Protein 5DLE (pdb70)

Organism: Borreliella burgdorferi (strain ATCC 35210 / DSM 4680 / CIP 102532 / B31) (NCBI:txid224326)

Secondary structure (DSSP, 8-state):
---EEEEEEE-SSTTHHHHHHHHHHHHHHHHTT-EEEEEEE-SS-EESPPPHHHHHH-SEEEEEESS----GGGTTSBEEEE-HHHHHHSHHHHHHHHTTPPB-/---EEEEEEE-SSSSHHHHHHHHHHHHHHHHTT-EEEEEEEETTEEESPPPHHHHHH-SEEEEEESS----GGGTTSBEEEE-HHHHHHSHHHHHHHHTTPPB-/---EEEEEEE-SSTTHHHHHHHHHHHHHHHHTT-EEEEEEEETTEEESPPPHHHHHH-SEEEEEESS----GGGTTSBEEEE-HHHHHHSHHHHHHHHTTSPB-/---EEEEEEE-SSTTHHHHHHHHHHHHHHHHTT-EEEEEEEETTEEESPPPHHHHHH-SEEEEEESS----GGGTTSBEEEE-HHHHHHSHHHHHHHHTTPPB-

CATH classification: 3.40.50.2300

Solvent-accessible surface area: 18637 Å² total; per-residue (Å²): 153,59,86,92,2,4,0,0,0,0,0,21,7,12,43,10,2,3,8,9,0,0,3,44,0,17,23,23,0,111,161,46,47,48,52,28,79,6,2,5,10,12,80,163,37,102,71,69,55,15,70,158,98,46,11,139,56,6,41,1,0,0,0,0,16,40,70,138,23,91,32,146,75,0,98,56,34,96,15,52,107,24,48,0,20,36,0,7,84,61,13,87,68,2,0,116,77,0,45,124,5,101,93,115,155,58,85,94,1,3,0,0,0,0,0,47,6,7,5,10,2,0,4,9,0,0,4,52,1,15,25,24,0,110,168,50,47,49,55,25,74,4,3,3,14,18,60,90,31,110,40,65,55,15,68,159,101,45,10,141,56,7,41,1,0,0,0,0,18,40,92,137,19,114,36,156,76,0,92,57,34,94,18,49,116,22,49,0,23,35,0,6,82,57,13,83,68,4,0,105,74,0,43,124,4,103,96,114,155,59,87,95,1,3,0,0,0,0,0,48,14,34,23,12,4,0,4,2,0,0,9,39,0,24,48,23,0,129,162,50,48,47,52,21,74,5,3,1,15,17,91,112,32,108,48,71,54,14,70,156,100,47,11,136,55,6,42,0,0,0,0,0,15,41,83,137,22,110,27,143,92,0,91,58,33,93,15,48,107,20,49,0,20,34,0,9,84,59,14,81,74,6,0,111,76,0,47,126,4,100,94,112,154,61,84,93,2,3,0,0,0,0,0,53,13,35,22,12,3,0,2,2,0,0,9,47,1,20,48,24,0,124,166,50,48,49,52,24,73,5,4,1,14,18,90,103,30,109,46,72,57,16,70,157,101,48,12,138,54,6,44,0,0,0,0,0,12,40,84,134,23,116,21,135,93,0,94,57,34,97,13,49,106,20,50,0,22,34,0,12,85,57,15,83,70,7,0,107,73,0,47,124,3,103,95,115

Nearest PDB structures (foldseek):
  5dle-assembly1_D  TM=1.005E+00  e=9.320E-22  Borreliella burgdorferi B31
  2r48-assembly1_A  TM=9.694E-01  e=1.189E-13  Bacillus subtilis subsp. subtilis str. 168
  2r4q-assembly1_A  TM=9.241E-01  e=1.112E-11  Bacillus subtilis subsp. subtilis str. 168
  2m1z-assembly1_A  TM=9.174E-01  e=1.185E-11  Listeria monocytogenes EGD-e
  2kyr-assembly1_A  TM=9.251E-01  e=1.629E-10  Escherichia coli K-12

Structure (mmCIF, N/CA/C/O backbone):
data_5DLE
#
_entry.id   5DLE
#
_cell.length_a   39.950
_cell.length_b   91.740
_cell.length_c   80.670
_cell.angle_alpha   90.000
_cell.angle_beta   101.330
_cell.angle_gamma   90.000
#
_symmetry.space_group_name_H-M   'P 1 21 1'
#
loop_
_entity.id
_entity.type
_entity.pdbx_description
1 polymer 'Pts system, fructose-specific iiabc component'
2 non-polymer IMIDAZOLE
3 non-polymer 'CHLORIDE ION'
4 water water
#
loop_
_atom_site.group_PDB
_atom_site.id
_atom_site.type_symbol
_atom_site.label_atom_id
_atom_site.label_alt_id
_atom_site.label_comp_id
_atom_site.label_asym_id
_atom_site.label_entity_id
_atom_site.label_seq_id
_atom_site.pdbx_PDB_ins_code
_atom_site.Cartn_x
_atom_site.Cartn_y
_atom_site.Cartn_z
_atom_site.occupancy
_atom_site.B_iso_or_equiv
_atom_site.auth_seq_id
_atom_site.auth_comp_id
_atom_site.auth_asym_id
_atom_site.auth_atom_id
_atom_site.pdbx_PDB_model_num
ATOM 1 N N . LYS A 1 10 ? 11.122 -0.544 -4.852 1.00 78.15 162 LYS A N 1
ATOM 2 C CA . LYS A 1 10 ? 12.465 -0.983 -4.479 1.00 77.83 162 LYS A CA 1
ATOM 3 C C . LYS A 1 10 ? 12.889 -0.411 -3.119 1.00 73.73 162 LYS A C 1
ATOM 4 O O . LYS A 1 10 ? 12.960 0.808 -2.945 1.00 73.98 162 LYS A O 1
ATOM 6 N N . ALA A 1 11 ? 13.160 -1.303 -2.164 1.00 67.71 163 ALA A N 1
ATOM 7 C CA . ALA A 1 11 ? 13.619 -0.882 -0.844 1.00 58.52 163 ALA A CA 1
ATOM 8 C C . ALA A 1 11 ? 14.865 -0.018 -0.968 1.00 46.86 163 ALA A C 1
ATOM 9 O O . ALA A 1 11 ? 15.730 -0.263 -1.817 1.00 48.32 163 ALA A O 1
ATOM 11 N N . GLU A 1 12 ? 14.950 1.008 -0.128 1.00 31.73 164 GLU A N 1
ATOM 12 C CA . GLU A 1 12 ? 16.142 1.832 -0.138 1.00 26.87 164 GLU A CA 1
ATOM 13 C C . GLU A 1 12 ? 17.358 1.006 0.261 1.00 26.37 164 GLU A C 1
ATOM 14 O O . GLU A 1 12 ? 17.254 -0.020 0.935 1.00 27.56 164 GLU A O 1
ATOM 20 N N . LYS A 1 13 ? 18.523 1.486 -0.154 1.00 23.23 165 LYS A N 1
ATOM 21 C CA . LYS A 1 13 ? 19.780 0.764 0.029 1.00 20.81 165 LYS A CA 1
ATOM 22 C C . LYS A 1 13 ? 20.655 1.470 1.055 1.00 20.65 165 LYS A C 1
ATOM 23 O O . LYS A 1 13 ? 20.845 2.688 1.016 1.00 21.31 165 LYS A O 1
ATOM 29 N N . ILE A 1 14 ? 21.229 0.686 1.962 1.00 15.93 166 ILE A N 1
ATOM 30 C CA . ILE A 1 14 ? 22.250 1.184 2.887 1.00 18.65 166 ILE A CA 1
ATOM 31 C C . ILE A 1 14 ? 23.562 0.523 2.498 1.00 16.57 166 ILE A C 1
ATOM 32 O O . ILE A 1 14 ? 23.564 -0.656 2.124 1.00 19.06 166 ILE A O 1
ATOM 37 N N . VAL A 1 15 ? 24.667 1.266 2.544 1.00 14.22 167 VAL A N 1
ATOM 38 C CA . VAL A 1 15 ? 25.975 0.607 2.541 1.00 14.31 167 VAL A CA 1
ATOM 39 C C . VAL A 1 15 ? 26.685 0.942 3.841 1.00 14.71 167 VAL A C 1
ATOM 40 O O . VAL A 1 15 ? 26.453 1.996 4.461 1.00 14.11 167 VAL A O 1
ATOM 44 N N . ALA A 1 16 ? 27.538 0.021 4.282 1.00 13.57 168 ALA A N 1
ATOM 45 C CA . ALA A 1 16 ? 28.256 0.261 5.524 1.00 13.33 168 ALA A CA 1
ATOM 46 C C . ALA A 1 16 ? 29.685 -0.241 5.397 1.00 13.67 168 ALA A C 1
ATOM 47 O O . ALA A 1 16 ? 29.971 -1.140 4.587 1.00 14.46 168 ALA A O 1
ATOM 49 N N . VAL A 1 17 ? 30.581 0.320 6.226 1.00 12.15 169 VAL A N 1
ATOM 50 C CA . VAL A 1 17 ? 31.912 -0.256 6.430 1.00 12.99 169 VAL A CA 1
ATOM 51 C C . VAL A 1 17 ? 32.049 -0.487 7.917 1.00 12.89 169 VAL A C 1
ATOM 52 O O . VAL A 1 17 ? 31.752 0.420 8.708 1.00 13.56 169 VAL A O 1
ATOM 56 N N . THR A 1 18 ? 32.522 -1.682 8.308 1.00 11.23 170 THR A N 1
ATOM 57 C CA . THR A 1 18 ? 32.865 -1.893 9.705 1.00 11.12 170 THR A CA 1
ATOM 58 C C . THR A 1 18 ? 34.360 -2.169 9.760 1.00 13.80 170 THR A C 1
ATOM 59 O O . THR A 1 18 ? 34.914 -2.873 8.906 1.00 15.51 170 THR A O 1
ATOM 63 N N . ALA A 1 19 ? 35.030 -1.566 10.742 1.00 14.13 171 ALA A N 1
ATOM 64 C CA . ALA A 1 19 ? 36.488 -1.688 10.781 1.00 15.14 171 ALA A CA 1
ATOM 65 C C . ALA A 1 19 ? 36.951 -1.564 12.215 1.00 14.72 171 ALA A C 1
ATOM 66 O O . ALA A 1 19 ? 36.872 -0.498 12.792 1.00 16.81 171 ALA A O 1
ATOM 68 N N . CYS A 1 20 ? 37.439 -2.664 12.777 1.00 14.35 172 CYS A N 1
ATOM 69 C CA . CYS A 1 20 ? 38.077 -2.635 14.106 1.00 12.91 172 CYS A CA 1
ATOM 70 C C . CYS A 1 20 ? 39.393 -3.381 13.960 1.00 13.87 172 CYS A C 1
ATOM 71 O O . CYS A 1 20 ? 39.388 -4.556 13.576 1.00 18.33 172 CYS A O 1
ATOM 74 N N . PRO A 1 21 ? 40.524 -2.773 14.329 1.00 13.90 173 PRO A N 1
ATOM 75 C CA . PRO A 1 21 ? 41.812 -3.445 14.106 1.00 16.77 173 PRO A CA 1
ATOM 76 C C . PRO A 1 21 ? 42.245 -4.327 15.272 1.00 17.59 173 PRO A C 1
ATOM 77 O O . PRO A 1 21 ? 43.441 -4.464 15.524 1.00 19.34 173 PRO A O 1
ATOM 81 N N . VAL A 1 22 ? 41.303 -4.903 16.002 1.00 12.91 174 VAL A N 1
ATOM 82 C CA . VAL A 1 22 ? 41.559 -5.913 17.012 1.00 11.49 174 VAL A CA 1
ATOM 83 C C . VAL A 1 22 ? 40.862 -7.177 16.539 1.00 12.84 174 VAL A C 1
ATOM 84 O O . VAL A 1 22 ? 39.621 -7.245 16.591 1.00 14.97 174 VAL A O 1
ATOM 88 N N . GLY A 1 23 ? 41.642 -8.200 16.178 1.00 14.63 175 GLY A N 1
ATOM 89 C CA . GLY A 1 23 ? 41.044 -9.471 15.756 1.00 12.01 175 GLY A CA 1
ATOM 90 C C . GLY A 1 23 ? 39.978 -9.258 14.684 1.00 10.89 175 GLY A C 1
ATOM 91 O O . GLY A 1 23 ? 40.125 -8.432 13.778 1.00 13.95 175 GLY A O 1
ATOM 92 N N . VAL A 1 24 ? 38.897 -10.027 14.817 1.00 11.50 176 VAL A N 1
ATOM 93 C CA . VAL A 1 24 ? 37.771 -9.963 13.873 1.00 10.82 176 VAL A CA 1
ATOM 94 C C . VAL A 1 24 ? 36.433 -9.739 14.546 1.00 12.78 176 VAL A C 1
ATOM 95 O O . VAL A 1 24 ? 35.439 -9.438 13.845 1.00 11.95 176 VAL A O 1
ATOM 99 N N . ALA A 1 25 ? 36.348 -9.834 15.876 1.00 12.11 177 ALA A N 1
ATOM 100 C CA . ALA A 1 25 ? 35.035 -9.907 16.525 1.00 10.47 177 ALA A CA 1
ATOM 101 C C . ALA A 1 25 ? 34.228 -8.608 16.343 1.00 11.88 177 ALA A C 1
ATOM 102 O O . ALA A 1 25 ? 33.068 -8.641 15.892 1.00 13.24 177 ALA A O 1
ATOM 104 N N . HIS A 1 26 ? 34.770 -7.460 16.753 1.00 11.48 178 HIS A N 1
ATOM 105 C CA . HIS A 1 26 ? 33.963 -6.239 16.610 1.00 9.87 178 HIS A CA 1
ATOM 106 C C . HIS A 1 26 ? 33.605 -5.960 15.160 1.00 12.79 178 HIS A C 1
ATOM 107 O O . HIS A 1 26 ? 32.483 -5.502 14.879 1.00 11.65 178 HIS A O 1
ATOM 114 N N . THR A 1 27 ? 34.542 -6.196 14.237 1.00 12.22 179 THR A N 1
ATOM 115 C CA . THR A 1 27 ? 34.244 -5.982 12.807 1.00 11.17 179 THR A CA 1
ATOM 116 C C . THR A 1 27 ? 33.025 -6.786 12.394 1.00 10.96 179 THR A C 1
ATOM 117 O O . THR A 1 27 ? 32.097 -6.243 11.739 1.00 12.03 179 THR A O 1
ATOM 121 N N . TYR A 1 28 ? 33.004 -8.071 12.758 1.00 12.61 180 TYR A N 1
ATOM 122 C CA . TYR A 1 28 ? 31.926 -8.943 12.287 1.00 9.98 180 TYR A CA 1
ATOM 123 C C . TYR A 1 28 ? 30.672 -8.779 13.121 1.00 12.09 180 TYR A C 1
ATOM 124 O O . TYR A 1 28 ? 29.554 -8.922 12.592 1.00 13.17 180 TYR A O 1
ATOM 133 N N . ILE A 1 29 ? 30.800 -8.527 14.438 1.00 11.20 181 ILE A N 1
ATOM 134 C CA . ILE A 1 29 ? 29.578 -8.317 15.208 1.00 12.03 181 ILE A CA 1
ATOM 135 C C . ILE A 1 29 ? 28.867 -7.057 14.701 1.00 12.66 181 ILE A C 1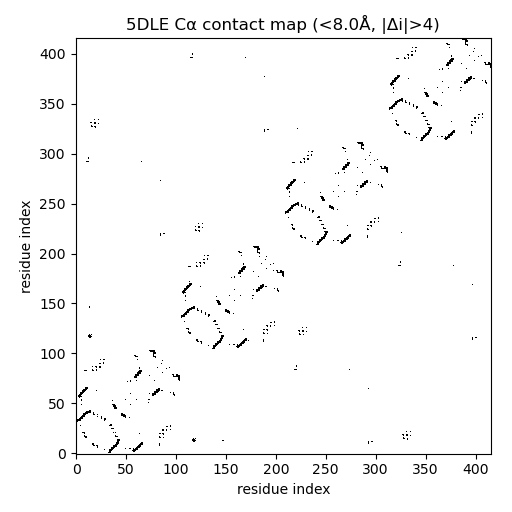
ATOM 136 O O . ILE A 1 29 ? 27.642 -7.046 14.526 1.00 13.10 181 ILE A O 1
ATOM 141 N N . ALA A 1 30 ? 29.624 -5.950 14.531 1.00 12.00 182 ALA A N 1
ATOM 142 C CA . ALA A 1 30 ? 29.005 -4.732 14.028 1.00 10.48 182 ALA A CA 1
ATOM 143 C C . ALA A 1 30 ? 28.353 -4.984 12.676 1.00 11.05 182 ALA A C 1
ATOM 144 O O . ALA A 1 30 ? 27.212 -4.538 12.432 1.00 11.94 182 ALA A O 1
ATOM 146 N N . ALA A 1 31 ? 29.030 -5.746 11.813 1.00 13.12 183 ALA A N 1
ATOM 147 C CA . ALA A 1 31 ? 28.466 -5.964 10.470 1.00 12.16 183 ALA A CA 1
ATOM 148 C C . ALA A 1 31 ? 27.180 -6.742 10.534 1.00 13.32 183 ALA A C 1
ATOM 149 O O . ALA A 1 31 ? 26.183 -6.367 9.886 1.00 13.71 183 ALA A O 1
ATOM 151 N N . LYS A 1 32 ? 27.177 -7.821 11.326 1.00 13.82 184 LYS A N 1
ATOM 152 C CA . LYS A 1 32 ? 26.014 -8.688 11.356 1.00 13.26 184 LYS A CA 1
ATOM 153 C C . LYS A 1 32 ? 24.865 -8.002 12.069 1.00 13.47 184 LYS A C 1
ATOM 154 O O . LYS A 1 32 ? 23.704 -8.140 11.656 1.00 14.91 184 LYS A O 1
ATOM 160 N N . LYS A 1 33 ? 25.134 -7.222 13.116 1.00 13.00 185 LYS A N 1
ATOM 161 C CA A LYS A 1 33 ? 24.027 -6.514 13.759 0.60 12.00 185 LYS A CA 1
ATOM 162 C CA B LYS A 1 33 ? 24.025 -6.518 13.753 0.40 12.79 185 LYS A CA 1
ATOM 163 C C . LYS A 1 33 ? 23.461 -5.448 12.839 1.00 13.27 185 LYS A C 1
ATOM 164 O O . LYS A 1 33 ? 22.234 -5.253 12.799 1.00 15.32 185 LYS A O 1
ATOM 175 N N . ILE A 1 34 ? 24.326 -4.751 12.091 1.00 13.75 186 ILE A N 1
ATOM 176 C CA . ILE A 1 34 ? 23.810 -3.750 11.138 1.00 12.48 186 ILE A CA 1
ATOM 177 C C . ILE A 1 34 ? 22.978 -4.438 10.059 1.00 15.35 186 ILE A C 1
ATOM 178 O O . ILE A 1 34 ? 21.901 -3.943 9.693 1.00 16.43 186 ILE A O 1
ATOM 183 N N . GLU A 1 35 ? 23.469 -5.562 9.525 1.00 14.60 187 GLU A N 1
ATOM 184 C CA . GLU A 1 35 ? 22.699 -6.314 8.512 1.00 13.47 187 GLU A CA 1
ATOM 185 C C . GLU A 1 35 ? 21.346 -6.751 9.060 1.00 16.08 187 GLU A C 1
ATOM 186 O O . GLU A 1 35 ? 20.330 -6.583 8.385 1.00 16.85 187 GLU A O 1
ATOM 192 N N . ASN A 1 36 ? 21.306 -7.312 10.275 1.00 16.79 188 ASN A N 1
ATOM 193 C CA . ASN A 1 36 ? 20.029 -7.798 10.807 1.00 14.91 188 ASN A CA 1
ATOM 194 C C . ASN A 1 36 ? 19.065 -6.653 11.045 1.00 18.90 188 ASN A C 1
ATOM 195 O O . ASN A 1 36 ? 17.871 -6.801 10.789 1.00 19.50 188 ASN A O 1
ATOM 200 N N . GLU A 1 37 ? 19.542 -5.533 11.585 1.00 15.93 189 GLU A N 1
ATOM 201 C CA . GLU A 1 37 ? 18.644 -4.422 11.904 1.00 17.04 189 GLU A CA 1
ATOM 202 C C . GLU A 1 37 ? 18.183 -3.708 10.637 1.00 21.59 189 GLU A C 1
ATOM 203 O O . GLU A 1 37 ? 17.018 -3.286 10.545 1.00 20.38 189 GLU A O 1
ATOM 209 N N . ALA A 1 38 ? 19.063 -3.565 9.648 1.00 16.85 190 ALA A N 1
ATOM 210 C CA . ALA A 1 38 ? 18.656 -2.978 8.365 1.00 18.85 190 ALA A CA 1
ATOM 211 C C . ALA A 1 38 ? 17.530 -3.785 7.758 1.00 21.93 190 ALA A C 1
ATOM 212 O O . ALA A 1 38 ? 16.540 -3.222 7.268 1.00 24.34 190 ALA A O 1
ATOM 214 N N . LYS A 1 39 ? 17.678 -5.108 7.757 1.00 20.26 191 LYS A N 1
ATOM 215 C CA . LYS A 1 39 ? 16.652 -5.957 7.149 1.00 24.14 191 LYS A CA 1
ATOM 216 C C . LYS A 1 39 ? 15.363 -5.893 7.956 1.00 27.05 191 LYS A C 1
ATOM 217 O O . LYS A 1 39 ? 14.259 -5.806 7.372 1.00 26.09 191 LYS A O 1
ATOM 223 N N . LYS A 1 40 ? 15.465 -5.834 9.288 1.00 22.99 192 LYS A N 1
ATOM 224 C CA . LYS A 1 40 ? 14.258 -5.683 10.107 1.00 22.67 192 LYS A CA 1
ATOM 225 C C . LYS A 1 40 ? 13.506 -4.406 9.748 1.00 25.92 192 LYS A C 1
ATOM 226 O O . LYS A 1 40 ? 12.263 -4.411 9.676 1.00 30.90 192 LYS A O 1
ATOM 232 N N . GLN A 1 41 ? 14.226 -3.314 9.502 1.00 24.87 193 GLN A N 1
ATOM 233 C CA . GLN A 1 41 ? 13.618 -2.040 9.123 1.00 26.05 193 GLN A CA 1
ATOM 234 C C . GLN A 1 41 ? 13.243 -1.961 7.644 1.00 28.43 193 GLN A C 1
ATOM 235 O O . GLN A 1 41 ? 12.720 -0.919 7.219 1.00 30.53 193 GLN A O 1
ATOM 241 N N . GLY A 1 42 ? 13.508 -2.993 6.847 1.00 27.67 194 GLY A N 1
ATOM 242 C CA . GLY A 1 42 ? 13.066 -3.033 5.457 1.00 29.50 194 GLY A CA 1
ATOM 243 C C . GLY A 1 42 ? 14.063 -2.581 4.411 1.00 27.19 194 GLY A C 1
ATOM 244 O O . GLY A 1 42 ? 13.675 -2.371 3.255 1.00 32.42 194 GLY A O 1
ATOM 245 N N . TYR A 1 43 ? 15.336 -2.427 4.764 1.00 22.62 195 TYR A N 1
ATOM 246 C CA . TYR A 1 43 ? 16.327 -1.892 3.851 1.00 23.14 195 TYR A CA 1
ATOM 247 C C . TYR A 1 43 ? 17.170 -3.011 3.275 1.00 24.46 195 TYR A C 1
ATOM 248 O O . TYR A 1 43 ? 17.396 -4.031 3.925 1.00 25.21 195 TYR A O 1
ATOM 257 N N . SER A 1 44 ? 17.687 -2.760 2.086 1.00 20.36 196 SER A N 1
ATOM 258 C CA . SER A 1 44 ? 18.762 -3.520 1.466 1.00 22.67 196 SER A CA 1
ATOM 259 C C . SER A 1 44 ? 20.077 -3.074 2.091 1.00 21.48 196 SER A C 1
ATOM 260 O O . SER A 1 44 ? 20.223 -1.899 2.438 1.00 23.53 196 SER A O 1
ATOM 263 N N . ILE A 1 45 ? 21.034 -3.997 2.265 1.00 19.45 197 ILE A N 1
ATOM 264 C CA . ILE A 1 45 ? 22.268 -3.626 2.964 1.00 20.64 197 ILE A CA 1
ATOM 265 C C . ILE A 1 45 ? 23.454 -4.358 2.332 1.00 23.17 197 ILE A C 1
ATOM 266 O O . ILE A 1 45 ? 23.367 -5.554 2.035 1.00 21.85 197 ILE A O 1
ATOM 271 N N . ARG A 1 46 ? 24.566 -3.642 2.120 1.00 19.08 198 ARG A N 1
ATOM 272 C CA . ARG A 1 46 ? 25.857 -4.249 1.784 1.00 17.92 198 ARG A CA 1
ATOM 273 C C . ARG A 1 46 ? 26.883 -3.730 2.774 1.00 17.94 198 ARG A C 1
ATOM 274 O O . ARG A 1 46 ? 26.921 -2.520 3.017 1.00 17.11 198 ARG A O 1
ATOM 282 N N . VAL A 1 47 ? 27.701 -4.633 3.349 1.00 16.31 199 VAL A N 1
ATOM 283 C CA . VAL A 1 47 ? 28.721 -4.257 4.327 1.00 14.76 199 VAL A CA 1
ATOM 284 C C . VAL A 1 47 ? 30.103 -4.715 3.866 1.00 16.40 199 VAL A C 1
ATOM 285 O O . VAL A 1 47 ? 30.310 -5.905 3.565 1.00 19.59 199 VAL A O 1
ATOM 289 N N . GLU A 1 48 ? 31.045 -3.778 3.838 1.00 14.96 200 GLU A N 1
ATOM 290 C CA . GLU A 1 48 ? 32.468 -4.037 3.704 1.00 16.22 200 GLU A CA 1
ATOM 291 C C . GLU A 1 48 ? 33.069 -4.189 5.094 1.00 16.44 200 GLU A C 1
ATOM 292 O O . GLU A 1 48 ? 32.764 -3.405 5.993 1.00 14.04 200 GLU A O 1
ATOM 298 N N . THR A 1 49 ? 33.944 -5.172 5.267 1.00 14.34 201 THR A N 1
ATOM 299 C CA . THR A 1 49 ? 34.570 -5.366 6.563 1.00 13.62 201 THR A CA 1
ATOM 300 C C . THR A 1 49 ? 36.080 -5.181 6.475 1.00 17.34 201 THR A C 1
ATOM 301 O O . THR A 1 49 ? 36.701 -5.521 5.473 1.00 19.53 201 THR A O 1
ATOM 305 N N . GLN A 1 50 ? 36.655 -4.631 7.544 1.00 15.88 202 GLN A N 1
ATOM 306 C CA . GLN A 1 50 ? 38.114 -4.479 7.669 1.00 17.86 202 GLN A CA 1
ATOM 307 C C . GLN A 1 50 ? 38.572 -4.867 9.067 1.00 19.85 202 GLN A C 1
ATOM 308 O O . GLN A 1 50 ? 38.046 -4.358 10.059 1.00 21.09 202 GLN A O 1
ATOM 314 N N A GLY A 1 51 ? 39.695 -5.591 9.108 0.54 30.82 203 GLY A N 1
ATOM 315 N N B GLY A 1 51 ? 39.399 -5.889 9.168 0.46 31.23 203 GLY A N 1
ATOM 316 C CA A GLY A 1 51 ? 40.459 -5.797 10.331 0.54 32.82 203 GLY A CA 1
ATOM 317 C CA B GLY A 1 51 ? 39.722 -6.373 10.498 0.46 31.97 203 GLY A CA 1
ATOM 318 C C A GLY A 1 51 ? 41.894 -5.298 10.261 0.54 34.64 203 GLY A C 1
ATOM 319 C C B GLY A 1 51 ? 41.196 -6.650 10.582 0.46 34.89 203 GLY A C 1
ATOM 320 O O A GLY A 1 51 ? 42.212 -4.369 9.509 0.54 34.07 203 GLY A O 1
ATOM 321 O O B GLY A 1 51 ? 41.989 -5.945 9.948 0.46 35.86 203 GLY A O 1
ATOM 322 N N A SER A 1 52 ? 42.782 -5.903 11.059 0.54 35.44 204 SER A N 1
ATOM 323 N N B SER A 1 52 ? 41.578 -7.672 11.352 0.46 38.35 204 SER A N 1
ATOM 324 C CA A SER A 1 52 ? 44.202 -5.603 10.951 0.54 39.03 204 SER A CA 1
ATOM 325 C CA B SER A 1 52 ? 42.960 -8.114 11.321 0.46 41.12 204 SER A CA 1
ATOM 326 C C A SER A 1 52 ? 44.843 -6.260 9.738 0.54 43.37 204 SER A C 1
ATOM 327 C C B SER A 1 52 ? 43.284 -8.861 10.032 0.46 44.47 204 SER A C 1
ATOM 328 O O A SER A 1 52 ? 45.865 -5.771 9.246 0.54 45.87 204 SER A O 1
ATOM 329 O O B SER A 1 52 ? 44.463 -8.993 9.693 0.46 47.01 204 SER A O 1
ATOM 334 N N A ILE A 1 53 ? 44.276 -7.362 9.247 0.54 44.33 205 ILE A N 1
ATOM 335 N N B ILE A 1 53 ? 42.270 -9.311 9.283 0.46 47.77 205 ILE A N 1
ATOM 336 C CA A ILE A 1 53 ? 44.904 -8.080 8.143 0.54 44.46 205 ILE A CA 1
ATOM 337 C CA B ILE A 1 53 ? 42.494 -10.198 8.141 0.46 47.43 205 ILE A CA 1
ATOM 338 C C A ILE A 1 53 ? 44.516 -7.461 6.810 0.54 40.63 205 ILE A C 1
ATOM 339 C C B ILE A 1 53 ? 42.573 -9.466 6.808 0.46 46.56 205 ILE A C 1
ATOM 340 O O A ILE A 1 53 ? 45.368 -7.229 5.943 0.54 39.43 205 ILE A O 1
ATOM 341 O O B ILE A 1 53 ? 42.714 -10.124 5.768 0.46 51.53 205 ILE A O 1
ATOM 350 N N A GLY A 1 54 ? 43.235 -7.169 6.625 0.54 35.92 206 GLY A N 1
ATOM 351 N N B GLY A 1 54 ? 42.482 -8.145 6.793 0.46 40.40 206 GLY A N 1
ATOM 352 C CA A GLY A 1 54 ? 42.793 -6.648 5.352 0.54 33.66 206 GLY A CA 1
ATOM 353 C CA B GLY A 1 54 ? 42.425 -7.394 5.552 0.46 35.49 206 GLY A CA 1
ATOM 354 C C A GLY A 1 54 ? 41.307 -6.362 5.311 0.54 31.25 206 GLY A C 1
ATOM 355 C C B GLY A 1 54 ? 41.050 -6.792 5.333 0.46 31.28 206 GLY A C 1
ATOM 356 O O A GLY A 1 54 ? 40.648 -6.180 6.334 0.54 31.42 206 GLY A O 1
ATOM 357 O O B GLY A 1 54 ? 40.222 -6.718 6.245 0.46 32.38 206 GLY A O 1
ATOM 358 N N . ILE A 1 55 ? 40.797 -6.371 4.089 1.00 28.12 207 ILE A N 1
ATOM 359 C CA . ILE A 1 55 ? 39.494 -5.825 3.716 1.00 26.58 207 ILE A CA 1
ATOM 360 C C . ILE A 1 55 ? 38.754 -6.890 2.922 1.00 29.09 207 ILE A C 1
ATOM 361 O O . ILE A 1 55 ? 39.320 -7.463 1.989 1.00 32.13 207 ILE A O 1
ATOM 366 N N . GLU A 1 56 ? 37.497 -7.154 3.287 1.00 21.95 208 GLU A N 1
ATOM 367 C CA . GLU A 1 56 ? 36.681 -8.162 2.616 1.00 20.46 208 GLU A CA 1
ATOM 368 C C . GLU A 1 56 ? 35.407 -7.504 2.098 1.00 21.92 208 GLU A C 1
ATOM 369 O O . GLU A 1 56 ? 34.860 -6.608 2.739 1.00 19.06 208 GLU A O 1
ATOM 375 N N . ASN A 1 57 ? 34.970 -7.923 0.915 1.00 21.15 209 ASN A N 1
ATOM 376 C CA . ASN A 1 57 ? 33.665 -7.530 0.353 1.00 20.68 209 ASN A CA 1
ATOM 377 C C . ASN A 1 57 ? 33.548 -6.016 0.241 1.00 21.88 209 ASN A C 1
ATOM 378 O O . ASN A 1 57 ? 32.525 -5.402 0.602 1.00 20.30 209 ASN A O 1
ATOM 383 N N . ALA A 1 58 ? 34.598 -5.417 -0.326 1.00 21.32 210 ALA A N 1
ATOM 384 C CA . ALA A 1 58 ? 34.666 -3.972 -0.466 1.00 20.01 210 ALA A CA 1
ATOM 385 C C . ALA A 1 58 ? 33.467 -3.427 -1.241 1.00 23.43 210 ALA A C 1
ATOM 386 O O . ALA A 1 58 ? 32.991 -4.030 -2.208 1.00 23.04 210 ALA A O 1
ATOM 388 N N . LEU A 1 59 ? 32.979 -2.276 -0.796 1.00 20.48 211 LEU A N 1
ATOM 389 C CA . LEU A 1 59 ? 31.909 -1.594 -1.513 1.00 19.62 211 LEU A CA 1
ATOM 390 C C . LEU A 1 59 ? 32.387 -1.248 -2.910 1.00 22.47 211 LEU A C 1
ATOM 391 O O . LEU A 1 59 ? 33.525 -0.819 -3.103 1.00 25.36 211 LEU A O 1
ATOM 396 N N . THR A 1 60 ? 31.494 -1.400 -3.881 1.00 21.15 212 THR A N 1
ATOM 397 C CA . THR A 1 60 ? 31.803 -0.945 -5.222 1.00 23.16 212 THR A CA 1
ATOM 398 C C . THR A 1 60 ? 31.344 0.500 -5.404 1.00 22.74 212 THR A C 1
ATOM 399 O O . THR A 1 60 ? 30.497 1.023 -4.654 1.00 19.27 212 THR A O 1
ATOM 403 N N . GLU A 1 61 ? 31.911 1.139 -6.430 1.00 25.97 213 GLU A N 1
ATOM 404 C CA A GLU A 1 61 ? 31.465 2.480 -6.792 0.47 26.36 213 GLU A CA 1
ATOM 405 C CA B GLU A 1 61 ? 31.467 2.477 -6.800 0.53 26.40 213 GLU A CA 1
ATOM 406 C C . GLU A 1 61 ? 29.964 2.505 -7.054 1.00 22.99 213 GLU A C 1
ATOM 407 O O . GLU A 1 61 ? 29.268 3.429 -6.615 1.00 22.19 213 GLU A O 1
ATOM 418 N N . GLU A 1 62 ? 29.437 1.485 -7.748 1.00 23.10 214 GLU A N 1
ATOM 419 C CA . GLU A 1 62 ? 28.008 1.490 -8.026 1.00 26.09 214 GLU A CA 1
ATOM 420 C C . GLU A 1 62 ? 27.184 1.333 -6.752 1.00 25.64 214 GLU A C 1
ATOM 421 O O . GLU A 1 62 ? 26.133 1.971 -6.606 1.00 22.59 214 GLU A O 1
ATOM 427 N N . GLU A 1 63 ? 27.632 0.478 -5.825 1.00 20.92 215 GLU A N 1
ATOM 428 C CA . GLU A 1 63 ? 26.913 0.324 -4.567 1.00 19.95 215 GLU A CA 1
ATOM 429 C C . GLU A 1 63 ? 26.858 1.640 -3.803 1.00 19.36 215 GLU A C 1
ATOM 430 O O . GLU A 1 63 ? 25.818 2.003 -3.237 1.00 19.35 215 GLU A O 1
ATOM 436 N N . ILE A 1 64 ? 27.968 2.366 -3.763 1.00 18.86 216 ILE A N 1
ATOM 437 C CA . ILE A 1 64 ? 27.955 3.641 -3.051 1.00 16.84 216 ILE A CA 1
ATOM 438 C C . ILE A 1 64 ? 27.049 4.644 -3.780 1.00 17.72 216 ILE A C 1
ATOM 439 O O . ILE A 1 64 ? 26.304 5.408 -3.150 1.00 17.48 216 ILE A O 1
ATOM 444 N N . LYS A 1 65 ? 27.115 4.665 -5.114 1.00 19.03 217 LYS A N 1
ATOM 445 C CA . LYS A 1 65 ? 26.243 5.535 -5.897 1.00 18.26 217 LYS A CA 1
ATOM 446 C C . LYS A 1 65 ? 24.765 5.316 -5.565 1.00 19.23 217 LYS A C 1
ATOM 447 O O . LYS A 1 65 ? 24.005 6.279 -5.386 1.00 19.15 217 LYS A O 1
ATOM 453 N N . ASN A 1 66 ? 24.339 4.054 -5.465 1.00 18.64 218 ASN A N 1
ATOM 454 C CA . ASN A 1 66 ? 22.923 3.751 -5.287 1.00 19.69 218 ASN A CA 1
ATOM 455 C C . ASN A 1 66 ? 22.431 3.874 -3.858 1.00 20.97 218 ASN A C 1
ATOM 456 O O . ASN A 1 66 ? 21.221 3.841 -3.632 1.00 22.61 218 ASN A O 1
ATOM 461 N N . ALA A 1 67 ? 23.333 4.006 -2.886 1.00 18.04 219 ALA A N 1
ATOM 462 C CA . ALA A 1 67 ? 22.939 3.982 -1.482 1.00 15.58 219 ALA A CA 1
ATOM 463 C C . ALA A 1 67 ? 22.215 5.257 -1.078 1.00 14.75 219 ALA A C 1
ATOM 464 O O . ALA A 1 67 ? 22.563 6.356 -1.512 1.00 18.49 219 ALA A O 1
ATOM 466 N N . SER A 1 68 ? 21.246 5.102 -0.168 1.00 16.73 220 SER A N 1
ATOM 467 C CA . SER A 1 68 ? 20.608 6.262 0.433 1.00 17.28 220 SER A CA 1
ATOM 468 C C . SER A 1 68 ? 21.486 6.868 1.507 1.00 16.46 220 SER A C 1
ATOM 469 O O . SER A 1 68 ? 21.469 8.087 1.724 1.00 17.53 220 SER A O 1
ATOM 472 N N . VAL A 1 69 ? 22.213 6.011 2.219 1.00 14.51 221 VAL A N 1
ATOM 473 C CA A VAL A 1 69 ? 23.040 6.427 3.355 0.53 15.14 221 VAL A CA 1
ATOM 474 C CA B VAL A 1 69 ? 23.062 6.443 3.333 0.47 14.88 221 VAL A CA 1
ATOM 475 C C . VAL A 1 69 ? 24.271 5.537 3.404 1.00 16.90 221 VAL A C 1
ATOM 476 O O . VAL A 1 69 ? 24.240 4.393 2.947 1.00 15.31 221 VAL A O 1
ATOM 483 N N . VAL A 1 70 ? 25.346 6.066 3.994 1.00 14.04 222 VAL A N 1
ATOM 484 C CA . VAL A 1 70 ? 26.560 5.306 4.309 1.00 12.92 222 VAL A CA 1
ATOM 485 C C . VAL A 1 70 ? 26.717 5.279 5.831 1.00 14.65 222 VAL A C 1
ATOM 486 O O . VAL A 1 70 ? 26.721 6.335 6.468 1.00 14.99 222 VAL A O 1
ATOM 490 N N . ILE A 1 71 ? 26.900 4.095 6.411 1.00 12.69 223 ILE A N 1
ATOM 491 C CA . ILE A 1 71 ? 27.145 3.960 7.845 1.00 11.82 223 ILE A CA 1
ATOM 492 C C . ILE A 1 71 ? 28.564 3.438 8.026 1.00 12.36 223 ILE A C 1
ATOM 493 O O . ILE A 1 71 ? 28.927 2.386 7.485 1.00 14.67 223 ILE A O 1
ATOM 498 N N . LEU A 1 72 ? 29.378 4.187 8.757 1.00 11.60 224 LEU A N 1
ATOM 499 C CA . LEU A 1 72 ? 30.764 3.771 9.022 1.00 11.70 224 LEU A CA 1
ATOM 500 C C . LEU A 1 72 ? 30.847 3.435 10.490 1.00 15.00 224 LEU A C 1
ATOM 501 O O . LEU A 1 72 ? 30.679 4.325 11.329 1.00 17.73 224 LEU A O 1
ATOM 506 N N . ALA A 1 73 ? 31.124 2.177 10.799 1.00 11.64 225 ALA A N 1
ATOM 507 C CA . ALA A 1 73 ? 31.264 1.772 12.189 1.00 13.75 225 ALA A CA 1
ATOM 508 C C . ALA A 1 73 ? 32.738 1.377 12.330 1.00 12.45 225 ALA A C 1
ATOM 509 O O . ALA A 1 73 ? 33.118 0.236 12.042 1.00 12.97 225 ALA A O 1
ATOM 511 N N . VAL A 1 74 ? 33.576 2.347 12.737 1.00 15.48 226 VAL A N 1
ATOM 512 C CA . VAL A 1 74 ? 35.017 2.223 12.553 1.00 13.88 226 VAL A CA 1
ATOM 513 C C . VAL A 1 74 ? 35.725 2.670 13.809 1.00 17.15 226 VAL A C 1
ATOM 514 O O . VAL A 1 74 ? 35.303 3.625 14.482 1.00 17.14 226 VAL A O 1
ATOM 518 N N . ASP A 1 75 ? 36.812 1.954 14.105 1.00 15.37 227 ASP A N 1
ATOM 519 C CA . ASP A 1 75 ? 37.720 2.305 15.183 1.00 16.31 227 ASP A CA 1
ATOM 520 C C . ASP A 1 75 ? 39.112 2.565 14.647 1.00 21.07 227 ASP A C 1
ATOM 521 O O . ASP A 1 75 ? 40.098 2.378 15.377 1.00 22.69 227 ASP A O 1
ATOM 526 N N . LYS A 1 76 ? 39.222 2.908 13.375 1.00 21.68 228 LYS A N 1
ATOM 527 C CA . LYS A 1 76 ? 40.461 3.295 12.723 1.00 23.27 228 LYS A CA 1
ATOM 528 C C . LYS A 1 76 ? 40.058 4.174 11.550 1.00 25.88 228 LYS A C 1
ATOM 529 O O . LYS A 1 76 ? 38.895 4.176 11.135 1.00 23.78 228 LYS A O 1
ATOM 535 N N . ASP A 1 77 ? 41.014 4.945 11.039 1.00 27.22 229 ASP A N 1
ATOM 536 C CA . ASP A 1 77 ? 40.735 5.767 9.866 1.00 27.65 229 ASP A CA 1
ATOM 537 C C . ASP A 1 77 ? 40.640 4.880 8.638 1.00 28.65 229 ASP A C 1
ATOM 538 O O . ASP A 1 77 ? 41.419 3.940 8.477 1.00 32.80 229 ASP A O 1
ATOM 543 N N . ILE A 1 78 ? 39.640 5.145 7.782 1.00 26.90 230 ILE A N 1
ATOM 544 C CA . ILE A 1 78 ? 39.486 4.427 6.523 1.00 26.78 230 ILE A CA 1
ATOM 545 C C . ILE A 1 78 ? 39.416 5.481 5.422 1.00 26.51 230 ILE A C 1
ATOM 546 O O . ILE A 1 78 ? 39.348 6.682 5.698 1.00 25.01 230 ILE A O 1
ATOM 551 N N . ASP A 1 79 ? 39.443 5.031 4.158 1.00 28.65 231 ASP A N 1
ATOM 552 C CA . ASP A 1 79 ? 39.303 6.019 3.086 1.00 33.32 231 ASP A CA 1
ATOM 553 C C . ASP A 1 79 ? 37.851 6.449 2.999 1.00 21.20 231 ASP A C 1
ATOM 554 O O . ASP A 1 79 ? 36.954 5.607 2.841 1.00 27.88 231 ASP A O 1
ATOM 559 N N . GLU A 1 80 ? 37.637 7.761 3.114 1.00 23.38 232 GLU A N 1
ATOM 560 C CA . GLU A 1 80 ? 36.303 8.342 3.081 1.00 24.18 232 GLU A CA 1
ATOM 561 C C . GLU A 1 80 ? 36.033 9.192 1.842 1.00 25.82 232 GLU A C 1
ATOM 562 O O . GLU A 1 80 ? 34.875 9.564 1.621 1.00 23.13 232 GLU A O 1
ATOM 568 N N . LYS A 1 81 ? 37.043 9.508 1.009 1.00 23.54 233 LYS A N 1
ATOM 569 C CA . LYS A 1 81 ? 36.776 10.349 -0.166 1.00 22.64 233 LYS A CA 1
ATOM 570 C C . LYS A 1 81 ? 35.717 9.729 -1.070 1.00 22.28 233 LYS A C 1
ATOM 571 O O . LYS A 1 81 ? 34.892 10.448 -1.661 1.00 22.28 233 LYS A O 1
ATOM 577 N N . ARG A 1 82 ? 35.698 8.395 -1.153 1.00 22.31 234 ARG A N 1
ATOM 578 C CA . ARG A 1 82 ? 34.702 7.676 -1.941 1.00 20.09 234 ARG A CA 1
ATOM 579 C C . ARG A 1 82 ? 33.265 7.940 -1.515 1.00 19.28 234 ARG A C 1
ATOM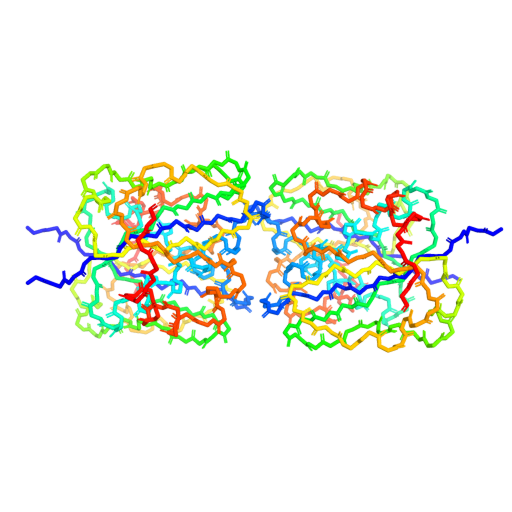 580 O O . ARG A 1 82 ? 32.355 7.600 -2.272 1.00 19.94 234 ARG A O 1
ATOM 588 N N . PHE A 1 83 ? 33.027 8.504 -0.335 1.00 17.11 235 PHE A N 1
ATOM 589 C CA . PHE A 1 83 ? 31.669 8.768 0.123 1.00 17.16 235 PHE A CA 1
ATOM 590 C C . PHE A 1 83 ? 31.256 10.235 -0.022 1.00 17.76 235 PHE A C 1
ATOM 591 O O . PHE A 1 83 ? 30.184 10.619 0.466 1.00 17.36 235 PHE A O 1
ATOM 599 N N . GLU A 1 84 ? 32.073 11.059 -0.664 1.00 19.97 236 GLU A N 1
ATOM 600 C CA . GLU A 1 84 ? 31.675 12.447 -0.900 1.00 20.50 236 GLU A CA 1
ATOM 601 C C . GLU A 1 84 ? 30.307 12.528 -1.573 1.00 20.50 236 GLU A C 1
ATOM 602 O O . GLU A 1 84 ? 29.998 11.760 -2.494 1.00 20.22 236 GLU A O 1
ATOM 608 N N . GLY A 1 85 ? 29.473 13.450 -1.085 1.00 18.40 237 GLY A N 1
ATOM 609 C CA . GLY A 1 85 ? 28.159 13.658 -1.682 1.00 16.91 237 GLY A CA 1
ATOM 610 C C . GLY A 1 85 ? 27.088 12.758 -1.104 1.00 17.31 237 GLY A C 1
ATOM 611 O O . GLY A 1 85 ? 25.934 12.911 -1.459 1.00 16.43 237 GLY A O 1
ATOM 612 N N . LYS A 1 86 ? 27.455 11.813 -0.232 1.00 15.31 238 LYS A N 1
ATOM 613 C CA . LYS A 1 86 ? 26.516 10.915 0.435 1.00 14.83 238 LYS A CA 1
ATOM 614 C C . LYS A 1 86 ? 26.304 11.352 1.874 1.00 17.37 238 LYS A C 1
ATOM 615 O O . LYS A 1 86 ? 27.198 11.927 2.496 1.00 18.24 238 LYS A O 1
ATOM 621 N N . ARG A 1 87 ? 25.131 11.055 2.408 1.00 16.06 239 ARG A N 1
ATOM 622 C CA . ARG A 1 87 ? 24.957 11.165 3.849 1.00 14.38 239 ARG A CA 1
ATOM 623 C C . ARG A 1 87 ? 25.797 10.079 4.493 1.00 13.02 239 ARG A C 1
ATOM 624 O O . ARG A 1 87 ? 25.674 8.908 4.137 1.00 16.73 239 ARG A O 1
ATOM 632 N N . VAL A 1 88 ? 26.643 10.469 5.453 1.00 15.36 240 VAL A N 1
ATOM 633 C CA . VAL A 1 88 ? 27.549 9.524 6.110 1.00 14.27 240 VAL A CA 1
ATOM 634 C C . VAL A 1 88 ? 27.353 9.655 7.610 1.00 16.22 240 VAL A C 1
ATOM 635 O O . VAL A 1 88 ? 27.472 10.751 8.165 1.00 17.25 240 VAL A O 1
ATOM 639 N N . TYR A 1 89 ? 27.060 8.523 8.266 1.00 16.36 241 TYR A N 1
ATOM 640 C CA . TYR A 1 89 ? 26.903 8.465 9.709 1.00 14.40 241 TYR A CA 1
ATOM 641 C C . TYR A 1 89 ? 28.053 7.632 10.235 1.00 15.15 241 TYR A C 1
ATOM 642 O O . TYR A 1 89 ? 28.099 6.414 9.998 1.00 16.51 241 TYR A O 1
ATOM 651 N N . LYS A 1 90 ? 28.987 8.291 10.918 1.00 15.75 242 LYS A N 1
ATOM 652 C CA . LYS A 1 90 ? 30.184 7.617 11.425 1.00 13.10 242 LYS A CA 1
ATOM 653 C C . LYS A 1 90 ? 30.111 7.469 12.940 1.00 14.95 242 LYS A C 1
ATOM 654 O O . LYS A 1 90 ? 29.922 8.459 13.664 1.00 16.37 242 LYS A O 1
ATOM 660 N N . VAL A 1 91 ? 30.300 6.225 13.407 1.00 12.75 243 VAL A N 1
ATOM 661 C CA . VAL A 1 91 ? 30.235 5.846 14.814 1.00 13.62 243 VAL A CA 1
ATOM 662 C C . VAL A 1 91 ? 31.328 4.828 15.081 1.00 14.03 243 VAL A C 1
ATOM 663 O O . VAL A 1 91 ? 31.976 4.303 14.171 1.00 15.77 243 VAL A O 1
ATOM 667 N N . SER A 1 92 ? 31.564 4.596 16.361 1.00 12.86 244 SER A N 1
ATOM 668 C CA . SER A 1 92 ? 32.493 3.550 16.756 1.00 11.83 244 SER A CA 1
ATOM 669 C C . SER A 1 92 ? 31.851 2.186 16.575 1.00 14.46 244 SER A C 1
ATOM 670 O O . SER A 1 92 ? 30.641 2.072 16.475 1.00 14.45 244 SER A O 1
ATOM 673 N N . THR A 1 93 ? 32.673 1.124 16.597 1.00 13.48 245 THR A N 1
ATOM 674 C CA . THR A 1 93 ? 32.040 -0.197 16.585 1.00 13.01 245 THR A CA 1
ATOM 675 C C . THR A 1 93 ? 31.222 -0.469 17.842 1.00 12.80 245 THR A C 1
ATOM 676 O O . THR A 1 93 ? 30.171 -1.109 17.762 1.00 14.38 245 THR A O 1
ATOM 680 N N . VAL A 1 94 ? 31.667 -0.002 19.025 1.00 12.99 246 VAL A N 1
ATOM 681 C CA . VAL A 1 94 ? 30.890 -0.185 20.242 1.00 11.62 246 VAL A CA 1
ATOM 682 C C . VAL A 1 94 ? 29.498 0.426 20.088 1.00 14.48 246 VAL A C 1
ATOM 683 O O . VAL A 1 94 ? 28.493 -0.186 20.464 1.00 16.36 246 VAL A O 1
ATOM 687 N N . LYS A 1 95 ? 29.415 1.652 19.546 1.00 15.35 247 LYS A N 1
ATOM 688 C CA . LYS A 1 95 ? 28.101 2.281 19.430 1.00 18.86 247 LYS A CA 1
ATOM 689 C C . LYS A 1 95 ? 27.247 1.553 18.402 1.00 15.04 247 LYS A C 1
ATOM 690 O O . LYS A 1 95 ? 26.046 1.341 18.614 1.00 19.60 247 LYS A O 1
ATOM 692 N N . ALA A 1 96 ? 27.858 1.127 17.291 1.00 13.72 248 ALA A N 1
ATOM 693 C CA . ALA A 1 96 ? 27.098 0.402 16.269 1.00 13.24 248 ALA A CA 1
ATOM 694 C C . ALA A 1 96 ? 26.567 -0.919 16.822 1.00 18.41 248 ALA A C 1
ATOM 695 O O . ALA A 1 96 ? 25.469 -1.378 16.456 1.00 18.60 248 ALA A O 1
ATOM 697 N N . ILE A 1 97 ? 27.339 -1.561 17.692 1.00 13.48 249 ILE A N 1
ATOM 698 C CA . ILE A 1 97 ? 26.911 -2.841 18.252 1.00 13.97 249 ILE A CA 1
ATOM 699 C C . ILE A 1 97 ? 25.842 -2.662 19.306 1.00 17.46 249 ILE A C 1
ATOM 700 O O . ILE A 1 97 ? 24.889 -3.454 19.368 1.00 16.75 249 ILE A O 1
ATOM 705 N N . ASN A 1 98 ? 25.969 -1.636 20.153 1.00 16.23 250 ASN A N 1
ATOM 706 C CA . ASN A 1 98 ? 25.061 -1.506 21.281 1.00 15.69 250 ASN A CA 1
ATOM 707 C C . ASN A 1 98 ? 23.874 -0.597 21.016 1.00 17.61 250 ASN A C 1
ATOM 708 O O . ASN A 1 98 ? 22.929 -0.600 21.820 1.00 22.27 250 ASN A O 1
ATOM 713 N N . ASN A 1 99 ? 23.871 0.140 19.908 1.00 16.32 251 ASN A N 1
ATOM 714 C CA A ASN A 1 99 ? 22.808 1.105 19.633 0.58 17.90 251 ASN A CA 1
ATOM 715 C CA B ASN A 1 99 ? 22.796 1.093 19.628 0.42 17.98 251 ASN A CA 1
ATOM 716 C C . ASN A 1 99 ? 22.304 0.952 18.212 1.00 17.70 251 ASN A C 1
ATOM 717 O O . ASN A 1 99 ? 22.000 1.942 17.564 1.00 16.80 251 ASN A O 1
ATOM 726 N N . THR A 1 100 ? 22.210 -0.290 17.711 1.00 16.51 252 THR A N 1
ATOM 727 C CA . THR A 1 100 ? 22.085 -0.504 16.275 1.00 14.05 252 THR A CA 1
ATOM 728 C C . THR A 1 100 ? 20.775 0.053 15.706 1.00 14.51 252 THR A C 1
ATOM 729 O O . THR A 1 100 ? 20.782 0.667 14.636 1.00 18.00 252 THR A O 1
ATOM 733 N N . GLU A 1 101 ? 19.658 -0.194 16.408 1.00 17.66 253 GLU A N 1
ATOM 734 C CA . GLU A 1 101 ? 18.355 0.277 15.937 1.00 19.62 253 GLU A CA 1
ATOM 735 C C . GLU A 1 101 ? 18.372 1.778 15.752 1.00 19.59 253 GLU A C 1
ATOM 736 O O . GLU A 1 101 ? 17.968 2.300 14.696 1.00 20.70 253 GLU A O 1
ATOM 742 N N . ASN A 1 102 ? 18.833 2.495 16.774 1.00 19.37 254 ASN A N 1
ATOM 743 C CA . ASN A 1 102 ? 18.849 3.940 16.703 1.00 21.45 254 ASN A CA 1
ATOM 744 C C . ASN A 1 102 ? 19.818 4.427 15.636 1.00 20.94 254 ASN A C 1
ATOM 745 O O . ASN A 1 102 ? 19.506 5.374 14.904 1.00 21.91 254 ASN A O 1
ATOM 750 N N . ILE A 1 103 ? 20.976 3.768 15.489 1.00 20.32 255 ILE A N 1
ATOM 751 C CA A ILE A 1 103 ? 21.942 4.233 14.501 0.71 22.49 255 ILE A CA 1
ATOM 752 C CA B ILE A 1 103 ? 21.958 4.212 14.500 0.29 22.76 255 ILE A CA 1
ATOM 753 C C . ILE A 1 103 ? 21.392 4.106 13.088 1.00 22.61 255 ILE A C 1
ATOM 754 O O . ILE A 1 103 ? 21.592 4.999 12.254 1.00 25.22 255 ILE A O 1
ATOM 763 N N . ILE A 1 104 ? 20.707 3.005 12.778 1.00 21.00 256 ILE A N 1
ATOM 764 C CA A ILE A 1 104 ? 20.107 2.839 11.448 0.64 20.31 256 ILE A CA 1
ATOM 765 C CA B ILE A 1 104 ? 20.188 2.905 11.424 0.36 20.57 256 ILE A CA 1
ATOM 766 C C . ILE A 1 104 ? 19.137 3.978 11.190 1.00 21.72 256 ILE A C 1
ATOM 767 O O . ILE A 1 104 ? 19.132 4.605 10.125 1.00 21.78 256 ILE A O 1
ATOM 776 N N . LYS A 1 105 ? 18.288 4.251 12.186 1.00 21.19 257 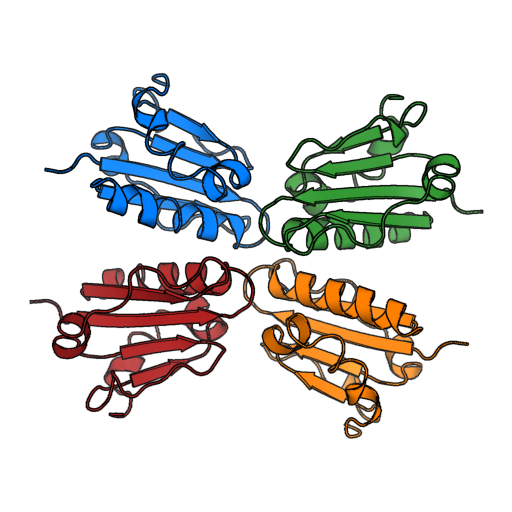LYS A N 1
ATOM 777 C CA . LYS A 1 105 ? 17.253 5.279 11.991 1.00 20.70 257 LYS A CA 1
ATOM 778 C C . LYS A 1 105 ? 17.882 6.658 11.837 1.00 23.17 257 LYS A C 1
ATOM 779 O O . LYS A 1 105 ? 17.499 7.437 10.943 1.00 24.76 257 LYS A O 1
ATOM 785 N N . GLU A 1 106 ? 18.856 6.968 12.699 1.00 22.71 258 GLU A N 1
ATOM 786 C CA . GLU A 1 106 ? 19.519 8.270 12.702 1.00 25.96 258 GLU A CA 1
ATOM 787 C C . GLU A 1 106 ? 20.332 8.496 11.430 1.00 26.66 258 GLU A C 1
ATOM 788 O O . GLU A 1 106 ? 20.565 9.655 11.064 1.00 23.60 258 GLU A O 1
ATOM 794 N N . SER A 1 107 ? 20.771 7.426 10.754 1.00 21.51 259 SER A N 1
ATOM 795 C CA . SER A 1 107 ? 21.662 7.625 9.616 1.00 19.47 259 SER A CA 1
ATOM 796 C C . SER A 1 107 ? 20.982 8.390 8.492 1.00 20.16 259 SER A C 1
ATOM 797 O O . SER A 1 107 ? 21.653 9.097 7.747 1.00 21.18 259 SER A O 1
ATOM 800 N N . PHE A 1 108 ? 19.664 8.287 8.381 1.00 18.05 260 PHE A N 1
ATOM 801 C CA . PHE A 1 108 ? 18.982 8.969 7.290 1.00 20.29 260 PHE A CA 1
ATOM 802 C C . PHE A 1 108 ? 18.919 10.474 7.490 1.00 24.12 260 PHE A C 1
ATOM 803 O O . PHE A 1 108 ? 18.546 11.194 6.549 1.00 23.54 260 PHE A O 1
ATOM 811 N N . ASN A 1 109 ? 19.257 10.962 8.682 1.00 22.78 261 ASN A N 1
ATOM 812 C CA . ASN A 1 109 ? 19.367 12.390 8.937 1.00 23.12 261 ASN A CA 1
ATOM 813 C C . ASN A 1 109 ? 20.808 12.850 9.033 1.00 23.67 261 ASN A C 1
ATOM 814 O O . ASN A 1 109 ? 21.048 13.987 9.422 1.00 24.95 261 ASN A O 1
ATOM 819 N N . ALA A 1 110 ? 21.770 11.962 8.745 1.00 21.42 262 ALA A N 1
ATOM 820 C CA . ALA A 1 110 ? 23.179 12.279 8.890 1.00 24.74 262 ALA A CA 1
ATOM 821 C C . ALA A 1 110 ? 23.601 13.343 7.875 1.00 23.76 262 ALA A C 1
ATOM 822 O O . ALA A 1 110 ? 23.007 13.462 6.796 1.00 20.82 262 ALA A O 1
ATOM 824 N N . PRO A 1 111 ? 24.623 14.133 8.191 1.00 24.24 263 PRO A N 1
ATOM 825 C CA A PRO A 1 111 ? 25.050 15.193 7.270 0.49 26.95 263 PRO A CA 1
ATOM 826 C CA B PRO A 1 111 ? 25.030 15.191 7.259 0.51 26.82 263 PRO A CA 1
ATOM 827 C C . PRO A 1 111 ? 25.653 14.636 5.990 1.00 20.06 263 PRO A C 1
ATOM 828 O O . PRO A 1 111 ? 26.277 13.569 5.977 1.00 19.90 263 PRO A O 1
ATOM 835 N N . VAL A 1 112 ? 25.460 15.389 4.897 1.00 22.72 264 VAL A N 1
ATOM 836 C CA . VAL A 1 112 ? 26.114 15.032 3.644 1.00 20.21 264 VAL A CA 1
ATOM 837 C C . VAL A 1 112 ? 27.606 15.306 3.754 1.00 23.16 264 VAL A C 1
ATOM 838 O O . VAL A 1 112 ? 28.030 16.403 4.158 1.00 25.36 264 VAL A O 1
ATOM 842 N N . PHE A 1 113 ? 28.407 14.301 3.420 1.00 21.88 265 PHE A N 1
ATOM 843 C CA . PHE A 1 113 ? 29.863 14.375 3.544 1.00 25.16 265 PHE A CA 1
ATOM 844 C C . PHE A 1 113 ? 30.490 15.108 2.352 1.00 29.55 265 PHE A C 1
ATOM 845 O O . PHE A 1 113 ? 31.387 15.925 2.584 1.00 34.32 265 PHE A O 1
ATOM 854 N N . LYS B 1 10 ? 54.534 -22.636 49.577 1.00 82.78 162 LYS B N 1
ATOM 855 C CA . LYS B 1 10 ? 54.301 -22.028 48.271 1.00 80.40 162 LYS B CA 1
ATOM 856 C C . LYS B 1 10 ? 53.080 -22.639 47.580 1.00 75.30 162 LYS B C 1
ATOM 857 O O . LYS B 1 10 ? 52.875 -23.855 47.609 1.00 77.57 162 LYS B O 1
ATOM 859 N N . ALA B 1 11 ? 52.265 -21.781 46.971 1.00 65.92 163 ALA B N 1
ATOM 860 C CA . ALA B 1 11 ? 51.113 -22.243 46.213 1.00 54.88 163 ALA B CA 1
ATOM 861 C C . ALA B 1 11 ? 51.564 -23.071 45.017 1.00 43.65 163 ALA B C 1
ATOM 862 O O . ALA B 1 11 ? 52.634 -22.849 44.442 1.00 41.21 163 ALA B O 1
ATOM 864 N N . GLU B 1 12 ? 50.743 -24.045 44.652 1.00 32.61 164 GLU B N 1
ATOM 865 C CA . GLU B 1 12 ? 51.076 -24.842 43.491 1.00 27.88 164 GLU B CA 1
ATOM 866 C C . GLU B 1 12 ? 50.940 -24.001 42.227 1.00 24.21 164 GLU B C 1
ATOM 867 O O . GLU B 1 12 ? 50.252 -22.976 42.196 1.00 28.74 164 GLU B O 1
ATOM 873 N N . LYS B 1 13 ? 51.639 -24.431 41.193 1.00 22.79 165 LYS B N 1
ATOM 874 C CA . LYS B 1 13 ? 51.704 -23.687 39.947 1.00 22.55 165 LYS B CA 1
ATOM 875 C C . LYS B 1 13 ? 50.925 -24.412 38.868 1.00 22.27 165 LYS B C 1
ATOM 876 O O . LYS B 1 13 ? 51.019 -25.633 38.717 1.00 21.03 165 LYS B O 1
ATOM 882 N N . ILE B 1 14 ? 50.174 -23.638 38.092 1.00 19.79 166 ILE B N 1
ATOM 883 C CA . ILE B 1 14 ? 49.477 -24.124 36.897 1.00 19.43 166 ILE B CA 1
ATOM 884 C C . ILE B 1 14 ? 50.130 -23.444 35.702 1.00 16.73 166 ILE B C 1
ATOM 885 O O . ILE B 1 14 ? 50.446 -22.245 35.773 1.00 19.06 166 ILE B O 1
ATOM 890 N N . VAL B 1 15 ? 50.358 -24.189 34.618 1.00 15.73 167 VAL B N 1
ATOM 891 C CA . VAL B 1 15 ? 50.644 -23.510 33.354 1.00 14.93 167 VAL B CA 1
ATOM 892 C C . VAL B 1 15 ? 49.527 -23.865 32.377 1.00 14.61 167 VAL B C 1
ATOM 893 O O . VAL B 1 15 ? 48.900 -24.927 32.458 1.00 15.01 167 VAL B O 1
ATOM 897 N N . ALA B 1 16 ? 49.262 -22.949 31.458 1.00 12.87 168 ALA B N 1
ATOM 898 C CA . ALA B 1 16 ? 48.202 -23.171 30.479 1.00 13.12 168 ALA B CA 1
ATOM 899 C C . ALA B 1 16 ? 48.623 -22.636 29.119 1.00 13.00 168 ALA B C 1
ATOM 900 O O . ALA B 1 16 ? 49.478 -21.739 29.020 1.00 14.56 168 ALA B O 1
ATOM 902 N N . VAL B 1 17 ? 48.023 -23.206 28.062 1.00 12.26 169 VAL B N 1
ATOM 903 C CA . VAL B 1 17 ? 48.065 -22.633 26.707 1.00 10.80 169 VAL B CA 1
ATOM 904 C C . VAL B 1 17 ? 46.627 -22.444 26.285 1.00 10.90 169 VAL B C 1
ATOM 905 O O . VAL B 1 17 ? 45.824 -23.376 26.415 1.00 12.12 169 VAL B O 1
ATOM 909 N N . THR B 1 18 ? 46.310 -21.271 25.727 1.00 11.46 170 THR B N 1
ATOM 910 C CA . THR B 1 18 ? 45.032 -21.088 25.053 1.00 10.60 170 THR B CA 1
ATOM 911 C C . THR B 1 18 ? 45.331 -20.835 23.585 1.00 10.96 170 THR B C 1
ATOM 912 O O . THR B 1 18 ? 46.320 -20.167 23.229 1.00 13.52 170 THR B O 1
ATOM 916 N N . ALA B 1 19 ? 44.525 -21.450 22.719 1.00 10.93 171 ALA B N 1
ATOM 917 C CA . ALA B 1 19 ? 44.810 -21.341 21.290 1.00 12.92 171 ALA B CA 1
ATOM 918 C C . ALA B 1 19 ? 43.511 -21.481 20.512 1.00 12.17 171 ALA B C 1
ATOM 919 O O . ALA B 1 19 ? 42.894 -22.540 20.488 1.00 16.25 171 ALA B O 1
ATOM 921 N N . CYS B 1 20 ? 43.089 -20.410 19.859 1.00 13.61 172 CYS B N 1
ATOM 922 C CA . CYS B 1 20 ? 41.945 -20.469 18.967 1.00 14.14 172 CYS B CA 1
ATOM 923 C C . CYS B 1 20 ? 42.391 -19.771 17.693 1.00 17.29 172 CYS B C 1
ATOM 924 O O . CYS B 1 20 ? 42.901 -18.639 17.754 1.00 20.02 172 CYS B O 1
ATOM 927 N N . PRO B 1 21 ? 42.139 -20.374 16.518 1.00 15.82 173 PRO B N 1
ATOM 928 C CA . PRO B 1 21 ? 42.620 -19.805 15.254 1.00 18.91 173 PRO B CA 1
ATOM 929 C C . PRO B 1 21 ? 41.603 -18.853 14.618 1.00 17.35 173 PRO B C 1
ATOM 930 O O . PRO B 1 21 ? 41.630 -18.658 13.397 1.00 21.99 173 PRO B O 1
ATOM 934 N N . VAL B 1 22 ? 40.699 -18.277 15.416 1.00 14.87 174 VAL B N 1
ATOM 935 C CA . VAL B 1 22 ? 39.810 -17.202 14.970 1.00 12.57 174 VAL B CA 1
ATOM 936 C C . VAL B 1 22 ? 40.168 -15.971 15.776 1.00 14.32 174 VAL B C 1
ATOM 937 O O . VAL B 1 22 ? 39.904 -15.937 16.983 1.00 14.05 174 VAL B O 1
ATOM 941 N N . GLY B 1 23 ? 40.703 -14.939 15.106 1.00 13.96 175 GLY B N 1
ATOM 942 C CA . GLY B 1 23 ? 41.002 -13.672 15.768 1.00 11.33 175 GLY B CA 1
ATOM 943 C C . GLY B 1 23 ? 41.772 -13.867 17.060 1.00 12.26 175 GLY B C 1
ATOM 944 O O . GLY B 1 23 ? 42.705 -14.694 17.150 1.00 13.57 175 GLY B O 1
ATOM 945 N N . VAL B 1 24 ? 41.383 -13.091 18.068 1.00 9.62 176 VAL B N 1
ATOM 946 C CA . VAL B 1 24 ? 42.024 -13.123 19.384 1.00 11.18 176 VAL B CA 1
ATOM 947 C C . VAL B 1 24 ? 41.063 -13.320 20.542 1.00 10.48 176 VAL B C 1
ATOM 948 O O . VAL B 1 24 ? 41.545 -13.562 21.673 1.00 12.53 176 VAL B O 1
ATOM 952 N N . ALA B 1 25 ? 39.744 -13.237 20.336 1.00 10.72 177 ALA B N 1
ATOM 953 C CA . ALA B 1 25 ? 38.832 -13.170 21.473 1.00 10.33 177 ALA B CA 1
ATOM 954 C C . ALA B 1 25 ? 38.824 -14.453 22.300 1.00 12.40 177 ALA B C 1
ATOM 955 O O . ALA B 1 25 ? 39.021 -14.405 23.520 1.00 13.19 177 ALA B O 1
ATOM 957 N N . HIS B 1 26 ? 38.543 -15.611 21.701 1.00 11.29 178 HIS B N 1
ATOM 958 C CA . HIS B 1 26 ? 38.529 -16.828 22.533 1.00 10.10 178 HIS B CA 1
ATOM 959 C C . HIS B 1 26 ? 39.888 -17.075 23.193 1.00 11.15 178 HIS B C 1
ATOM 960 O O . HIS B 1 26 ? 39.952 -17.505 24.362 1.00 12.38 178 HIS B O 1
ATOM 967 N N . THR B 1 27 ? 40.992 -16.830 22.464 1.00 11.52 179 THR B N 1
ATOM 968 C CA . THR B 1 27 ? 42.313 -17.025 23.069 1.00 11.67 179 THR B CA 1
ATOM 969 C C . THR B 1 27 ? 42.446 -16.203 24.338 1.00 12.52 179 THR B C 1
ATOM 970 O O . THR B 1 27 ? 42.899 -16.715 25.387 1.00 13.04 179 THR B O 1
ATOM 974 N N . TYR B 1 28 ? 42.075 -14.930 24.271 1.00 11.48 180 TYR B N 1
ATOM 975 C CA . TYR B 1 28 ? 42.306 -14.061 25.429 1.00 11.44 180 TYR B CA 1
ATOM 976 C C . TYR B 1 28 ? 41.223 -14.230 26.475 1.00 9.95 180 TYR B C 1
ATOM 977 O O . TYR B 1 28 ? 41.516 -14.072 27.675 1.00 12.79 180 TYR B O 1
ATOM 986 N N . ILE B 1 29 ? 39.944 -14.467 26.066 1.00 10.74 181 ILE B N 1
ATOM 987 C CA . ILE B 1 29 ? 38.920 -14.686 27.090 1.00 11.92 181 ILE B CA 1
ATOM 988 C C . ILE B 1 29 ? 39.263 -15.956 27.890 1.00 13.04 181 ILE B C 1
ATOM 989 O O . ILE B 1 29 ? 39.193 -15.964 29.118 1.00 12.47 181 ILE B O 1
ATOM 994 N N . ALA B 1 30 ? 39.610 -17.055 27.206 1.00 11.78 182 ALA B N 1
ATOM 995 C CA . ALA B 1 30 ? 39.992 -18.261 27.921 1.00 11.81 182 ALA B CA 1
ATOM 996 C C . ALA B 1 30 ? 41.164 -17.989 28.849 1.00 12.11 182 ALA B C 1
ATOM 997 O O . ALA B 1 30 ? 41.143 -18.427 30.007 1.00 13.00 182 ALA B O 1
ATOM 999 N N . ALA B 1 31 ? 42.165 -17.243 28.365 1.00 11.61 183 ALA B N 1
ATOM 1000 C CA . ALA B 1 31 ? 43.352 -16.984 29.196 1.00 11.31 183 ALA B CA 1
ATOM 1001 C C . ALA B 1 31 ? 42.981 -16.214 30.451 1.00 13.42 183 ALA B C 1
ATOM 1002 O O . ALA B 1 31 ? 43.379 -16.585 31.571 1.00 14.10 183 ALA B O 1
ATOM 1004 N N . LYS B 1 32 ? 42.207 -15.141 30.281 1.00 14.22 184 LYS B N 1
ATOM 1005 C CA . LYS B 1 32 ? 41.903 -14.285 31.414 1.00 15.39 184 LYS B CA 1
ATOM 1006 C C . LYS B 1 32 ? 40.988 -14.986 32.396 1.00 16.38 184 LYS B C 1
ATOM 1007 O O . LYS B 1 32 ? 41.163 -14.841 33.609 1.00 16.59 184 LYS B O 1
ATOM 1013 N N . LYS B 1 33 ? 40.000 -15.742 31.904 1.00 14.45 185 LYS B N 1
ATOM 1014 C CA . LYS B 1 33 ? 39.146 -16.494 32.818 1.00 13.59 185 LYS B CA 1
ATOM 1015 C C . LYS B 1 33 ? 39.948 -17.529 33.595 1.00 17.14 185 LYS B C 1
ATOM 1016 O O . LYS B 1 33 ? 39.734 -17.692 34.797 1.00 17.97 185 LYS B O 1
ATOM 1022 N N . ILE B 1 34 ? 40.859 -18.254 32.924 1.00 13.76 186 ILE B N 1
ATOM 1023 C CA . ILE B 1 34 ? 41.707 -19.223 33.625 1.00 13.90 186 ILE B CA 1
ATOM 1024 C C . ILE B 1 34 ? 42.556 -18.517 34.676 1.00 16.94 186 ILE B C 1
ATOM 1025 O O . ILE B 1 34 ? 42.669 -18.994 35.812 1.00 17.87 186 ILE B O 1
ATOM 1030 N N . GLU B 1 35 ? 43.163 -17.384 34.314 1.00 14.08 187 GLU B N 1
ATOM 1031 C CA . GLU B 1 35 ? 44.001 -16.646 35.277 1.00 15.85 187 GLU B CA 1
ATOM 1032 C C . GLU B 1 35 ? 43.196 -16.210 36.482 1.00 17.20 187 GLU B C 1
ATOM 1033 O O . GLU B 1 35 ? 43.632 -16.399 37.629 1.00 18.89 187 GLU B O 1
ATOM 1039 N N . ASN B 1 36 ? 42.014 -15.641 36.255 1.00 17.14 188 ASN B N 1
ATOM 1040 C CA . ASN B 1 36 ? 41.208 -15.156 37.380 1.00 17.59 188 ASN B CA 1
ATOM 1041 C C . ASN B 1 36 ? 40.749 -16.307 38.266 1.00 21.67 188 ASN B C 1
ATOM 1042 O O . ASN B 1 36 ? 40.728 -16.177 39.496 1.00 22.36 188 ASN B O 1
ATOM 1047 N N . GLU B 1 37 ? 40.370 -17.435 37.680 1.00 19.18 189 GLU B N 1
ATOM 1048 C CA . GLU B 1 37 ? 39.870 -18.537 38.500 1.00 18.94 189 GLU B CA 1
ATOM 1049 C C . GLU B 1 37 ? 41.006 -19.260 39.211 1.00 20.77 189 GLU B C 1
ATOM 1050 O O . GLU B 1 37 ? 40.828 -19.711 40.352 1.00 22.40 189 GLU B O 1
ATOM 1056 N N . ALA B 1 38 ? 42.168 -19.428 38.551 1.00 19.14 190 ALA B N 1
ATOM 1057 C CA . ALA B 1 38 ? 43.336 -19.991 39.245 1.00 21.30 190 ALA B CA 1
ATOM 1058 C C . ALA B 1 38 ? 43.677 -19.162 40.466 1.00 24.59 190 ALA B C 1
ATOM 1059 O O . ALA B 1 38 ? 43.917 -19.709 41.554 1.00 26.36 190 ALA B O 1
ATOM 1061 N N . LYS B 1 39 ? 43.718 -17.834 40.318 1.00 22.71 191 LYS B N 1
ATOM 1062 C CA . LYS B 1 39 ? 44.067 -17.012 41.486 1.00 24.66 191 LYS B CA 1
ATOM 1063 C C . LYS B 1 39 ? 43.008 -17.115 42.568 1.00 27.35 191 LYS B C 1
ATOM 1064 O O . LYS B 1 39 ? 43.346 -17.268 43.755 1.00 28.29 191 LYS B O 1
ATOM 1070 N N . LYS B 1 40 ? 41.729 -17.103 42.197 1.00 24.99 192 LYS B N 1
ATOM 1071 C CA . LYS B 1 40 ? 40.668 -17.292 43.187 1.00 28.80 192 LYS B CA 1
ATOM 1072 C C . LYS B 1 40 ? 40.871 -18.574 43.996 1.00 33.57 192 LYS B C 1
ATOM 1073 O O . LYS B 1 40 ? 40.679 -18.573 45.223 1.00 35.49 192 LYS B O 1
ATOM 1079 N N . GLN B 1 41 ? 41.278 -19.670 43.336 1.00 28.71 193 GLN B N 1
ATOM 1080 C CA . GLN B 1 41 ? 41.506 -20.952 44.007 1.00 31.22 193 GLN B CA 1
ATOM 1081 C C . GLN B 1 41 ? 42.877 -21.039 44.679 1.00 32.82 193 GLN B C 1
ATOM 1082 O O . GLN B 1 41 ? 43.219 -22.102 45.218 1.00 37.04 193 GLN B O 1
ATOM 1088 N N . GLY B 1 42 ? 43.671 -19.974 44.668 1.00 28.70 194 GLY B N 1
ATOM 1089 C CA . GLY B 1 42 ? 44.945 -19.948 45.375 1.00 31.86 194 GLY B CA 1
ATOM 1090 C C . GLY B 1 42 ? 46.172 -20.391 44.597 1.00 31.56 194 GLY B C 1
ATOM 1091 O O . GLY B 1 42 ? 47.256 -20.520 45.198 1.00 34.31 194 GLY B O 1
ATOM 1092 N N . TYR B 1 43 ? 46.058 -20.612 43.288 1.00 23.50 195 TYR B N 1
ATOM 1093 C CA . TYR B 1 43 ? 47.177 -21.107 42.496 1.00 23.42 195 TYR B CA 1
ATOM 1094 C C . TYR B 1 43 ? 47.906 -19.970 41.796 1.00 25.73 195 TYR B C 1
ATOM 1095 O O . TYR B 1 43 ? 47.318 -18.938 41.470 1.00 29.20 195 TYR B O 1
ATOM 1104 N N . SER B 1 44 ? 49.197 -20.183 41.557 1.00 22.43 196 SER B N 1
ATOM 1105 C CA . SER B 1 44 ? 50.011 -19.374 40.662 1.00 21.78 196 SER B CA 1
ATOM 1106 C C . SER B 1 44 ? 49.745 -19.831 39.228 1.00 21.99 196 SER B C 1
ATOM 1107 O O . SER B 1 44 ? 49.478 -21.010 38.992 1.00 24.50 196 SER B O 1
ATOM 1110 N N . ILE B 1 45 ? 49.751 -18.899 38.264 1.00 19.24 197 ILE B N 1
ATOM 1111 C CA . ILE B 1 45 ? 49.340 -19.284 36.913 1.00 21.14 197 ILE B CA 1
ATOM 1112 C C . ILE B 1 45 ? 50.184 -18.538 35.876 1.00 23.11 197 ILE B C 1
ATOM 1113 O O . ILE B 1 45 ? 50.455 -17.337 36.022 1.00 19.85 197 ILE B O 1
ATOM 1118 N N . ARG B 1 46 ? 50.628 -19.265 34.842 1.00 20.47 198 ARG B N 1
ATOM 1119 C CA . ARG B 1 46 ? 51.245 -18.665 33.659 1.00 17.17 198 ARG B CA 1
ATOM 1120 C C . ARG B 1 46 ? 50.518 -19.186 32.435 1.00 16.74 198 ARG B C 1
ATOM 1121 O O . ARG B 1 46 ? 50.332 -20.403 32.310 1.00 17.34 198 ARG B O 1
ATOM 1129 N N . VAL B 1 47 ? 50.078 -18.271 31.552 1.00 14.56 199 VAL B N 1
ATOM 1130 C CA . VAL B 1 47 ? 49.351 -18.660 30.351 1.00 13.41 199 VAL B CA 1
ATOM 1131 C C . VAL B 1 47 ? 50.062 -18.181 29.080 1.00 13.93 199 VAL B C 1
ATOM 1132 O O . VAL B 1 47 ? 50.378 -16.986 28.940 1.00 16.47 199 VAL B O 1
ATOM 1136 N N . GLU B 1 48 ? 50.302 -19.120 28.146 1.00 14.01 200 GLU B N 1
ATOM 1137 C CA . GLU B 1 48 ? 50.741 -18.814 26.786 1.00 12.91 200 GLU B CA 1
ATOM 1138 C C . GLU B 1 48 ? 49.516 -18.673 25.895 1.00 15.09 200 GLU B C 1
ATOM 1139 O O . GLU B 1 48 ? 48.596 -19.472 26.000 1.00 13.44 200 GLU B O 1
ATOM 1145 N N . THR B 1 49 ? 49.495 -17.663 25.030 1.00 11.97 201 THR B N 1
ATOM 1146 C CA . THR B 1 49 ? 48.319 -17.458 24.189 1.00 11.94 201 THR B CA 1
ATOM 1147 C C . THR B 1 49 ? 48.726 -17.623 22.736 1.00 14.22 201 THR B C 1
ATOM 1148 O O . THR B 1 49 ? 49.842 -17.277 22.339 1.00 14.52 201 THR B O 1
ATOM 1152 N N . GLN B 1 50 ? 47.813 -18.173 21.919 1.00 12.65 202 GLN B N 1
ATOM 1153 C CA . GLN B 1 50 ? 48.035 -18.293 20.481 1.00 14.15 202 GLN B CA 1
ATOM 1154 C C . GLN B 1 50 ? 46.788 -17.826 19.761 1.00 15.32 202 GLN B C 1
ATOM 1155 O O . GLN B 1 50 ? 45.731 -18.418 19.947 1.00 15.74 202 GLN B O 1
ATOM 1161 N N . GLY B 1 51 ? 46.911 -16.760 18.992 1.00 16.62 203 GLY B N 1
ATOM 1162 C CA . GLY B 1 51 ? 45.775 -16.177 18.246 1.00 16.54 203 GLY B CA 1
ATOM 1163 C C . GLY B 1 51 ? 46.295 -15.516 16.992 1.00 23.16 203 GLY B C 1
ATOM 1164 O O . GLY B 1 51 ? 47.459 -15.705 16.595 1.00 22.24 203 GLY B O 1
ATOM 1165 N N . SER B 1 52 ? 45.456 -14.694 16.365 1.00 20.34 204 SER B N 1
ATOM 1166 C CA . SER B 1 52 ? 45.828 -14.168 15.058 1.00 21.98 204 SER B CA 1
ATOM 1167 C C . SER B 1 52 ? 47.014 -13.209 15.126 1.00 27.83 204 SER B C 1
ATOM 1168 O O . SER B 1 52 ? 47.663 -12.971 14.099 1.00 30.72 204 SER B O 1
ATOM 1171 N N . ILE B 1 53 ? 47.316 -12.646 16.304 1.00 23.19 205 ILE B N 1
ATOM 1172 C CA . ILE B 1 53 ? 48.458 -11.739 16.384 1.00 24.63 205 ILE B CA 1
ATOM 1173 C C . ILE B 1 53 ? 49.759 -12.501 16.583 1.00 27.43 205 ILE B C 1
ATOM 1174 O O . ILE B 1 53 ? 50.846 -11.913 16.420 1.00 32.96 205 ILE B O 1
ATOM 1179 N N . GLY B 1 54 ? 49.673 -13.806 16.886 1.00 24.83 206 GLY B N 1
ATOM 1180 C CA . GLY B 1 54 ? 50.843 -14.654 17.035 1.00 18.92 206 GLY B CA 1
ATOM 1181 C C . GLY B 1 54 ? 50.773 -15.443 18.325 1.00 20.61 206 GLY B C 1
ATOM 1182 O O . GLY B 1 54 ? 49.715 -15.563 18.957 1.00 20.33 206 GLY B O 1
ATOM 1183 N N . ILE B 1 55 ? 51.924 -15.994 18.710 1.00 16.54 207 ILE B N 1
ATOM 1184 C CA . ILE B 1 55 ? 52.076 -16.685 19.974 1.00 16.94 207 ILE B CA 1
ATOM 1185 C C . ILE B 1 55 ? 52.721 -15.706 20.935 1.00 16.13 207 ILE B C 1
ATOM 1186 O O . ILE B 1 55 ? 53.781 -15.123 20.628 1.00 18.98 207 ILE B O 1
ATOM 1191 N N . GLU B 1 56 ? 52.111 -15.541 22.094 1.00 13.30 208 GLU B N 1
ATOM 1192 C CA . GLU B 1 56 ? 52.613 -14.571 23.064 1.00 15.22 208 GLU B CA 1
ATOM 1193 C C . GLU B 1 56 ? 52.859 -15.243 24.399 1.00 16.93 208 GLU B C 1
ATOM 1194 O O . GLU B 1 56 ? 52.100 -16.117 24.818 1.00 14.71 208 GLU B O 1
ATOM 1200 N N . ASN B 1 57 ? 53.950 -14.816 25.068 1.00 15.90 209 ASN B N 1
ATOM 1201 C CA . ASN B 1 57 ? 54.242 -15.236 26.443 1.00 16.46 209 ASN B CA 1
ATOM 1202 C C . ASN B 1 57 ? 54.328 -16.751 26.539 1.00 15.04 209 ASN B C 1
ATOM 1203 O O . ASN B 1 57 ? 53.769 -17.370 27.439 1.00 16.91 209 ASN B O 1
ATOM 1208 N N . ALA B 1 58 ? 55.119 -17.328 25.634 1.00 17.32 210 ALA B N 1
ATOM 1209 C CA . ALA B 1 58 ? 55.287 -18.771 25.561 1.00 17.20 210 ALA B CA 1
ATOM 1210 C C . ALA B 1 58 ? 55.825 -19.335 26.871 1.00 15.97 210 ALA B C 1
ATOM 1211 O O . ALA B 1 58 ? 56.648 -18.704 27.565 1.00 17.95 210 ALA B O 1
ATOM 1213 N N . LEU B 1 59 ? 55.325 -20.513 27.228 1.00 15.62 211 LEU B N 1
ATOM 1214 C CA . LEU B 1 59 ? 55.788 -21.164 28.462 1.00 16.46 211 LEU B CA 1
ATOM 1215 C C . LEU B 1 59 ? 57.254 -21.494 28.319 1.00 19.55 211 LEU B C 1
ATOM 1216 O O . LEU B 1 59 ? 57.714 -21.896 27.246 1.00 19.36 211 LEU B O 1
ATOM 1221 N N . THR B 1 60 ? 57.985 -21.327 29.415 1.00 18.77 212 THR B N 1
ATOM 1222 C CA . THR B 1 60 ? 59.369 -21.756 29.401 1.00 18.16 212 THR B CA 1
ATOM 1223 C C . THR B 1 60 ? 59.482 -23.196 29.869 1.00 20.03 212 THR B C 1
ATOM 1224 O O . THR B 1 60 ? 58.581 -23.746 30.510 1.00 17.64 212 THR B O 1
ATOM 1228 N N . GLU B 1 61 ? 60.626 -23.805 29.534 1.00 21.91 213 GLU B N 1
ATOM 1229 C CA A GLU B 1 61 ? 60.907 -25.146 30.034 0.51 25.28 213 GLU B CA 1
ATOM 1230 C CA B GLU B 1 61 ? 60.927 -25.142 30.035 0.49 25.31 213 GLU B CA 1
ATOM 1231 C C . GLU B 1 61 ? 60.866 -25.176 31.556 1.00 23.30 213 GLU B C 1
ATOM 1232 O O . GLU B 1 61 ? 60.347 -26.131 32.154 1.00 22.49 213 GLU B O 1
ATOM 1243 N N . GLU B 1 62 ? 61.401 -24.131 32.215 1.00 21.05 214 GLU B N 1
ATOM 1244 C CA . GLU B 1 62 ? 61.379 -24.132 33.665 1.00 23.09 214 GLU B CA 1
ATOM 1245 C C . GLU B 1 62 ? 59.958 -24.007 34.204 1.00 19.79 214 GLU B C 1
ATOM 1246 O O . GLU B 1 62 ? 59.606 -24.678 35.187 1.00 23.86 214 GLU B O 1
ATOM 1252 N N . GLU B 1 63 ? 59.085 -23.230 33.521 1.00 19.72 215 GLU B N 1
ATOM 1253 C CA . GLU B 1 63 ? 57.716 -23.111 34.014 1.00 21.40 215 GLU B CA 1
ATOM 1254 C C . GLU B 1 63 ? 56.986 -24.435 33.923 1.00 18.97 215 GLU B C 1
ATOM 1255 O O . GLU B 1 63 ? 56.215 -24.798 34.818 1.00 20.17 215 GLU B O 1
ATOM 1261 N N . ILE B 1 64 ? 57.189 -25.146 32.827 1.00 18.48 216 ILE B N 1
ATOM 1262 C CA . ILE B 1 64 ? 56.551 -26.444 32.658 1.00 17.88 216 ILE B CA 1
ATOM 1263 C C . ILE B 1 64 ? 57.098 -27.450 33.664 1.00 18.67 216 ILE B C 1
ATOM 1264 O O . ILE B 1 64 ? 56.334 -28.209 34.263 1.00 18.22 216 ILE B O 1
ATOM 1269 N N . LYS B 1 65 ? 58.414 -27.430 33.895 1.00 20.02 217 LYS B N 1
ATOM 1270 C CA . LYS B 1 65 ? 59.028 -28.313 34.898 1.00 22.24 217 LYS B CA 1
ATOM 1271 C C . LYS B 1 65 ? 58.370 -28.133 36.258 1.00 20.19 217 LYS B C 1
ATOM 1272 O O . LYS B 1 65 ? 58.028 -29.112 36.939 1.00 21.45 217 LYS B O 1
ATOM 1278 N N . ASN B 1 66 ? 58.199 -26.877 36.684 1.00 19.93 218 ASN B N 1
ATOM 1279 C CA . ASN B 1 66 ? 57.702 -26.607 38.028 1.00 23.01 218 ASN B CA 1
ATOM 1280 C C . ASN B 1 66 ? 56.191 -26.734 38.162 1.00 20.98 218 ASN B C 1
ATOM 1281 O O . ASN B 1 66 ? 55.691 -26.738 39.288 1.00 24.99 218 ASN B O 1
ATOM 1286 N N . ALA B 1 67 ? 55.435 -26.854 37.051 1.00 19.36 219 ALA B N 1
ATOM 1287 C CA . ALA B 1 67 ? 53.985 -26.851 37.172 1.00 19.60 219 ALA B CA 1
ATOM 1288 C C . ALA B 1 67 ? 53.463 -28.149 37.796 1.00 21.27 219 ALA B C 1
ATOM 1289 O O . ALA B 1 67 ? 53.977 -29.232 37.537 1.00 22.44 219 ALA B O 1
ATOM 1291 N N . SER B 1 68 ? 52.351 -28.029 38.533 1.00 21.63 220 SER B N 1
ATOM 1292 C CA . SER B 1 68 ? 51.638 -29.204 39.009 1.00 22.82 220 SER B CA 1
ATOM 1293 C C . SER B 1 68 ? 50.790 -29.817 37.915 1.00 21.45 220 SER B C 1
ATOM 1294 O O . SER B 1 68 ? 50.610 -31.040 37.873 1.00 22.15 220 SER B O 1
ATOM 1297 N N . VAL B 1 69 ? 50.214 -28.967 37.047 1.00 20.01 221 VAL B N 1
ATOM 1298 C CA A VAL B 1 69 ? 49.326 -29.407 35.979 0.57 17.17 221 VAL B CA 1
ATOM 1299 C CA B VAL B 1 69 ? 49.344 -29.421 35.968 0.43 17.27 221 VAL B CA 1
ATOM 1300 C C . VAL B 1 69 ? 49.525 -28.485 34.786 1.00 16.76 221 VAL B C 1
ATOM 1301 O O . VAL B 1 69 ? 49.975 -27.359 34.936 1.00 18.59 221 VAL B O 1
ATOM 1308 N N . VAL B 1 70 ? 49.162 -28.979 33.607 1.00 16.18 222 VAL B N 1
ATOM 1309 C CA . VAL B 1 70 ? 49.091 -28.211 32.367 1.00 15.30 222 VAL B CA 1
ATOM 1310 C C . VAL B 1 70 ? 47.637 -28.209 31.926 1.00 16.11 222 VAL B C 1
ATOM 1311 O O . VAL B 1 70 ? 47.033 -29.281 31.820 1.00 17.91 222 VAL B O 1
ATOM 1315 N N . ILE B 1 71 ? 47.099 -27.033 31.605 1.00 14.42 223 ILE B N 1
ATOM 1316 C CA . ILE B 1 71 ? 45.741 -26.926 31.056 1.00 14.22 223 ILE B CA 1
ATOM 1317 C C . ILE B 1 71 ? 45.854 -26.407 29.639 1.00 14.22 223 ILE B C 1
ATOM 1318 O O . ILE B 1 71 ? 46.463 -25.359 29.398 1.00 15.93 223 ILE B O 1
ATOM 1323 N N . LEU B 1 72 ? 45.297 -27.151 28.690 1.00 13.43 224 LEU B N 1
ATOM 1324 C CA . LEU B 1 72 ? 45.307 -26.726 27.295 1.00 12.71 224 LEU B CA 1
ATOM 1325 C C . LEU B 1 72 ? 43.879 -26.417 26.890 1.00 15.12 224 LEU B C 1
ATOM 1326 O O . LEU B 1 72 ? 43.035 -27.311 26.898 1.00 16.61 224 LEU B O 1
ATOM 1331 N N . ALA B 1 73 ? 43.603 -25.154 26.567 1.00 12.66 225 ALA B N 1
ATOM 1332 C CA . ALA B 1 73 ? 42.272 -24.758 26.126 1.00 14.05 225 ALA B CA 1
ATOM 1333 C C . ALA B 1 73 ? 42.476 -24.393 24.666 1.00 12.89 225 ALA B C 1
ATOM 1334 O O . ALA B 1 73 ? 42.852 -23.248 24.342 1.00 12.71 225 ALA B O 1
ATOM 1336 N N . VAL B 1 74 ? 42.225 -25.364 23.762 1.00 13.95 226 VAL B N 1
ATOM 1337 C CA . VAL B 1 74 ? 42.720 -25.220 22.398 1.00 14.40 226 VAL B CA 1
ATOM 1338 C C . VAL B 1 74 ? 41.682 -25.699 21.407 1.00 13.32 226 VAL B C 1
ATOM 1339 O O . VAL B 1 74 ? 40.947 -26.669 21.653 1.00 17.12 226 VAL B O 1
ATOM 1343 N N . ASP B 1 75 ? 41.634 -24.982 20.297 1.00 14.05 227 ASP B N 1
ATOM 1344 C CA . ASP B 1 75 ? 40.785 -25.360 19.175 1.00 15.62 227 ASP B CA 1
ATOM 1345 C C . ASP B 1 75 ? 41.616 -25.618 17.920 1.00 18.37 227 ASP B C 1
ATOM 1346 O O . ASP B 1 75 ? 41.090 -25.536 16.796 1.00 18.89 227 ASP B O 1
ATOM 1351 N N . LYS B 1 76 ? 42.900 -25.868 18.059 1.00 19.10 228 LYS B N 1
ATOM 1352 C CA . LYS B 1 76 ? 43.826 -26.150 16.968 1.00 22.32 228 LYS B CA 1
ATOM 1353 C C . LYS B 1 76 ? 44.980 -26.929 17.582 1.00 24.57 228 LYS B C 1
ATOM 1354 O O . LYS B 1 76 ? 45.133 -26.965 18.809 1.00 23.04 228 LYS B O 1
ATOM 1360 N N . ASP B 1 77 ? 45.807 -27.530 16.723 1.00 25.43 229 ASP B N 1
ATOM 1361 C CA . ASP B 1 77 ? 47.003 -28.222 17.226 1.00 21.37 229 ASP B CA 1
ATOM 1362 C C . ASP B 1 77 ? 48.064 -27.260 17.740 1.00 25.63 229 ASP B C 1
ATOM 1363 O O . ASP B 1 77 ? 48.314 -26.194 17.158 1.00 27.18 229 ASP B O 1
ATOM 1368 N N . ILE B 1 78 ? 48.702 -27.650 18.850 1.00 20.04 230 ILE B N 1
ATOM 1369 C CA . ILE B 1 78 ? 49.834 -26.916 19.392 1.00 18.45 230 ILE B CA 1
ATOM 1370 C C . ILE B 1 78 ? 50.952 -27.905 19.704 1.00 18.05 230 ILE B C 1
ATOM 1371 O O . ILE B 1 78 ? 50.758 -29.121 19.682 1.00 20.61 230 ILE B O 1
ATOM 1376 N N . ASP B 1 79 ? 52.128 -27.376 20.018 1.00 19.32 231 ASP B N 1
ATOM 1377 C CA . ASP B 1 79 ? 53.203 -28.283 20.361 1.00 21.84 231 ASP B CA 1
ATOM 1378 C C . ASP B 1 79 ? 52.896 -28.852 21.748 1.00 19.67 231 ASP B C 1
ATOM 1379 O O . ASP B 1 79 ? 52.683 -28.074 22.688 1.00 20.97 231 ASP B O 1
ATOM 1384 N N . GLU B 1 80 ? 52.850 -30.195 21.867 1.00 21.17 232 GLU B N 1
ATOM 1385 C CA . GLU B 1 80 ? 52.553 -30.889 23.135 1.00 22.15 232 GLU B CA 1
ATOM 1386 C C . GLU B 1 80 ? 53.666 -31.780 23.677 1.00 23.62 232 GLU B C 1
ATOM 1387 O O . GLU B 1 80 ? 53.592 -32.171 24.849 1.00 20.54 232 GLU B O 1
ATOM 1393 N N . LYS B 1 81 ? 54.672 -32.140 22.880 1.00 18.49 233 LYS B N 1
ATOM 1394 C CA . LYS B 1 81 ? 55.744 -33.008 23.389 1.00 18.54 233 LYS B CA 1
ATOM 1395 C C . LYS B 1 81 ? 56.402 -32.433 24.643 1.00 17.39 233 LYS B C 1
ATOM 1396 O O . LYS B 1 81 ? 56.810 -33.179 25.554 1.00 19.30 233 LYS B O 1
ATOM 1402 N N . ARG B 1 82 ? 56.468 -31.100 24.708 1.00 16.56 234 ARG B N 1
ATOM 1403 C CA . ARG B 1 82 ? 57.003 -30.394 25.874 1.00 16.86 234 ARG B CA 1
ATOM 1404 C C . ARG B 1 82 ? 56.267 -30.679 27.163 1.00 18.19 234 ARG B C 1
ATOM 1405 O O . ARG B 1 82 ? 56.795 -30.351 28.240 1.00 18.89 234 ARG B O 1
ATOM 1413 N N . PHE B 1 83 ? 55.079 -31.258 27.108 1.00 16.05 235 PHE B N 1
ATOM 1414 C CA . PHE B 1 83 ? 54.314 -31.554 28.311 1.00 15.43 235 PHE B CA 1
ATOM 1415 C C . PHE B 1 83 ? 54.406 -33.014 28.733 1.00 18.57 235 PHE B C 1
ATOM 1416 O O . PHE B 1 83 ? 53.701 -33.421 29.671 1.00 17.69 235 PHE B O 1
ATOM 1424 N N . GLU B 1 84 ? 55.255 -33.807 28.075 1.00 17.29 236 GLU B N 1
ATOM 1425 C CA . GLU B 1 84 ? 55.428 -35.200 28.472 1.00 19.35 236 GLU B CA 1
ATOM 1426 C C . GLU B 1 84 ? 55.763 -35.299 29.952 1.00 17.35 236 GLU B C 1
ATOM 1427 O O . GLU B 1 84 ? 56.612 -34.558 30.461 1.00 19.37 236 GLU B O 1
ATOM 1433 N N . GLY B 1 85 ? 55.105 -36.228 30.629 1.00 17.54 237 GLY B N 1
ATOM 1434 C CA . GLY B 1 85 ? 55.395 -36.455 32.046 1.00 16.13 237 GLY B CA 1
ATOM 1435 C C . GLY B 1 85 ? 54.581 -35.593 33.000 1.00 16.98 237 GLY B C 1
ATOM 1436 O O . GLY B 1 85 ? 54.703 -35.752 34.233 1.00 16.95 237 GLY B O 1
ATOM 1437 N N . LYS B 1 86 ? 53.779 -34.668 32.470 1.00 17.17 238 LYS B N 1
ATOM 1438 C CA . LYS B 1 86 ? 52.934 -33.779 33.247 1.00 15.47 238 LYS B CA 1
ATOM 1439 C C . LYS B 1 86 ? 51.492 -34.246 33.146 1.00 17.91 238 LYS B C 1
ATOM 1440 O O . LYS B 1 86 ? 51.086 -34.797 32.123 1.00 19.38 238 LYS B O 1
ATOM 1446 N N . ARG B 1 87 ? 50.702 -33.957 34.177 1.00 17.00 239 ARG B N 1
ATOM 1447 C CA . ARG B 1 87 ? 49.254 -34.074 34.026 1.00 16.95 239 ARG B CA 1
ATOM 1448 C C . ARG B 1 87 ? 48.781 -33.002 33.061 1.00 16.52 239 ARG B C 1
ATOM 1449 O O . ARG B 1 87 ? 49.084 -31.829 33.255 1.00 17.92 239 ARG B O 1
ATOM 1457 N N . VAL B 1 88 ? 48.054 -33.400 32.002 1.00 15.29 240 VAL B N 1
ATOM 1458 C CA . VAL B 1 88 ? 47.580 -32.448 30.990 1.00 15.83 240 VAL B CA 1
ATOM 1459 C C . VAL B 1 88 ? 46.077 -32.595 30.875 1.00 16.77 240 VAL B C 1
ATOM 1460 O O . VAL B 1 88 ? 45.575 -33.702 30.636 1.00 17.40 240 VAL B O 1
ATOM 1464 N N . TYR B 1 89 ? 45.365 -31.470 31.010 1.00 18.24 241 TYR B N 1
ATOM 1465 C CA . TYR B 1 89 ? 43.916 -31.437 30.886 1.00 17.30 241 TYR B CA 1
ATOM 1466 C C . TYR B 1 89 ? 43.622 -30.596 29.662 1.00 14.67 241 TYR B C 1
ATOM 1467 O O . TYR B 1 89 ? 43.855 -29.387 29.672 1.00 16.13 241 TYR B O 1
ATOM 1476 N N . LYS B 1 90 ? 43.156 -31.262 28.610 1.00 15.38 242 LYS B N 1
ATOM 1477 C CA . LYS B 1 90 ? 42.936 -30.608 27.325 1.00 15.52 242 LYS B CA 1
ATOM 1478 C C . LYS B 1 90 ? 41.442 -30.472 27.065 1.00 16.51 242 LYS B C 1
ATOM 1479 O O . LYS B 1 90 ? 40.708 -31.479 27.061 1.00 18.88 242 LYS B O 1
ATOM 1485 N N . VAL B 1 91 ? 41.011 -29.233 26.807 1.00 14.35 243 VAL B N 1
ATOM 1486 C CA . VAL B 1 91 ? 39.608 -28.902 26.559 1.00 15.82 243 VAL B CA 1
ATOM 1487 C C . VAL B 1 91 ? 39.538 -27.870 25.439 1.00 15.42 243 VAL B C 1
ATOM 1488 O O . VAL B 1 91 ? 40.546 -27.318 25.005 1.00 16.06 243 VAL B O 1
ATOM 1492 N N . SER B 1 92 ? 38.333 -27.664 24.918 1.00 14.95 244 SER B N 1
ATOM 1493 C CA . SER B 1 92 ? 38.132 -26.602 23.930 1.00 13.51 244 SER B CA 1
ATOM 1494 C C . SER B 1 92 ? 38.111 -25.230 24.604 1.00 13.14 244 SER B C 1
ATOM 1495 O O . SER B 1 92 ? 38.002 -25.130 25.833 1.00 16.17 244 SER B O 1
ATOM 1498 N N . THR B 1 93 ? 38.246 -24.160 23.797 1.00 13.59 245 THR B N 1
ATOM 1499 C CA . THR B 1 93 ? 38.166 -22.840 24.414 1.00 14.28 245 THR B CA 1
ATOM 1500 C C . THR B 1 93 ? 36.771 -22.593 24.948 1.00 14.96 245 THR B C 1
ATOM 1501 O O . THR B 1 93 ? 36.604 -21.954 25.981 1.00 16.21 245 THR B O 1
ATOM 1505 N N . VAL B 1 94 ? 35.726 -23.055 24.228 1.00 13.43 246 VAL B N 1
ATOM 1506 C CA . VAL B 1 94 ? 34.370 -22.890 24.727 1.00 14.45 246 VAL B CA 1
ATOM 1507 C C . VAL B 1 94 ? 34.221 -23.502 26.121 1.00 16.51 246 VAL B C 1
ATOM 1508 O O . VAL B 1 94 ? 33.668 -22.881 27.034 1.00 17.67 246 VAL B O 1
ATOM 1512 N N . LYS B 1 95 ? 34.705 -24.732 26.322 1.00 17.44 247 LYS B N 1
ATOM 1513 C CA . LYS B 1 95 ? 34.547 -25.361 27.632 1.00 17.80 247 LYS B CA 1
ATOM 1514 C C . LYS B 1 95 ? 35.376 -24.642 28.692 1.00 16.61 247 LYS B C 1
ATOM 1515 O O . LYS B 1 95 ? 34.943 -24.501 29.845 1.00 19.94 247 LYS B O 1
ATOM 1517 N N . ALA B 1 96 ? 36.581 -24.191 28.320 1.00 16.21 248 ALA B N 1
ATOM 1518 C CA . ALA B 1 96 ? 37.414 -23.472 29.280 1.00 15.60 248 ALA B CA 1
ATOM 1519 C C . ALA B 1 96 ? 36.769 -22.159 29.702 1.00 17.85 248 ALA B C 1
ATOM 1520 O O . ALA B 1 96 ? 36.829 -21.769 30.873 1.00 20.65 248 ALA B O 1
ATOM 1522 N N . ILE B 1 97 ? 36.100 -21.486 28.775 1.00 14.24 249 ILE B N 1
ATOM 1523 C CA . ILE B 1 97 ? 35.463 -20.207 29.079 1.00 15.63 249 ILE B CA 1
ATOM 1524 C C . ILE B 1 97 ? 34.193 -20.400 29.899 1.00 16.50 249 ILE B C 1
ATOM 1525 O O . ILE B 1 97 ? 33.909 -19.608 30.794 1.00 18.66 249 ILE B O 1
ATOM 1530 N N . ASN B 1 98 ? 33.395 -21.432 29.602 1.00 16.73 250 ASN B N 1
ATOM 1531 C CA . ASN B 1 98 ? 32.085 -21.579 30.237 1.00 19.73 250 ASN B CA 1
ATOM 1532 C C . ASN B 1 98 ? 32.082 -22.527 31.428 1.00 19.57 250 ASN B C 1
ATOM 1533 O O . ASN B 1 98 ? 31.051 -22.643 32.106 1.00 23.11 250 ASN B O 1
ATOM 1538 N N . ASN B 1 99 ? 33.195 -23.194 31.723 1.00 18.11 251 ASN B N 1
ATOM 1539 C CA A ASN B 1 99 ? 33.254 -24.154 32.812 0.56 20.26 251 ASN B CA 1
ATOM 1540 C CA B ASN B 1 99 ? 33.280 -24.161 32.811 0.44 20.30 251 ASN B CA 1
ATOM 1541 C C . ASN B 1 99 ? 34.565 -23.978 33.584 1.00 21.09 251 ASN B C 1
ATOM 1542 O O . ASN B 1 99 ? 35.193 -24.954 34.009 1.00 20.70 251 ASN B O 1
ATOM 1551 N N . THR B 1 100 ? 34.991 -22.725 33.767 1.00 19.04 252 THR B N 1
ATOM 1552 C CA . THR B 1 100 ? 36.371 -22.460 34.187 1.00 19.18 252 THR B CA 1
ATOM 1553 C C . THR B 1 100 ? 36.659 -23.043 35.560 1.00 18.84 252 THR B C 1
ATOM 1554 O O . THR B 1 100 ? 37.708 -23.656 35.780 1.00 19.93 252 THR B O 1
ATOM 1558 N N . GLU B 1 101 ? 35.731 -22.848 36.492 1.00 19.70 253 GLU B N 1
ATOM 1559 C CA . GLU B 1 101 ? 35.949 -23.314 37.860 1.00 23.18 253 GLU B CA 1
ATOM 1560 C C . GLU B 1 101 ? 36.182 -24.817 37.887 1.00 23.22 253 GLU B C 1
ATOM 1561 O O . GLU B 1 101 ? 37.140 -25.302 38.515 1.00 24.48 253 GLU B O 1
ATOM 1567 N N . ASN B 1 102 ? 35.324 -25.571 37.196 1.00 25.30 254 ASN B N 1
ATOM 1568 C CA . ASN B 1 102 ? 35.441 -27.027 37.181 1.00 25.73 254 ASN B CA 1
ATOM 1569 C C . ASN B 1 102 ? 36.696 -27.479 36.445 1.00 24.72 254 ASN B C 1
ATOM 1570 O O . ASN B 1 102 ? 37.335 -28.444 36.855 1.00 26.67 254 ASN B O 1
ATOM 1575 N N . ILE B 1 103 ? 37.086 -26.785 35.373 1.00 23.98 255 ILE B N 1
ATOM 1576 C CA A ILE B 1 103 ? 38.269 -27.185 34.608 0.33 24.66 255 ILE B CA 1
ATOM 1577 C CA B ILE B 1 103 ? 38.254 -27.233 34.630 0.67 24.15 255 ILE B CA 1
ATOM 1578 C C . ILE B 1 103 ? 39.520 -27.094 35.474 1.00 24.77 255 ILE B C 1
ATOM 1579 O O . ILE B 1 103 ? 40.408 -27.962 35.426 1.00 25.36 255 ILE B O 1
ATOM 1588 N N . ILE B 1 104 ? 39.634 -26.024 36.257 1.00 22.10 256 ILE B N 1
ATOM 1589 C CA A ILE B 1 104 ? 40.790 -25.858 37.148 0.65 21.90 256 ILE B CA 1
ATOM 1590 C CA B ILE B 1 104 ? 40.816 -25.902 37.096 0.35 22.25 256 ILE B CA 1
ATOM 1591 C C . ILE B 1 104 ? 40.839 -27.012 38.136 1.00 23.17 256 ILE B C 1
ATOM 1592 O O . ILE B 1 104 ? 41.875 -27.651 38.333 1.00 24.82 256 ILE B O 1
ATOM 1601 N N . LYS B 1 105 ? 39.691 -27.302 38.761 1.00 23.93 257 LYS B N 1
ATOM 1602 C CA . LYS B 1 105 ? 39.655 -28.353 39.788 1.00 23.53 257 LYS B CA 1
ATOM 1603 C C . LYS B 1 105 ? 39.951 -29.719 39.187 1.00 25.90 257 LYS B C 1
ATOM 1604 O O . LYS B 1 105 ? 40.740 -30.506 39.737 1.00 27.11 257 LYS B O 1
ATOM 1610 N N . GLU B 1 106 ? 39.340 -30.011 38.044 1.00 23.89 258 GLU B N 1
ATOM 1611 C CA . GLU B 1 106 ? 39.501 -31.312 37.415 1.00 26.90 258 GLU B CA 1
ATOM 1612 C C . GLU B 1 106 ? 40.913 -31.527 36.883 1.00 27.31 258 GLU B C 1
ATOM 1613 O O . GLU B 1 106 ? 41.342 -32.681 36.758 1.00 27.22 258 GLU B O 1
ATOM 1619 N N . SER B 1 107 ? 41.658 -30.454 36.599 1.00 23.65 259 SER B N 1
ATOM 1620 C CA . SER B 1 107 ? 42.979 -30.635 36.003 1.00 23.57 259 SER B CA 1
ATOM 1621 C C . SER B 1 107 ? 43.912 -31.403 36.917 1.00 25.12 259 SER B C 1
ATOM 1622 O O . SER B 1 107 ? 44.803 -32.103 36.430 1.00 22.91 259 SER B O 1
ATOM 1625 N N . PHE B 1 108 ? 43.731 -31.279 38.222 1.00 21.96 260 PHE B N 1
ATOM 1626 C CA . PHE B 1 108 ? 44.637 -31.972 39.144 1.00 21.28 260 PHE B CA 1
ATOM 1627 C C . PHE B 1 108 ? 44.438 -33.475 39.139 1.00 23.98 260 PHE B C 1
ATOM 1628 O O . PHE B 1 108 ? 45.295 -34.203 39.673 1.00 24.79 260 PHE B O 1
ATOM 1636 N N . ASN B 1 109 ? 43.349 -33.968 38.559 1.00 23.90 261 ASN B N 1
ATOM 1637 C CA . ASN B 1 109 ? 43.147 -35.397 38.391 1.00 27.00 261 ASN B CA 1
ATOM 1638 C C . ASN B 1 109 ? 43.358 -35.853 36.962 1.00 23.52 261 ASN B C 1
ATOM 1639 O O . ASN B 1 109 ? 43.009 -36.986 36.634 1.00 26.65 261 ASN B O 1
ATOM 1644 N N . ALA B 1 110 ? 43.839 -34.958 36.086 1.00 23.24 262 ALA B N 1
ATOM 1645 C CA . ALA B 1 110 ? 43.972 -35.279 34.677 1.00 26.97 262 ALA B CA 1
ATOM 1646 C C . ALA B 1 110 ? 45.093 -36.300 34.466 1.00 24.70 262 ALA B C 1
ATOM 1647 O O . ALA B 1 110 ? 46.034 -36.393 35.262 1.00 23.65 262 ALA B O 1
ATOM 1649 N N . PRO B 1 111 ? 45.033 -37.062 33.387 1.00 23.82 263 PRO B N 1
ATOM 1650 C CA . PRO B 1 111 ? 46.036 -38.113 33.188 1.00 26.47 263 PRO B CA 1
ATOM 1651 C C . PRO B 1 111 ? 47.402 -37.550 32.831 1.00 22.10 263 PRO B C 1
ATOM 1652 O O . PRO B 1 111 ? 47.531 -36.487 32.221 1.00 21.48 263 PRO B O 1
ATOM 1656 N N . VAL B 1 112 ? 48.444 -38.273 33.261 1.00 21.68 264 VAL B N 1
ATOM 1657 C CA . VAL B 1 112 ? 49.803 -37.900 32.898 1.00 22.20 264 VAL B CA 1
ATOM 1658 C C . VAL B 1 112 ? 50.016 -38.148 31.406 1.00 24.53 264 VAL B C 1
ATOM 1659 O O . VAL B 1 112 ? 49.708 -39.231 30.886 1.00 24.98 264 VAL B O 1
ATOM 1663 N N . PHE B 1 113 ? 50.510 -37.131 30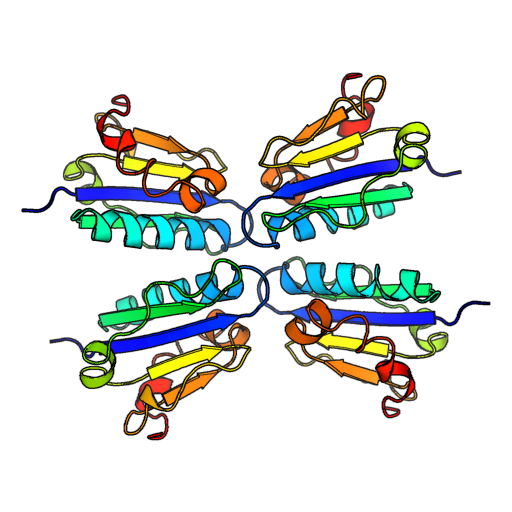.709 1.00 24.99 265 PHE B N 1
ATOM 1664 C CA . PHE B 1 113 ? 50.701 -37.188 29.270 1.00 27.78 265 PHE B CA 1
ATOM 1665 C C . PHE B 1 113 ? 51.993 -37.941 28.866 1.00 32.28 265 PHE B C 1
ATOM 1666 O O . PHE B 1 113 ? 51.986 -38.696 27.885 1.00 33.80 265 PHE B O 1
ATOM 1675 N N . LYS C 1 10 ? 61.860 -0.670 45.481 1.00 68.26 162 LYS C N 1
ATOM 1676 C CA . LYS C 1 10 ? 60.569 -1.244 45.111 1.00 67.64 162 LYS C CA 1
ATOM 1677 C C . LYS C 1 10 ? 60.121 -0.749 43.733 1.00 64.65 162 LYS C C 1
ATOM 1678 O O . LYS C 1 10 ? 60.293 0.425 43.392 1.00 63.54 162 LYS C O 1
ATOM 1680 N N . ALA C 1 11 ? 59.564 -1.659 42.936 1.00 61.06 163 ALA C N 1
ATOM 1681 C CA . ALA C 1 11 ? 59.024 -1.281 41.637 1.00 56.70 163 ALA C CA 1
ATOM 1682 C C . ALA C 1 11 ? 57.845 -0.335 41.817 1.00 48.45 163 ALA C C 1
ATOM 1683 O O . ALA C 1 11 ? 57.014 -0.513 42.714 1.00 49.28 163 ALA C O 1
ATOM 1685 N N . GLU C 1 12 ? 57.796 0.695 40.981 1.00 34.69 164 GLU C N 1
ATOM 1686 C CA . GLU C 1 12 ? 56.642 1.572 40.988 1.00 29.26 164 GLU C CA 1
ATOM 1687 C C . GLU C 1 12 ? 55.392 0.794 40.590 1.00 29.62 164 GLU C C 1
ATOM 1688 O O . GLU C 1 12 ? 55.455 -0.225 39.901 1.00 30.25 164 GLU C O 1
ATOM 1694 N N . LYS C 1 13 ? 54.251 1.323 41.008 1.00 25.98 165 LYS C N 1
ATOM 1695 C CA . LYS C 1 13 ? 52.969 0.649 40.852 1.00 22.81 165 LYS C CA 1
ATOM 1696 C C . LYS C 1 13 ? 52.119 1.381 39.826 1.00 22.95 165 LYS C C 1
ATOM 1697 O O . LYS C 1 13 ? 52.017 2.613 39.829 1.00 21.45 165 LYS C O 1
ATOM 1703 N N . ILE C 1 14 ? 51.468 0.608 38.950 1.00 17.64 166 ILE C N 1
ATOM 1704 C CA . ILE C 1 14 ? 50.483 1.140 38.025 1.00 20.30 166 ILE C CA 1
ATOM 1705 C C . ILE C 1 14 ? 49.160 0.493 38.375 1.00 17.88 166 ILE C C 1
ATOM 1706 O O . ILE C 1 14 ? 49.129 -0.685 38.765 1.00 19.67 166 ILE C O 1
ATOM 1711 N N . VAL C 1 15 ? 48.080 1.265 38.290 1.00 15.50 167 VAL C N 1
ATOM 1712 C CA . VAL C 1 15 ? 46.766 0.634 38.314 1.00 16.11 167 VAL C CA 1
ATOM 1713 C C . VAL C 1 15 ? 46.064 1.002 37.029 1.00 16.87 167 VAL C C 1
ATOM 1714 O O . VAL C 1 15 ? 46.283 2.061 36.432 1.00 16.07 167 VAL C O 1
ATOM 1718 N N . ALA C 1 16 ? 45.157 0.117 36.620 1.00 14.06 168 ALA C N 1
ATOM 1719 C CA . ALA C 1 16 ? 44.416 0.342 35.396 1.00 12.77 168 ALA C CA 1
ATOM 1720 C C . ALA C 1 16 ? 42.992 -0.168 35.557 1.00 14.03 168 ALA C C 1
ATOM 1721 O O . ALA C 1 16 ? 42.722 -1.066 36.365 1.00 15.64 168 ALA C O 1
ATOM 1723 N N . VAL C 1 17 ? 42.107 0.404 34.749 1.00 14.52 169 VAL C N 1
ATOM 1724 C CA . VAL C 1 17 ? 40.754 -0.120 34.555 1.00 13.62 169 VAL C CA 1
ATOM 1725 C C . VAL C 1 17 ? 40.583 -0.331 33.072 1.00 12.76 169 VAL C C 1
ATOM 1726 O O . VAL C 1 17 ? 40.886 0.574 32.297 1.00 14.32 169 VAL C O 1
ATOM 1730 N N . THR C 1 18 ? 40.012 -1.482 32.676 1.00 12.69 170 THR C N 1
ATOM 1731 C CA . THR C 1 18 ? 39.636 -1.673 31.283 1.00 12.80 170 THR C CA 1
ATOM 1732 C C . THR C 1 18 ? 38.134 -1.878 31.263 1.00 13.43 170 THR C C 1
ATOM 1733 O O . THR C 1 18 ? 37.566 -2.525 32.152 1.00 14.67 170 THR C O 1
ATOM 1737 N N . ALA C 1 19 ? 37.486 -1.251 30.295 1.00 13.57 171 ALA C N 1
ATOM 1738 C CA . ALA C 1 19 ? 36.019 -1.258 30.274 1.00 14.21 171 ALA C CA 1
ATOM 1739 C C . ALA C 1 19 ? 35.580 -1.081 28.835 1.00 14.24 171 ALA C C 1
ATOM 1740 O O . ALA C 1 19 ? 35.515 0.038 28.339 1.00 17.44 171 ALA C O 1
ATOM 1742 N N . CYS C 1 20 ? 35.239 -2.188 28.188 1.00 13.65 172 CYS C N 1
ATOM 1743 C CA . CYS C 1 20 ? 34.547 -2.117 26.900 1.00 14.72 172 CYS C CA 1
ATOM 1744 C C . CYS C 1 20 ? 33.186 -2.759 27.094 1.00 15.27 172 CYS C C 1
ATOM 1745 O O . CYS C 1 20 ? 33.117 -3.914 27.535 1.00 17.37 172 CYS C O 1
ATOM 1748 N N . PRO C 1 21 ? 32.060 -2.078 26.772 1.00 15.24 173 PRO C N 1
ATOM 1749 C CA . PRO C 1 21 ? 30.731 -2.631 27.044 1.00 17.08 173 PRO C CA 1
ATOM 1750 C C . PRO C 1 21 ? 30.205 -3.549 25.945 1.00 19.29 173 PRO C C 1
ATOM 1751 O O . PRO C 1 21 ? 28.989 -3.653 25.771 1.00 24.31 173 PRO C O 1
ATOM 1755 N N . VAL C 1 22 ? 31.090 -4.209 25.201 1.00 15.05 174 VAL C N 1
ATOM 1756 C CA . VAL C 1 22 ? 30.729 -5.248 24.257 1.00 14.82 174 VAL C CA 1
ATOM 1757 C C . VAL C 1 22 ? 31.293 -6.542 24.834 1.00 17.30 174 VAL C C 1
ATOM 1758 O O . VAL C 1 22 ? 32.511 -6.795 24.770 1.00 16.86 174 VAL C O 1
ATOM 1762 N N . GLY C 1 23 ? 30.426 -7.358 25.413 1.00 16.43 175 GLY C N 1
ATOM 1763 C CA . GLY C 1 23 ? 30.894 -8.630 25.962 1.00 12.86 175 GLY C CA 1
ATOM 1764 C C . GLY C 1 23 ? 32.015 -8.430 26.954 1.00 12.20 175 GLY C C 1
ATOM 1765 O O . GLY C 1 23 ? 31.941 -7.567 27.808 1.00 14.31 175 GLY C O 1
ATOM 1766 N N . VAL C 1 24 ? 32.989 -9.334 26.876 1.00 11.93 176 VAL C N 1
ATOM 1767 C CA . VAL C 1 24 ? 34.186 -9.296 27.721 1.00 10.98 176 VAL C CA 1
ATOM 1768 C C . VAL C 1 24 ? 35.484 -9.257 26.926 1.00 13.82 176 VAL C C 1
ATOM 1769 O O . VAL C 1 24 ? 36.558 -9.035 27.528 1.00 13.06 176 VAL C O 1
ATOM 1773 N N . ALA C 1 25 ? 35.451 -9.426 25.612 1.00 12.32 177 ALA C N 1
ATOM 1774 C CA . ALA C 1 25 ? 36.693 -9.651 24.870 1.00 13.21 177 ALA C CA 1
ATOM 1775 C C . ALA C 1 25 ? 37.650 -8.460 24.965 1.00 13.42 177 ALA C C 1
ATOM 1776 O O . ALA C 1 25 ? 38.796 -8.615 25.404 1.00 13.05 177 ALA C O 1
ATOM 1778 N N . HIS C 1 26 ? 37.240 -7.271 24.490 1.00 11.51 178 HIS C N 1
ATOM 1779 C CA . HIS C 1 26 ? 38.173 -6.134 24.541 1.00 11.24 178 HIS C CA 1
ATOM 1780 C C . HIS C 1 26 ? 38.596 -5.809 25.970 1.00 12.49 178 HIS C C 1
ATOM 1781 O O . HIS C 1 26 ? 39.776 -5.444 26.195 1.00 12.47 178 HIS C O 1
ATOM 1788 N N . THR C 1 27 ? 37.665 -5.904 26.932 1.00 12.11 179 THR C N 1
ATOM 1789 C CA . THR C 1 27 ? 38.049 -5.695 28.339 1.00 10.56 179 THR C CA 1
ATOM 1790 C C . THR C 1 27 ? 39.194 -6.628 28.732 1.00 11.77 179 THR C C 1
ATOM 1791 O O . THR C 1 27 ? 40.175 -6.183 29.348 1.00 13.06 179 THR C O 1
ATOM 1795 N N . TYR C 1 28 ? 39.085 -7.913 28.406 1.00 12.65 180 TYR C N 1
ATOM 1796 C CA . TYR C 1 28 ? 40.104 -8.871 28.853 1.00 11.33 180 TYR C CA 1
ATOM 1797 C C . TYR C 1 28 ? 41.373 -8.791 28.009 1.00 12.63 180 TYR C C 1
ATOM 1798 O O . TYR C 1 28 ? 42.471 -9.016 28.533 1.00 13.35 180 TYR C O 1
ATOM 1807 N N . ILE C 1 29 ? 41.255 -8.533 26.682 1.00 11.80 181 ILE C N 1
ATOM 1808 C CA . ILE C 1 29 ? 42.447 -8.388 25.845 1.00 11.14 181 ILE C CA 1
ATOM 1809 C C . ILE C 1 29 ? 43.256 -7.180 26.312 1.00 12.40 181 ILE C C 1
ATOM 1810 O O . ILE C 1 29 ? 44.466 -7.281 26.504 1.00 13.06 181 ILE C O 1
ATOM 1815 N N . ALA C 1 30 ? 42.591 -6.048 26.541 1.00 12.22 182 ALA C N 1
ATOM 1816 C CA . ALA C 1 30 ? 43.326 -4.867 27.008 1.00 10.89 182 ALA C CA 1
ATOM 1817 C C . ALA C 1 30 ? 43.937 -5.132 28.368 1.00 13.88 182 ALA C C 1
ATOM 1818 O O . ALA C 1 30 ? 45.078 -4.714 28.623 1.00 14.47 182 ALA C O 1
ATOM 1820 N N . ALA C 1 31 ? 43.196 -5.810 29.256 1.00 12.66 183 ALA C N 1
ATOM 1821 C CA . ALA C 1 31 ? 43.756 -6.082 30.591 1.00 11.42 183 ALA C CA 1
ATOM 1822 C C . ALA C 1 31 ? 45.019 -6.917 30.485 1.00 15.28 183 ALA C C 1
ATOM 1823 O O . ALA C 1 31 ? 46.036 -6.603 31.125 1.00 15.23 183 ALA C O 1
ATOM 1825 N N . LYS C 1 32 ? 44.983 -7.991 29.684 1.00 13.78 184 LYS C N 1
ATOM 1826 C CA . LYS C 1 32 ? 46.156 -8.857 29.593 1.00 13.53 184 LYS C CA 1
ATOM 1827 C C . LYS C 1 32 ? 47.315 -8.141 28.903 1.00 15.89 184 LYS C C 1
ATOM 1828 O O . LYS C 1 32 ? 48.471 -8.307 29.310 1.00 16.80 184 LYS C O 1
ATOM 1834 N N . LYS C 1 33 ? 47.037 -7.309 27.897 1.00 13.97 185 LYS C N 1
ATOM 1835 C CA . LYS C 1 33 ? 48.114 -6.576 27.231 1.00 15.24 185 LYS C CA 1
ATOM 1836 C C . LYS C 1 33 ? 48.769 -5.606 28.193 1.00 18.72 185 LYS C C 1
ATOM 1837 O O . LYS C 1 33 ? 50.010 -5.517 28.257 1.00 17.85 185 LYS C O 1
ATOM 1843 N N . ILE C 1 34 ? 47.950 -4.887 28.958 1.00 14.82 186 ILE C N 1
ATOM 1844 C CA . ILE C 1 34 ? 48.512 -3.922 29.917 1.00 13.95 186 ILE C CA 1
ATOM 1845 C C . ILE C 1 34 ? 49.293 -4.649 31.003 1.00 15.24 186 ILE C C 1
ATOM 1846 O O . ILE C 1 34 ? 50.401 -4.229 31.362 1.00 18.18 186 ILE C O 1
ATOM 1851 N N . GLU C 1 35 ? 48.756 -5.765 31.500 1.00 16.08 187 GLU C N 1
ATOM 1852 C CA . GLU C 1 35 ? 49.439 -6.512 32.575 1.00 16.74 187 GLU C CA 1
ATOM 1853 C C . GLU C 1 35 ? 50.801 -7.002 32.102 1.00 19.50 187 GLU C C 1
ATOM 1854 O O . GLU C 1 35 ? 51.813 -6.856 32.809 1.00 21.25 187 GLU C O 1
ATOM 1860 N N . ASN C 1 36 ? 50.848 -7.576 30.901 1.00 20.43 188 ASN C N 1
ATOM 1861 C CA . ASN C 1 36 ? 52.103 -8.157 30.425 1.00 21.84 188 ASN C CA 1
ATOM 1862 C C . ASN C 1 36 ? 53.111 -7.060 30.095 1.00 22.36 188 ASN C C 1
ATOM 1863 O O . ASN C 1 36 ? 54.294 -7.162 30.461 1.00 23.72 188 ASN C O 1
ATOM 1868 N N . GLU C 1 37 ? 52.661 -5.971 29.467 1.00 20.91 189 GLU C N 1
ATOM 1869 C CA . GLU C 1 37 ? 53.598 -4.903 29.127 1.00 21.20 189 GLU C CA 1
ATOM 1870 C C . GLU C 1 37 ? 54.083 -4.151 30.367 1.00 21.66 189 GLU C C 1
ATOM 1871 O O . GLU C 1 37 ? 55.267 -3.764 30.443 1.00 21.73 189 GLU C O 1
ATOM 1877 N N . ALA C 1 38 ? 53.198 -3.895 31.339 1.00 19.19 190 ALA C N 1
ATOM 1878 C CA . ALA C 1 38 ? 53.669 -3.253 32.580 1.00 19.11 190 ALA C CA 1
ATOM 1879 C C . ALA C 1 38 ? 54.749 -4.084 33.244 1.00 23.44 190 ALA C C 1
ATOM 1880 O O . ALA C 1 38 ? 55.770 -3.537 33.710 1.00 22.86 190 ALA C O 1
ATOM 1882 N N . LYS C 1 39 ? 54.544 -5.405 33.301 1.00 21.74 191 LYS C N 1
ATOM 1883 C CA . LYS C 1 39 ? 55.534 -6.296 33.912 1.00 24.41 191 LYS C CA 1
ATOM 1884 C C . LYS C 1 39 ? 56.817 -6.319 33.102 1.00 27.79 191 LYS C C 1
ATOM 1885 O O . LYS C 1 39 ? 57.924 -6.316 33.671 1.00 26.21 191 LYS C O 1
ATOM 1891 N N . LYS C 1 40 ? 56.700 -6.309 31.771 1.00 27.48 192 LYS C N 1
ATOM 1892 C CA . LYS C 1 40 ? 57.889 -6.247 30.928 1.00 30.01 192 LYS C CA 1
ATOM 1893 C C . LYS C 1 40 ? 58.717 -4.999 31.220 1.00 31.51 192 LYS C C 1
ATOM 1894 O O . LYS C 1 40 ? 59.955 -5.051 31.219 1.00 32.50 192 LYS C O 1
ATOM 1900 N N . GLN C 1 41 ? 58.060 -3.866 31.477 1.00 30.18 193 GLN C N 1
ATOM 1901 C CA . GLN C 1 41 ? 58.795 -2.646 31.765 1.00 29.25 193 GLN C CA 1
ATOM 1902 C C . GLN C 1 41 ? 59.224 -2.533 33.231 1.00 30.72 193 GLN C C 1
ATOM 1903 O O . GLN C 1 41 ? 59.780 -1.495 33.613 1.00 30.98 193 GLN C O 1
ATOM 1909 N N . GLY C 1 42 ? 58.974 -3.558 34.044 1.00 29.95 194 GLY C N 1
ATOM 1910 C CA . GLY C 1 42 ? 59.424 -3.583 35.431 1.00 29.47 194 GLY C CA 1
ATOM 1911 C C . GLY C 1 42 ? 58.469 -2.993 36.439 1.00 28.89 194 GLY C C 1
ATOM 1912 O O . GLY C 1 42 ? 58.878 -2.734 37.577 1.00 33.28 194 GLY C O 1
ATOM 1913 N N . TYR C 1 43 ? 57.199 -2.774 36.078 1.00 24.66 195 TYR C N 1
ATOM 1914 C CA . TYR C 1 43 ? 56.261 -2.194 37.026 1.00 23.23 195 TYR C CA 1
ATOM 1915 C C . TYR C 1 43 ? 55.430 -3.275 37.692 1.00 23.49 195 TYR C C 1
ATOM 1916 O O . TYR C 1 43 ? 55.200 -4.347 37.125 1.00 28.41 195 TYR C O 1
ATOM 1925 N N . SER C 1 44 ? 54.928 -2.950 38.874 1.00 19.41 196 SER C N 1
ATOM 1926 C CA . SER C 1 44 ? 53.876 -3.709 39.525 1.00 23.32 196 SER C CA 1
ATOM 1927 C C . SER C 1 44 ? 52.542 -3.218 38.955 1.00 22.44 196 SER C C 1
ATOM 1928 O O . SER C 1 44 ? 52.395 -2.025 38.688 1.00 25.93 196 SER C O 1
ATOM 1931 N N . ILE C 1 45 ? 51.589 -4.124 38.715 1.00 21.09 197 ILE C N 1
ATOM 1932 C CA . ILE C 1 45 ? 50.375 -3.741 37.982 1.00 20.59 197 ILE C CA 1
ATOM 1933 C C . ILE C 1 45 ? 49.148 -4.415 38.598 1.00 21.75 197 ILE C C 1
ATOM 1934 O O . ILE C 1 45 ? 49.159 -5.622 38.881 1.00 21.09 197 ILE C O 1
ATOM 1939 N N . ARG C 1 46 ? 48.071 -3.632 38.782 1.00 18.85 198 ARG C N 1
ATOM 1940 C CA . ARG C 1 46 ? 46.759 -4.158 39.155 1.00 16.75 198 ARG C CA 1
ATOM 1941 C C . ARG C 1 46 ? 45.741 -3.656 38.144 1.00 19.01 198 ARG C C 1
ATOM 1942 O O . ARG C 1 46 ? 45.702 -2.453 37.856 1.00 17.67 198 ARG C O 1
ATOM 1950 N N . VAL C 1 47 ? 44.957 -4.570 37.556 1.00 16.54 199 VAL C N 1
ATOM 1951 C CA . VAL C 1 47 ? 43.958 -4.192 36.561 1.00 15.08 199 VAL C CA 1
ATOM 1952 C C . VAL C 1 47 ? 42.573 -4.602 37.047 1.00 15.07 199 VAL C C 1
ATOM 1953 O O . VAL C 1 47 ? 42.323 -5.782 37.328 1.00 19.18 199 VAL C O 1
ATOM 1957 N N . GLU C 1 48 ? 41.665 -3.643 37.075 1.00 15.59 200 GLU C N 1
ATOM 1958 C CA . GLU C 1 48 ? 40.242 -3.885 37.264 1.00 14.77 200 GLU C CA 1
ATOM 1959 C C . GLU C 1 48 ? 39.587 -3.986 35.898 1.00 15.24 200 GLU C C 1
ATOM 1960 O O . GLU C 1 48 ? 39.966 -3.251 34.988 1.00 15.74 200 GLU C O 1
ATOM 1966 N N . THR C 1 49 ? 38.680 -4.948 35.730 1.00 13.86 201 THR C N 1
ATOM 1967 C CA . THR C 1 49 ? 38.026 -5.152 34.436 1.00 14.39 201 THR C CA 1
ATOM 1968 C C . THR C 1 49 ? 36.528 -4.921 34.567 1.00 16.94 201 THR C C 1
ATOM 1969 O O . THR C 1 49 ? 35.913 -5.267 35.591 1.00 17.84 201 THR C O 1
ATOM 1973 N N . GLN C 1 50 ? 35.921 -4.355 33.520 1.00 16.95 202 GLN C N 1
ATOM 1974 C CA . GLN C 1 50 ? 34.469 -4.156 33.488 1.00 17.41 202 GLN C CA 1
ATOM 1975 C C . GLN C 1 50 ? 33.950 -4.636 32.142 1.00 16.99 202 GLN C C 1
ATOM 1976 O O . GLN C 1 50 ? 34.334 -4.092 31.103 1.00 17.13 202 GLN C O 1
ATOM 1982 N N . GLY C 1 51 ? 33.121 -5.661 32.169 1.00 18.53 203 GLY C N 1
ATOM 1983 C CA . GLY C 1 51 ? 32.513 -6.210 30.948 1.00 16.38 203 GLY C CA 1
ATOM 1984 C C . GLY C 1 51 ? 31.121 -6.712 31.214 1.00 21.74 203 GLY C C 1
ATOM 1985 O O . GLY C 1 51 ? 30.499 -6.352 32.210 1.00 24.03 203 GLY C O 1
ATOM 1986 N N . SER C 1 52 ? 30.599 -7.525 30.290 1.00 20.99 204 SER C N 1
ATOM 1987 C CA . SER C 1 52 ? 29.226 -7.989 30.445 1.00 22.86 204 SER C CA 1
ATOM 1988 C C . SER C 1 52 ? 29.039 -8.818 31.704 1.00 29.08 204 SER C C 1
ATOM 1989 O O . SER C 1 52 ? 27.950 -8.823 32.286 1.00 32.18 204 SER C O 1
ATOM 1992 N N . ILE C 1 53 ? 30.078 -9.542 32.126 1.00 26.34 205 ILE C N 1
ATOM 1993 C CA . ILE C 1 53 ? 30.039 -10.343 33.345 1.00 26.32 205 ILE C CA 1
ATOM 1994 C C . ILE C 1 53 ? 29.984 -9.479 34.600 1.00 30.54 205 ILE C C 1
ATOM 1995 O O . ILE C 1 53 ? 29.733 -10.010 35.691 1.00 35.17 205 ILE C O 1
ATOM 2000 N N . GLY C 1 54 ? 30.204 -8.161 34.484 1.00 24.24 206 GLY C N 1
ATOM 2001 C CA . GLY C 1 54 ? 30.334 -7.263 35.628 1.00 25.22 206 GLY C CA 1
ATOM 2002 C C . GLY C 1 54 ? 31.765 -6.802 35.860 1.00 21.57 206 GLY C C 1
ATOM 2003 O O . GLY C 1 54 ? 32.636 -6.890 34.990 1.00 20.48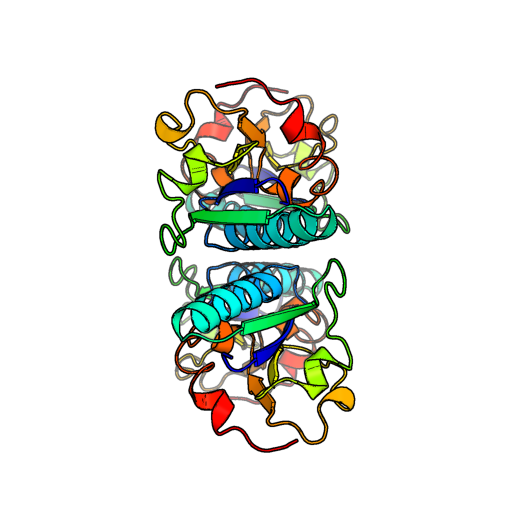 206 GLY C O 1
ATOM 2004 N N . ILE C 1 55 ? 32.000 -6.303 37.067 1.00 22.06 207 ILE C N 1
ATOM 2005 C CA . ILE C 1 55 ? 33.304 -5.756 37.458 1.00 20.73 207 ILE C CA 1
ATOM 2006 C C . ILE C 1 55 ? 34.087 -6.830 38.194 1.00 21.16 207 ILE C C 1
ATOM 2007 O O . ILE C 1 55 ? 33.567 -7.435 39.137 1.00 25.18 207 ILE C O 1
ATOM 2012 N N . GLU C 1 56 ? 35.332 -7.080 37.776 1.00 16.37 208 GLU C N 1
ATOM 2013 C CA . GLU C 1 56 ? 36.194 -8.034 38.449 1.00 19.50 208 GLU C CA 1
ATOM 2014 C C . GLU C 1 56 ? 37.471 -7.350 38.909 1.00 19.30 208 GLU C C 1
ATOM 2015 O O . GLU C 1 56 ? 37.983 -6.421 38.257 1.00 18.23 208 GLU C O 1
ATOM 2021 N N . ASN C 1 57 ? 38.006 -7.843 40.036 1.00 20.28 209 ASN C N 1
ATOM 2022 C CA . ASN C 1 57 ? 39.324 -7.424 40.518 1.00 19.87 209 ASN C CA 1
ATOM 2023 C C . ASN C 1 57 ? 39.377 -5.908 40.694 1.00 18.71 209 ASN C C 1
ATOM 2024 O O . ASN C 1 57 ? 40.352 -5.247 40.353 1.00 19.23 209 ASN C O 1
ATOM 2029 N N . ALA C 1 58 ? 38.323 -5.372 41.308 1.00 18.81 210 ALA C N 1
ATOM 2030 C CA . ALA C 1 58 ? 38.205 -3.936 41.501 1.00 18.66 210 ALA C CA 1
ATOM 2031 C C . ALA C 1 58 ? 39.409 -3.379 42.247 1.00 20.88 210 ALA C C 1
ATOM 2032 O O . ALA C 1 58 ? 39.924 -3.995 43.190 1.00 20.25 210 ALA C O 1
ATOM 2034 N N . LEU C 1 59 ? 39.871 -2.224 41.797 1.00 18.31 211 LEU C N 1
ATOM 2035 C CA . LEU C 1 59 ? 40.928 -1.522 42.513 1.00 18.38 211 LEU C CA 1
ATOM 2036 C C . LEU C 1 59 ? 40.441 -1.133 43.901 1.00 19.46 211 LEU C C 1
ATOM 2037 O O . LEU C 1 59 ? 39.293 -0.722 44.079 1.00 23.46 211 LEU C O 1
ATOM 2042 N N . THR C 1 60 ? 41.338 -1.236 44.881 1.00 18.94 212 THR C N 1
ATOM 2043 C CA . THR C 1 60 ? 41.023 -0.748 46.217 1.00 19.76 212 THR C CA 1
ATOM 2044 C C . THR C 1 60 ? 41.484 0.691 46.357 1.00 18.99 212 THR C C 1
ATOM 2045 O O . THR C 1 60 ? 42.315 1.171 45.593 1.00 19.79 212 THR C O 1
ATOM 2049 N N . GLU C 1 61 ? 40.960 1.358 47.385 1.00 22.83 213 GLU C N 1
ATOM 2050 C CA A GLU C 1 61 ? 41.433 2.700 47.709 0.54 25.80 213 GLU C CA 1
ATOM 2051 C CA B GLU C 1 61 ? 41.434 2.701 47.698 0.46 25.81 213 GLU C CA 1
ATOM 2052 C C . GLU C 1 61 ? 42.944 2.716 47.937 1.00 25.95 213 GLU C C 1
ATOM 2053 O O . GLU C 1 61 ? 43.651 3.640 47.489 1.00 23.30 213 GLU C O 1
ATOM 2064 N N . GLU C 1 62 ? 43.461 1.713 48.652 1.00 23.40 214 GLU C N 1
ATOM 2065 C CA . GLU C 1 62 ? 44.890 1.664 48.915 1.00 23.93 214 GLU C CA 1
ATOM 2066 C C . GLU C 1 62 ? 45.688 1.462 47.634 1.00 23.16 214 GLU C C 1
ATOM 2067 O O . GLU C 1 62 ? 46.728 2.103 47.433 1.00 23.53 214 GLU C O 1
ATOM 2073 N N . GLU C 1 63 ? 45.211 0.609 46.725 1.00 22.20 215 GLU C N 1
ATOM 2074 C CA . GLU C 1 63 ? 45.937 0.443 45.474 1.00 22.24 215 GLU C CA 1
ATOM 2075 C C . GLU C 1 63 ? 45.995 1.746 44.681 1.00 21.44 215 GLU C C 1
ATOM 2076 O O . GLU C 1 63 ? 47.024 2.077 44.073 1.00 19.70 215 GLU C O 1
ATOM 2082 N N . ILE C 1 64 ? 44.880 2.469 44.615 1.00 18.78 216 ILE C N 1
ATOM 2083 C CA . ILE C 1 64 ? 44.905 3.737 43.893 1.00 19.04 216 ILE C CA 1
ATOM 2084 C C . ILE C 1 64 ? 45.815 4.742 44.604 1.00 18.78 216 ILE C C 1
ATOM 2085 O O . ILE C 1 64 ? 46.608 5.450 43.970 1.00 20.24 216 ILE C O 1
ATOM 2090 N N . LYS C 1 65 ? 45.744 4.795 45.933 1.00 20.13 217 LYS C N 1
ATOM 2091 C CA . LYS C 1 65 ? 46.649 5.670 46.688 1.00 21.03 217 LYS C CA 1
ATOM 2092 C C . LYS C 1 65 ? 48.114 5.413 46.334 1.00 22.04 217 LYS C C 1
ATOM 2093 O O . LYS C 1 65 ? 48.899 6.359 46.157 1.00 23.05 217 LYS C O 1
ATOM 2099 N N . ASN C 1 66 ? 48.521 4.139 46.279 1.00 21.07 218 ASN C N 1
ATOM 2100 C CA . ASN C 1 66 ? 49.934 3.820 46.097 1.00 22.89 218 ASN C CA 1
ATOM 2101 C C . ASN C 1 66 ? 50.412 3.881 44.652 1.00 23.84 218 ASN C C 1
ATOM 2102 O O . ASN C 1 66 ? 51.625 3.844 44.416 1.00 23.23 218 ASN C O 1
ATOM 2107 N N . ALA C 1 67 ? 49.511 4.033 43.681 1.00 18.66 219 ALA C N 1
ATOM 2108 C CA . ALA C 1 67 ? 49.917 4.008 42.289 1.00 18.42 219 ALA C CA 1
ATOM 2109 C C . ALA C 1 67 ? 50.627 5.286 41.860 1.00 20.42 219 ALA C C 1
ATOM 2110 O O . ALA C 1 67 ? 50.275 6.395 42.270 1.00 22.18 219 ALA C O 1
ATOM 2112 N N . SER C 1 68 ? 51.591 5.115 40.956 1.00 20.03 220 SER C N 1
ATOM 2113 C CA . SER C 1 68 ? 52.246 6.241 40.309 1.00 20.20 220 SER C CA 1
ATOM 2114 C C . SER C 1 68 ? 51.367 6.872 39.247 1.00 20.38 220 SER C C 1
ATOM 2115 O O . SER C 1 68 ? 51.422 8.093 39.036 1.00 22.23 220 SER C O 1
ATOM 2118 N N . VAL C 1 69 ? 50.603 6.032 38.539 1.00 19.79 221 VAL C N 1
ATOM 2119 C CA A VAL C 1 69 ? 49.745 6.480 37.446 0.56 17.54 221 VAL C CA 1
ATOM 2120 C CA B VAL C 1 69 ? 49.765 6.464 37.428 0.44 17.99 221 VAL C CA 1
ATOM 2121 C C . VAL C 1 69 ? 48.526 5.568 37.383 1.00 19.43 221 VAL C C 1
ATOM 2122 O O . VAL C 1 69 ? 48.545 4.430 37.857 1.00 17.52 221 VAL C O 1
ATOM 2129 N N . VAL C 1 70 ? 47.454 6.082 36.790 1.00 17.05 222 VAL C N 1
ATOM 2130 C CA . VAL C 1 70 ? 46.214 5.334 36.546 1.00 16.10 222 VAL C CA 1
ATOM 2131 C C . VAL C 1 70 ? 46.032 5.307 35.040 1.00 16.42 222 VAL C C 1
ATOM 2132 O O . VAL C 1 70 ? 46.036 6.362 34.398 1.00 18.34 222 VAL C O 1
ATOM 2136 N N . ILE C 1 71 ? 45.858 4.116 34.462 1.00 15.39 223 ILE C N 1
ATOM 2137 C CA . ILE C 1 71 ? 45.571 4.009 33.033 1.00 15.37 223 ILE C CA 1
ATOM 2138 C C . ILE C 1 71 ? 44.128 3.557 32.892 1.00 15.40 223 ILE C C 1
ATOM 2139 O O . ILE C 1 71 ? 43.739 2.527 33.450 1.00 14.71 223 ILE C O 1
ATOM 2144 N N . LEU C 1 72 ? 43.335 4.312 32.135 1.00 14.52 224 LEU C N 1
ATOM 2145 C CA . LEU C 1 72 ? 41.943 3.953 31.900 1.00 14.12 224 LEU C CA 1
ATOM 2146 C C . LEU C 1 72 ? 41.836 3.599 30.425 1.00 15.23 224 LEU C C 1
ATOM 2147 O O . LEU C 1 72 ? 41.928 4.472 29.554 1.00 17.44 224 LEU C O 1
ATOM 2152 N N . ALA C 1 73 ? 41.620 2.330 30.138 1.00 13.07 225 ALA C N 1
ATOM 2153 C CA . ALA C 1 73 ? 41.431 1.873 28.767 1.00 15.53 225 ALA C CA 1
ATOM 2154 C C . ALA C 1 73 ? 39.940 1.567 28.671 1.00 14.40 225 ALA C C 1
ATOM 2155 O O . ALA C 1 73 ? 39.483 0.469 29.006 1.00 13.86 225 ALA C O 1
ATOM 2157 N N . VAL C 1 74 ? 39.163 2.557 28.197 1.00 15.19 226 VAL C N 1
ATOM 2158 C CA . VAL C 1 74 ? 37.721 2.471 28.334 1.00 16.46 226 VAL C CA 1
ATOM 2159 C C . VAL C 1 74 ? 37.063 2.956 27.068 1.00 14.79 226 VAL C C 1
ATOM 2160 O O . VAL C 1 74 ? 37.566 3.865 26.395 1.00 17.16 226 VAL C O 1
ATOM 2164 N N . ASP C 1 75 ? 35.940 2.314 26.756 1.00 13.06 227 ASP C N 1
ATOM 2165 C CA . ASP C 1 75 ? 35.092 2.710 25.631 1.00 12.92 227 ASP C CA 1
ATOM 2166 C C . ASP C 1 75 ? 33.715 3.163 26.107 1.00 19.82 227 ASP C C 1
ATOM 2167 O O . ASP C 1 75 ? 32.715 3.041 25.357 1.00 22.30 227 ASP C O 1
ATOM 2172 N N . LYS C 1 76 ? 33.626 3.618 27.343 1.00 20.54 228 LYS C N 1
ATOM 2173 C CA . LYS C 1 76 ? 32.426 4.148 27.961 1.00 21.78 228 LYS C CA 1
ATOM 2174 C C . LYS C 1 76 ? 32.918 5.019 29.106 1.00 22.32 228 LYS C C 1
ATOM 2175 O O . LYS C 1 76 ? 34.062 4.883 29.552 1.00 23.01 228 LYS C O 1
ATOM 2181 N N . ASP C 1 77 ? 32.051 5.921 29.579 1.00 25.74 229 ASP C N 1
ATOM 2182 C CA . ASP C 1 77 ? 32.428 6.761 30.715 1.00 28.07 229 ASP C CA 1
ATOM 2183 C C . ASP C 1 77 ? 32.330 5.963 32.004 1.00 28.07 229 ASP C C 1
ATOM 2184 O O . ASP C 1 77 ? 31.354 5.247 32.219 1.00 29.36 229 ASP C O 1
ATOM 2189 N N . ILE C 1 78 ? 33.350 6.081 32.863 1.00 26.53 230 ILE C N 1
ATOM 2190 C CA . ILE C 1 78 ? 33.286 5.523 34.203 1.00 26.27 230 ILE C CA 1
ATOM 2191 C C . ILE C 1 78 ? 33.476 6.679 35.175 1.00 25.27 230 ILE C C 1
ATOM 2192 O O . ILE C 1 78 ? 34.021 7.731 34.826 1.00 27.75 230 ILE C O 1
ATOM 2197 N N . ASP C 1 79 ? 32.972 6.504 36.381 1.00 27.51 231 ASP C N 1
ATOM 2198 C CA . ASP C 1 79 ? 33.172 7.532 37.401 1.00 28.44 231 ASP C CA 1
ATOM 2199 C C . ASP C 1 79 ? 34.664 7.671 37.708 1.00 30.45 231 ASP C C 1
ATOM 2200 O O . ASP C 1 79 ? 35.365 6.685 37.967 1.00 30.67 231 ASP C O 1
ATOM 2205 N N . GLU C 1 80 ? 35.157 8.896 37.646 1.00 30.50 232 GLU C N 1
ATOM 2206 C CA . GLU C 1 80 ? 36.581 9.113 37.835 1.00 30.33 232 GLU C CA 1
ATOM 2207 C C . GLU C 1 80 ? 36.912 9.794 39.145 1.00 28.48 232 GLU C C 1
ATOM 2208 O O . GLU C 1 80 ? 38.090 10.103 39.383 1.00 25.75 232 GLU C O 1
ATOM 2214 N N . LYS C 1 81 ? 35.917 10.007 40.023 1.00 24.43 233 LYS C N 1
ATOM 2215 C CA . LYS C 1 81 ? 36.170 10.720 41.274 1.00 25.84 233 LYS C CA 1
ATOM 2216 C C . LYS C 1 81 ? 37.251 10.026 42.095 1.00 23.97 233 LYS C C 1
ATOM 2217 O O . LYS C 1 81 ? 38.090 10.683 42.731 1.00 24.39 233 LYS C O 1
ATOM 2223 N N . ARG C 1 82 ? 37.255 8.694 42.083 1.00 23.50 234 ARG C N 1
ATOM 2224 C CA . ARG C 1 82 ? 38.204 7.915 42.864 1.00 22.86 234 ARG C CA 1
ATOM 2225 C C . ARG C 1 82 ? 39.652 8.091 42.414 1.00 20.67 234 ARG C C 1
ATOM 2226 O O . ARG C 1 82 ? 40.561 7.691 43.161 1.00 23.66 234 ARG C O 1
ATOM 2234 N N . PHE C 1 83 ? 39.897 8.691 41.247 1.00 17.80 235 PHE C N 1
ATOM 2235 C CA . PHE C 1 83 ? 41.236 8.912 40.724 1.00 19.10 235 PHE C CA 1
ATOM 2236 C C . PHE C 1 83 ? 41.717 10.357 40.897 1.00 20.06 235 PHE C C 1
ATOM 2237 O O . PHE C 1 83 ? 42.781 10.710 40.377 1.00 21.04 235 PHE C O 1
ATOM 2245 N N . GLU C 1 84 ? 40.952 11.196 41.589 1.00 21.79 236 GLU C N 1
ATOM 2246 C CA . GLU C 1 84 ? 41.382 12.578 41.842 1.00 23.65 236 GLU C CA 1
ATOM 2247 C C . GLU C 1 84 ? 42.762 12.622 42.478 1.00 22.04 236 GLU C C 1
ATOM 2248 O O . GLU C 1 84 ? 43.061 11.854 43.396 1.00 23.01 236 GLU C O 1
ATOM 2254 N N . GLY C 1 85 ? 43.595 13.546 41.986 1.00 23.28 237 GLY C N 1
ATOM 2255 C CA . GLY C 1 85 ? 44.950 13.728 42.510 1.00 19.17 237 GLY C CA 1
ATOM 2256 C C . GLY C 1 85 ? 45.982 12.827 41.868 1.00 22.48 237 GLY C C 1
ATOM 2257 O O . GLY C 1 85 ? 47.169 12.957 42.164 1.00 20.70 237 GLY C O 1
ATOM 2258 N N . LYS C 1 86 ? 45.565 11.897 41.007 1.00 20.71 238 LYS C N 1
ATOM 2259 C CA . LYS C 1 86 ? 46.463 10.966 40.336 1.00 17.28 238 LYS C CA 1
ATOM 2260 C C . LYS C 1 86 ? 46.689 11.416 38.906 1.00 20.45 238 LYS C C 1
ATOM 2261 O O . LYS C 1 86 ? 45.801 12.009 38.301 1.00 21.35 238 LYS C O 1
ATOM 2267 N N . ARG C 1 87 ? 47.854 11.091 38.355 1.00 18.18 239 ARG C N 1
ATOM 2268 C CA . ARG C 1 87 ? 48.005 11.132 36.903 1.00 19.18 239 ARG C CA 1
ATOM 2269 C C . ARG C 1 87 ? 47.104 10.070 36.272 1.00 17.60 239 ARG C C 1
ATOM 2270 O O . ARG C 1 87 ? 47.161 8.892 36.645 1.00 18.31 239 ARG C O 1
ATOM 2278 N N . VAL C 1 88 ? 46.243 10.480 35.342 1.00 15.86 240 VAL C N 1
ATOM 2279 C CA . VAL C 1 88 ? 45.317 9.532 34.720 1.00 15.17 240 VAL C CA 1
ATOM 2280 C C . VAL C 1 88 ? 45.512 9.634 33.223 1.00 18.81 240 VAL C C 1
ATOM 2281 O O . VAL C 1 88 ? 45.348 10.714 32.653 1.00 20.04 240 VAL C O 1
ATOM 2285 N N . TYR C 1 89 ? 45.782 8.492 32.575 1.00 18.69 241 TYR C N 1
ATOM 2286 C CA . TYR C 1 89 ? 45.925 8.437 31.130 1.00 17.94 241 TYR C CA 1
ATOM 2287 C C . TYR C 1 89 ? 44.755 7.630 30.586 1.00 16.11 241 TYR C C 1
ATOM 2288 O O . TYR C 1 89 ? 44.633 6.443 30.895 1.00 17.07 241 TYR C O 1
ATOM 2297 N N . LYS C 1 90 ? 43.888 8.287 29.814 1.00 16.01 242 LYS C N 1
ATOM 2298 C CA . LYS C 1 90 ? 42.671 7.662 29.327 1.00 15.69 242 LYS C CA 1
ATOM 2299 C C . LYS C 1 90 ? 42.812 7.428 27.837 1.00 15.48 242 LYS C C 1
ATOM 2300 O O . LYS C 1 90 ? 43.108 8.359 27.072 1.00 18.88 242 LYS C O 1
ATOM 2306 N N . VAL C 1 91 ? 42.607 6.178 27.427 1.00 14.69 243 VAL C N 1
ATOM 2307 C CA . VAL C 1 91 ? 42.708 5.774 26.028 1.00 15.55 243 VAL C CA 1
ATOM 2308 C C . VAL C 1 91 ? 41.577 4.798 25.744 1.00 13.17 243 VAL C C 1
ATOM 2309 O O . VAL C 1 91 ? 40.908 4.310 26.657 1.00 15.20 243 VAL C O 1
ATOM 2313 N N . SER C 1 92 ? 41.329 4.552 24.451 1.00 11.86 244 SER C N 1
ATOM 2314 C CA . SER C 1 92 ? 40.363 3.514 24.062 1.00 11.56 244 SER C CA 1
ATOM 2315 C C . SER C 1 92 ? 40.934 2.116 24.290 1.00 14.59 244 SER C C 1
ATOM 2316 O O . SER C 1 92 ? 42.149 1.939 24.395 1.00 13.76 244 SER C O 1
ATOM 2319 N N . THR C 1 93 ? 40.057 1.105 24.346 1.00 12.43 245 THR C N 1
ATOM 2320 C CA . THR C 1 93 ? 40.607 -0.245 24.426 1.00 12.99 245 THR C CA 1
ATOM 2321 C C . THR C 1 93 ? 41.407 -0.596 23.185 1.00 13.69 245 THR C C 1
ATOM 2322 O O . THR C 1 93 ? 42.419 -1.277 23.296 1.00 14.49 245 THR C O 1
ATOM 2326 N N . VAL C 1 94 ? 40.958 -0.186 21.980 1.00 12.96 246 VAL C N 1
ATOM 2327 C CA . VAL C 1 94 ? 41.723 -0.493 20.779 1.00 13.06 246 VAL C CA 1
ATOM 2328 C C . VAL C 1 94 ? 43.144 0.053 20.875 1.00 13.57 246 VAL C C 1
ATOM 2329 O O . VAL C 1 94 ? 44.113 -0.642 20.550 1.00 15.28 246 VAL C O 1
ATOM 2333 N N . LYS C 1 95 ? 43.310 1.292 21.360 1.00 14.34 247 LYS C N 1
ATOM 2334 C CA . LYS C 1 95 ? 44.656 1.839 21.439 1.00 14.39 247 LYS C CA 1
ATOM 2335 C C . LYS C 1 95 ? 45.461 1.150 22.536 1.00 15.12 247 LYS C C 1
ATOM 2336 O O . LYS C 1 95 ? 46.668 0.870 22.363 1.00 17.11 247 LYS C O 1
ATOM 2338 N N . ALA C 1 96 ? 44.825 0.823 23.654 1.00 11.45 248 ALA C N 1
ATOM 2339 C CA . ALA C 1 96 ? 45.545 0.089 24.697 1.00 12.68 248 ALA C CA 1
ATOM 2340 C C . ALA C 1 96 ? 46.034 -1.270 24.193 1.00 15.69 248 ALA C C 1
ATOM 2341 O O . ALA C 1 96 ? 47.116 -1.731 24.570 1.00 19.01 248 ALA C O 1
ATOM 2343 N N . ILE C 1 97 ? 45.243 -1.929 23.347 1.00 12.97 249 ILE C N 1
ATOM 2344 C CA . ILE C 1 97 ? 45.598 -3.256 22.844 1.00 14.02 249 ILE C CA 1
ATOM 2345 C C . ILE C 1 97 ? 46.687 -3.174 21.787 1.00 17.53 249 ILE C C 1
ATOM 2346 O O . ILE C 1 97 ? 47.603 -3.995 21.780 1.00 17.80 249 ILE C O 1
ATOM 2351 N N . ASN C 1 98 ? 46.625 -2.176 20.892 1.00 16.05 250 ASN C N 1
ATOM 2352 C CA . ASN C 1 98 ? 47.536 -2.118 19.762 1.00 14.13 250 ASN C CA 1
ATOM 2353 C C . ASN C 1 98 ? 48.751 -1.232 19.981 1.00 15.68 250 ASN C C 1
ATOM 2354 O O . ASN C 1 98 ? 49.685 -1.299 19.163 1.00 21.04 250 ASN C O 1
ATOM 2359 N N . ASN C 1 99 ? 48.777 -0.409 21.037 1.00 15.63 251 ASN C N 1
ATOM 2360 C CA A ASN C 1 99 ? 49.862 0.544 21.268 0.60 17.04 251 ASN C CA 1
ATOM 2361 C CA B ASN C 1 99 ? 49.878 0.526 21.274 0.40 17.16 251 ASN C CA 1
ATOM 2362 C C . ASN C 1 99 ? 50.324 0.458 22.713 1.00 17.81 251 ASN C C 1
ATOM 2363 O O . ASN C 1 99 ? 50.654 1.466 23.322 1.00 17.95 251 ASN C O 1
ATOM 2372 N N . THR C 1 100 ? 50.341 -0.753 23.276 1.00 17.86 252 THR C N 1
ATOM 2373 C CA . THR C 1 100 ? 50.481 -0.895 24.736 1.00 17.22 252 THR C CA 1
ATOM 2374 C C . THR C 1 100 ? 51.807 -0.354 25.250 1.00 18.66 252 THR C C 1
ATOM 2375 O O . THR C 1 100 ? 51.847 0.318 26.295 1.00 18.91 252 THR C O 1
ATOM 2379 N N . GLU C 1 101 ? 52.895 -0.636 24.537 1.00 20.27 253 GLU C N 1
ATOM 2380 C CA . GLU C 1 101 ? 54.204 -0.205 25.023 1.00 20.20 253 GLU C CA 1
ATOM 2381 C C . GLU C 1 101 ? 54.266 1.319 25.158 1.00 20.84 253 GLU C C 1
ATOM 2382 O O . GLU C 1 101 ? 54.680 1.851 26.202 1.00 22.46 253 GLU C O 1
ATOM 2388 N N . ASN C 1 102 ? 53.850 2.041 24.112 1.00 19.89 254 ASN C N 1
ATOM 2389 C CA . ASN C 1 102 ? 53.870 3.504 24.167 1.00 21.27 254 ASN C CA 1
ATOM 2390 C C . ASN C 1 102 ? 52.896 4.050 25.208 1.00 19.87 254 ASN C C 1
ATOM 2391 O O . ASN C 1 102 ? 53.204 5.023 25.905 1.00 21.32 254 ASN C O 1
ATOM 2396 N N . ILE C 1 103 ? 51.731 3.427 25.350 1.00 21.05 255 ILE C N 1
ATOM 2397 C CA A ILE C 1 103 ? 50.726 3.927 26.284 0.23 21.65 255 ILE C CA 1
ATOM 2398 C CA B ILE C 1 103 ? 50.748 3.964 26.276 0.77 20.53 255 ILE C CA 1
ATOM 2399 C C . ILE C 1 103 ? 51.260 3.868 27.705 1.00 24.03 255 ILE C C 1
ATOM 2400 O O . ILE C 1 103 ? 51.095 4.807 28.501 1.00 25.33 255 ILE C O 1
ATOM 2409 N N . ILE C 1 104 ? 51.908 2.758 28.055 1.00 20.49 256 ILE C N 1
ATOM 2410 C CA A ILE C 1 104 ? 52.433 2.660 29.409 0.57 21.95 256 ILE C CA 1
ATOM 2411 C CA B ILE C 1 104 ? 52.485 2.616 29.394 0.43 22.20 256 ILE C CA 1
ATOM 2412 C C . ILE C 1 104 ? 53.513 3.715 29.629 1.00 22.40 256 ILE C C 1
ATOM 2413 O O . ILE C 1 104 ? 53.521 4.392 30.668 1.00 25.02 256 ILE C O 1
ATOM 2422 N N . LYS C 1 105 ? 54.389 3.929 28.640 1.00 21.25 257 LYS C N 1
ATOM 2423 C CA . LYS C 1 105 ? 55.424 4.950 28.819 1.00 24.61 257 LYS C CA 1
ATOM 2424 C C . LYS C 1 105 ? 54.833 6.353 28.888 1.00 23.37 257 LYS C C 1
ATOM 2425 O O . LYS C 1 105 ? 55.269 7.164 29.733 1.00 25.88 257 LYS C O 1
ATOM 2431 N N . GLU C 1 106 ? 53.829 6.645 28.048 1.00 25.22 258 GLU C N 1
ATOM 2432 C CA . GLU C 1 106 ? 53.198 7.965 28.009 1.00 23.67 258 GLU C CA 1
ATOM 2433 C C . GLU C 1 106 ? 52.438 8.262 29.292 1.00 24.94 258 GLU C C 1
ATOM 2434 O O . GLU C 1 106 ? 52.292 9.431 29.658 1.00 26.28 258 GLU C O 1
ATOM 2440 N N . SER C 1 107 ? 51.925 7.228 29.971 1.00 23.32 259 SER C N 1
ATOM 2441 C CA . SER C 1 107 ? 51.068 7.491 31.122 1.00 22.67 259 SER C CA 1
ATOM 2442 C C . SER C 1 107 ? 51.792 8.284 32.187 1.00 24.22 259 SER C C 1
ATOM 2443 O O . SER C 1 107 ? 51.153 9.056 32.906 1.00 24.86 259 SER C O 1
ATOM 2446 N N . PHE C 1 108 ? 53.116 8.134 32.282 1.00 19.30 260 PHE C N 1
ATOM 2447 C CA . PHE C 1 108 ? 53.833 8.818 33.358 1.00 20.60 260 PHE C CA 1
ATOM 2448 C C . PHE C 1 108 ? 53.940 10.318 33.139 1.00 26.11 260 PHE C C 1
ATOM 2449 O O . PHE C 1 108 ? 54.345 11.031 34.077 1.00 27.29 260 PHE C O 1
ATOM 2457 N N . ASN C 1 109 ? 53.595 10.810 31.952 1.00 26.44 261 ASN C N 1
ATOM 2458 C CA . ASN C 1 109 ? 53.495 12.240 31.707 1.00 28.89 261 ASN C CA 1
ATOM 2459 C C . ASN C 1 109 ? 52.060 12.711 31.563 1.00 30.01 261 ASN C C 1
ATOM 2460 O O . ASN C 1 109 ? 51.836 13.861 31.173 1.00 30.06 261 ASN C O 1
ATOM 2465 N N . ALA C 1 110 ? 51.090 11.859 31.890 1.00 28.23 262 ALA C N 1
ATOM 2466 C CA . ALA C 1 110 ? 49.684 12.211 31.742 1.00 28.64 262 ALA C CA 1
ATOM 2467 C C . ALA C 1 110 ? 49.293 13.274 32.774 1.00 27.66 262 ALA C C 1
ATOM 2468 O O . ALA C 1 110 ? 49.912 13.390 33.847 1.00 27.41 262 ALA C O 1
ATOM 2470 N N . PRO C 1 111 ? 48.236 14.032 32.488 1.00 30.44 263 PRO C N 1
ATOM 2471 C CA . PRO C 1 111 ? 47.826 15.105 33.399 1.00 31.37 263 PRO C CA 1
ATOM 2472 C C . PRO C 1 111 ? 47.264 14.570 34.704 1.00 27.32 263 PRO C C 1
ATOM 2473 O O . PRO C 1 111 ? 46.647 13.502 34.772 1.00 26.72 263 PRO C O 1
ATOM 2477 N N . VAL C 1 112 ? 47.477 15.347 35.762 1.00 26.45 264 VAL C N 1
ATOM 2478 C CA . VAL C 1 112 ? 46.872 15.017 37.035 1.00 24.97 264 VAL C CA 1
ATOM 2479 C C . VAL C 1 112 ? 45.390 15.351 36.969 1.00 31.80 264 VAL C C 1
ATOM 2480 O O . VAL C 1 112 ? 45.006 16.454 36.559 1.00 31.87 264 VAL C O 1
ATOM 2484 N N . PHE C 1 113 ? 44.552 14.376 37.327 1.00 32.21 265 PHE C N 1
ATOM 2485 C CA . PHE C 1 113 ? 43.106 14.516 37.277 1.00 36.26 265 PHE C CA 1
ATOM 2486 C C . PHE C 1 113 ? 42.517 15.169 38.541 1.00 41.53 265 PHE C C 1
ATOM 2487 O O . PHE C 1 113 ? 41.531 15.895 38.435 1.00 51.22 265 PHE C O 1
ATOM 2496 N N . LYS D 1 10 ? 16.623 -22.491 -11.212 1.00 64.49 162 LYS D N 1
ATOM 2497 C CA . LYS D 1 10 ? 16.579 -21.975 -9.847 1.00 64.64 162 LYS D CA 1
ATOM 2498 C C . LYS D 1 10 ? 17.783 -22.459 -9.040 1.00 61.32 162 LYS D C 1
ATOM 2499 O O . LYS D 1 10 ? 18.112 -23.648 -9.046 1.00 60.93 162 LYS D O 1
ATOM 2501 N N . ALA D 1 11 ? 18.446 -21.523 -8.362 1.00 58.61 163 ALA D N 1
ATOM 2502 C CA . ALA D 1 11 ? 19.557 -21.875 -7.488 1.00 52.80 163 ALA D CA 1
ATOM 2503 C C . ALA D 1 11 ? 19.084 -22.812 -6.384 1.00 43.26 163 ALA D C 1
ATOM 2504 O O . ALA D 1 11 ? 17.963 -22.686 -5.880 1.00 43.50 163 ALA D O 1
ATOM 2506 N N . GLU D 1 12 ? 19.939 -23.763 -6.019 1.00 31.79 164 GLU D N 1
ATOM 2507 C CA . GLU D 1 12 ? 19.630 -24.589 -4.872 1.00 26.43 164 GLU D CA 1
ATOM 2508 C C . GLU D 1 12 ? 19.778 -23.775 -3.594 1.00 26.40 164 GLU D C 1
ATOM 2509 O O . GLU D 1 12 ? 20.488 -22.766 -3.544 1.00 24.63 164 GLU D O 1
ATOM 2515 N N . LYS D 1 13 ? 19.094 -24.248 -2.561 1.00 22.93 165 LYS D N 1
ATOM 2516 C CA . LYS D 1 13 ? 18.959 -23.543 -1.291 1.00 19.72 165 LYS D CA 1
ATOM 2517 C C . LYS D 1 13 ? 19.759 -24.269 -0.225 1.00 21.63 165 LYS D C 1
ATOM 2518 O O . LYS D 1 13 ? 19.698 -25.493 -0.124 1.00 19.37 165 LYS D O 1
ATOM 2524 N N . ILE D 1 14 ? 20.536 -23.512 0.556 1.00 15.74 166 ILE D N 1
ATOM 2525 C CA . ILE D 1 14 ? 21.208 -24.042 1.731 1.00 14.91 166 ILE D CA 1
ATOM 2526 C C . ILE D 1 14 ? 20.579 -23.375 2.950 1.00 14.23 166 ILE D C 1
ATOM 2527 O O . ILE D 1 14 ? 20.268 -22.180 2.900 1.00 15.86 166 ILE D O 1
ATOM 2532 N N . VAL D 1 15 ? 20.358 -24.145 4.018 1.00 13.21 167 VAL D N 1
ATOM 2533 C CA . VAL D 1 15 ? 20.033 -23.547 5.315 1.00 12.69 167 VAL D CA 1
ATOM 2534 C C . VAL D 1 15 ? 21.130 -23.923 6.295 1.00 13.84 167 VAL D C 1
ATOM 2535 O O . VAL D 1 15 ? 21.789 -24.959 6.184 1.00 14.33 167 VAL D O 1
ATOM 2539 N N . ALA D 1 16 ? 21.351 -23.028 7.238 1.00 11.75 168 ALA D N 1
ATOM 2540 C CA . ALA D 1 16 ? 22.424 -23.216 8.216 1.00 12.07 168 ALA D CA 1
ATOM 2541 C C . ALA D 1 16 ? 21.985 -22.691 9.574 1.00 11.97 168 ALA D C 1
ATOM 2542 O O . ALA D 1 16 ? 21.128 -21.804 9.690 1.00 13.35 168 ALA D O 1
ATOM 2544 N N . VAL D 1 17 ? 22.556 -23.288 10.617 1.00 12.24 169 VAL D N 1
ATOM 2545 C CA . VAL D 1 17 ? 22.484 -22.743 11.968 1.00 11.86 169 VAL D CA 1
ATOM 2546 C C . VAL D 1 17 ? 23.918 -22.529 12.430 1.00 10.86 169 VAL D C 1
ATOM 2547 O O . VAL D 1 17 ? 24.742 -23.447 12.315 1.00 12.53 169 VAL D O 1
ATOM 2551 N N . THR D 1 18 ? 24.213 -21.367 13.010 1.00 10.78 170 THR D N 1
ATOM 2552 C CA . THR D 1 18 ? 25.494 -21.196 13.686 1.00 9.50 170 THR D CA 1
ATOM 2553 C C . THR D 1 18 ? 25.218 -21.005 15.162 1.00 11.66 170 THR D C 1
ATOM 2554 O O . THR D 1 18 ? 24.243 -20.336 15.536 1.00 13.49 170 THR D O 1
ATOM 2558 N N . ALA D 1 19 ? 26.033 -21.651 16.014 1.00 12.21 171 ALA D N 1
ATOM 2559 C CA . ALA D 1 19 ? 25.746 -21.651 17.465 1.00 13.42 171 ALA D CA 1
ATOM 2560 C C . ALA D 1 19 ? 27.037 -21.905 18.219 1.00 12.54 171 ALA D C 1
ATOM 2561 O O . ALA D 1 19 ? 27.491 -23.049 18.353 1.00 17.36 171 ALA D O 1
ATOM 2563 N N . CYS D 1 20 ? 27.596 -20.818 18.737 1.00 13.07 172 CYS D N 1
ATOM 2564 C CA . CYS D 1 20 ? 28.675 -20.875 19.718 1.00 14.64 172 CYS D CA 1
ATOM 2565 C C . CYS D 1 20 ? 28.194 -20.220 20.998 1.00 14.89 172 CYS D C 1
ATOM 2566 O O . CYS D 1 20 ? 27.798 -19.052 20.982 1.00 18.82 172 CYS D O 1
ATOM 2569 N N . PRO D 1 21 ? 28.310 -20.899 22.158 1.00 16.85 173 PRO D N 1
ATOM 2570 C CA . PRO D 1 21 ? 27.730 -20.372 23.390 1.00 18.70 173 PRO D CA 1
ATOM 2571 C C . PRO D 1 21 ? 28.693 -19.491 24.171 1.00 20.42 173 PRO D C 1
ATOM 2572 O O . PRO D 1 21 ? 28.611 -19.438 25.402 1.00 22.21 173 PRO D O 1
ATOM 2576 N N . VAL D 1 22 ? 29.634 -18.854 23.477 1.00 15.66 174 VAL D N 1
ATOM 2577 C CA . VAL D 1 22 ? 30.454 -17.784 24.029 1.00 14.78 174 VAL D CA 1
ATOM 2578 C C . VAL D 1 22 ? 30.049 -16.505 23.309 1.00 15.66 174 VAL D C 1
ATOM 2579 O O . VAL D 1 22 ? 30.340 -16.351 22.113 1.00 15.96 174 VAL D O 1
ATOM 2583 N N . GLY D 1 23 ? 29.394 -15.593 24.019 1.00 15.20 175 GLY D N 1
ATOM 2584 C CA . GLY D 1 23 ? 29.036 -14.309 23.441 1.00 13.45 175 GLY D CA 1
ATOM 2585 C C . GLY D 1 23 ? 28.270 -14.468 22.130 1.00 13.55 175 GLY D C 1
ATOM 2586 O O . GLY D 1 23 ? 27.419 -15.354 21.977 1.00 13.77 175 GLY D O 1
ATOM 2587 N N . VAL D 1 24 ? 28.606 -13.600 21.173 1.00 13.79 176 VAL D N 1
ATOM 2588 C CA . VAL D 1 24 ? 27.991 -13.630 19.847 1.00 12.43 176 VAL D CA 1
ATOM 2589 C C . VAL D 1 24 ? 29.032 -13.680 18.732 1.00 11.25 176 VAL D C 1
ATOM 2590 O O . VAL D 1 24 ? 28.648 -13.893 17.559 1.00 11.97 176 VAL D O 1
ATOM 2594 N N . ALA D 1 25 ? 30.327 -13.529 19.026 1.00 11.98 177 ALA D N 1
ATOM 2595 C CA . ALA D 1 25 ? 31.296 -13.358 17.955 1.00 11.68 177 ALA D CA 1
ATOM 2596 C C . ALA D 1 25 ? 31.351 -14.556 17.018 1.00 12.42 177 ALA D C 1
ATOM 2597 O O . ALA D 1 25 ? 31.188 -14.400 15.809 1.00 12.16 177 ALA D O 1
ATOM 2599 N N . HIS D 1 26 ? 31.693 -15.751 17.518 1.00 11.05 178 HIS D N 1
ATOM 2600 C CA . HIS D 1 26 ? 31.839 -16.869 16.585 1.00 12.57 178 HIS D CA 1
ATOM 2601 C C . HIS D 1 26 ? 30.529 -17.152 15.868 1.00 11.74 178 HIS D C 1
ATOM 2602 O O . HIS D 1 26 ? 30.535 -17.517 14.675 1.00 12.70 178 HIS D O 1
ATOM 2609 N N . THR D 1 27 ? 29.386 -16.983 16.580 1.00 12.16 179 THR D N 1
ATOM 2610 C CA . THR D 1 27 ? 28.088 -17.200 15.926 1.00 11.55 179 THR D CA 1
ATOM 2611 C C . THR D 1 27 ? 27.941 -16.281 14.716 1.00 11.90 179 THR D C 1
ATOM 2612 O O . THR D 1 27 ? 27.532 -16.723 13.623 1.00 12.64 179 THR D O 1
ATOM 2616 N N . TYR D 1 28 ? 28.272 -14.993 14.885 1.00 12.10 180 TYR D N 1
ATOM 2617 C CA . TYR D 1 28 ? 28.077 -14.032 13.805 1.00 10.06 180 TYR D CA 1
ATOM 2618 C C . TYR D 1 28 ? 29.148 -14.123 12.745 1.00 11.03 180 TYR D C 1
ATOM 2619 O O . TYR D 1 28 ? 28.862 -13.934 11.550 1.00 11.63 180 TYR D O 1
ATOM 2628 N N . ILE D 1 29 ? 30.406 -14.416 13.144 1.00 11.30 181 ILE D N 1
ATOM 2629 C CA . ILE D 1 29 ? 31.462 -14.567 12.150 1.00 10.69 181 ILE D CA 1
ATOM 2630 C C . ILE D 1 29 ? 31.158 -15.774 11.268 1.00 13.01 181 ILE D C 1
ATOM 2631 O O . ILE D 1 29 ? 31.182 -15.668 10.046 1.00 12.08 181 ILE D O 1
ATOM 2636 N N . ALA D 1 30 ? 30.813 -16.916 11.886 1.00 12.21 182 ALA D N 1
ATOM 2637 C CA . ALA D 1 30 ? 30.460 -18.085 11.082 1.00 10.97 182 ALA D CA 1
ATOM 2638 C C . ALA D 1 30 ? 29.282 -17.787 10.176 1.00 13.28 182 ALA D C 1
ATOM 2639 O O . ALA D 1 30 ? 29.288 -18.212 9.004 1.00 12.61 182 ALA D O 1
ATOM 2641 N N . ALA D 1 31 ? 28.271 -17.070 10.701 1.00 11.46 183 ALA D N 1
ATOM 2642 C CA . ALA D 1 31 ? 27.096 -16.787 9.858 1.00 10.34 183 ALA D CA 1
ATOM 2643 C C . ALA D 1 31 ? 27.484 -15.962 8.649 1.00 14.17 183 ALA D C 1
ATOM 2644 O O . ALA D 1 31 ? 27.056 -16.268 7.528 1.00 13.24 183 ALA D O 1
ATOM 2646 N N . LYS D 1 32 ? 28.272 -14.892 8.848 1.00 12.37 184 LYS D N 1
ATOM 2647 C CA . LYS D 1 32 ? 28.644 -14.054 7.708 1.00 14.13 184 LYS D CA 1
ATOM 2648 C C . LYS D 1 32 ? 29.535 -14.814 6.733 1.00 14.39 184 LYS D C 1
ATOM 2649 O O . LYS D 1 32 ? 29.393 -14.672 5.514 1.00 16.23 184 LYS D O 1
ATOM 2655 N N . LYS D 1 33 ? 30.454 -15.632 7.238 1.00 13.70 185 LYS D N 1
ATOM 2656 C CA . LYS D 1 33 ? 31.330 -16.377 6.330 1.00 14.69 185 LYS D CA 1
ATOM 2657 C C . LYS D 1 33 ? 30.524 -17.359 5.492 1.00 15.65 185 LYS D C 1
ATOM 2658 O O . LYS D 1 33 ? 30.740 -17.485 4.279 1.00 16.59 185 LYS D O 1
ATOM 2664 N N . ILE D 1 34 ? 29.572 -18.050 6.118 1.00 13.96 186 ILE D N 1
ATOM 2665 C CA . ILE D 1 34 ? 28.736 -18.996 5.375 1.00 13.99 186 ILE D CA 1
ATOM 2666 C C . ILE D 1 34 ? 27.879 -18.250 4.361 1.00 16.87 186 ILE D C 1
ATOM 2667 O O . ILE D 1 34 ? 27.754 -18.685 3.204 1.00 17.53 186 ILE D O 1
ATOM 2672 N N . GLU D 1 35 ? 27.256 -17.139 4.776 1.00 13.96 187 GLU D N 1
ATOM 2673 C CA . GLU D 1 35 ? 26.402 -16.353 3.858 1.00 14.08 187 GLU D CA 1
ATOM 2674 C C . GLU D 1 35 ? 27.199 -15.902 2.643 1.00 17.78 187 GLU D C 1
ATOM 2675 O O . GLU D 1 35 ? 26.757 -16.059 1.492 1.00 19.79 187 GLU D O 1
ATOM 2681 N N . ASN D 1 36 ? 28.368 -15.315 2.870 1.00 19.36 188 ASN D N 1
ATOM 2682 C CA A ASN D 1 36 ? 29.121 -14.789 1.735 0.60 19.43 188 ASN D CA 1
ATOM 2683 C CA B ASN D 1 36 ? 29.151 -14.804 1.747 0.40 20.22 188 ASN D CA 1
ATOM 2684 C C . ASN D 1 36 ? 29.603 -15.924 0.825 1.00 20.51 188 ASN D C 1
ATOM 2685 O O . ASN D 1 36 ? 29.528 -15.803 -0.406 1.00 22.23 188 ASN D O 1
ATOM 2694 N N . GLU D 1 37 ? 30.063 -17.036 1.397 1.00 18.16 189 GLU D N 1
ATOM 2695 C CA . GLU D 1 37 ? 30.603 -18.107 0.564 1.00 19.33 189 GLU D CA 1
ATOM 2696 C C . GLU D 1 37 ? 29.501 -18.864 -0.185 1.00 18.42 189 GLU D C 1
ATOM 2697 O O . GLU D 1 37 ? 29.720 -19.282 -1.328 1.00 21.68 189 GLU D O 1
ATOM 2703 N N . ALA D 1 38 ? 28.328 -19.097 0.448 1.00 17.55 190 ALA D N 1
ATOM 2704 C CA . ALA D 1 38 ? 27.206 -19.715 -0.265 1.00 15.94 190 ALA D CA 1
ATOM 2705 C C . ALA D 1 38 ? 26.816 -18.876 -1.464 1.00 21.85 190 ALA D C 1
ATOM 2706 O O . ALA D 1 38 ? 26.613 -19.412 -2.557 1.00 25.35 190 ALA D O 1
ATOM 2708 N N . LYS D 1 39 ? 26.722 -17.562 -1.282 1.00 19.73 191 LYS D N 1
ATOM 2709 C CA . LYS D 1 39 ? 26.356 -16.688 -2.394 1.00 22.96 191 LYS D CA 1
ATOM 2710 C C . LYS D 1 39 ? 27.420 -16.716 -3.481 1.00 28.21 191 LYS D C 1
ATOM 2711 O O . LYS D 1 39 ? 27.093 -16.768 -4.672 1.00 29.70 191 LYS D O 1
ATOM 2717 N N . LYS D 1 40 ? 28.698 -16.719 -3.097 1.00 25.65 192 LYS D N 1
ATOM 2718 C CA . LYS D 1 40 ? 29.770 -16.745 -4.087 1.00 25.27 192 LYS D CA 1
ATOM 2719 C C . LYS D 1 40 ? 29.673 -17.998 -4.954 1.00 30.22 192 LYS D C 1
ATOM 2720 O O . LYS D 1 40 ? 29.939 -17.950 -6.164 1.00 31.47 192 LYS D O 1
ATOM 2726 N N . GLN D 1 41 ? 29.236 -19.115 -4.369 1.00 28.11 193 GLN D N 1
ATOM 2727 C CA . GLN D 1 41 ? 29.112 -20.372 -5.089 1.00 29.60 193 GLN D CA 1
ATOM 2728 C C . GLN D 1 41 ? 27.784 -20.505 -5.815 1.00 29.19 193 GLN D C 1
ATOM 2729 O O . GLN D 1 41 ? 27.505 -21.583 -6.359 1.00 31.41 193 GLN D O 1
ATOM 2735 N N . GLY D 1 42 ? 26.951 -19.472 -5.779 1.00 28.39 194 GLY D N 1
ATOM 2736 C CA . GLY D 1 42 ? 25.693 -19.437 -6.508 1.00 28.46 194 GLY D CA 1
ATOM 2737 C C . GLY D 1 42 ? 24.479 -19.979 -5.786 1.00 29.50 194 GLY D C 1
ATOM 2738 O O . GLY D 1 42 ? 23.448 -20.209 -6.439 1.00 31.51 194 GLY D O 1
ATOM 2739 N N . TYR D 1 43 ? 24.556 -20.202 -4.472 1.00 21.63 195 TYR D N 1
ATOM 2740 C CA . TYR D 1 43 ? 23.440 -20.759 -3.724 1.00 21.48 195 TYR D CA 1
ATOM 2741 C C . TYR D 1 43 ? 22.645 -19.676 -3.014 1.00 21.52 195 TYR D C 1
ATOM 2742 O O . TYR D 1 43 ? 23.176 -18.635 -2.630 1.00 27.14 195 TYR D O 1
ATOM 2751 N N . SER D 1 44 ? 21.371 -19.961 -2.798 1.00 19.17 196 SER D N 1
ATOM 2752 C CA . SER D 1 44 ? 20.528 -19.179 -1.914 1.00 19.99 196 SER D CA 1
ATOM 2753 C C . SER D 1 44 ? 20.814 -19.664 -0.497 1.00 19.23 196 SER D C 1
ATOM 2754 O O . SER D 1 44 ? 21.045 -20.851 -0.306 1.00 23.05 196 SER D O 1
ATOM 2757 N N . ILE D 1 45 ? 20.829 -18.771 0.496 1.00 16.88 197 ILE D N 1
ATOM 2758 C CA . ILE D 1 45 ? 21.284 -19.182 1.837 1.00 16.51 197 ILE D CA 1
ATOM 2759 C C . ILE D 1 45 ? 20.426 -18.483 2.887 1.00 16.67 197 ILE D C 1
ATOM 2760 O O . ILE D 1 45 ? 20.161 -17.271 2.789 1.00 17.79 197 ILE D O 1
ATOM 2765 N N . ARG D 1 46 ? 20.027 -19.245 3.924 1.00 15.71 198 ARG D N 1
ATOM 2766 C CA . ARG D 1 46 ? 19.362 -18.714 5.115 1.00 13.82 198 ARG D CA 1
ATOM 2767 C C . ARG D 1 46 ? 20.101 -19.237 6.331 1.00 12.42 198 ARG D C 1
ATOM 2768 O O . ARG D 1 46 ? 20.319 -20.456 6.438 1.00 14.43 198 ARG D O 1
ATOM 2776 N N . VAL D 1 47 ? 20.533 -18.324 7.220 1.00 12.37 199 VAL D N 1
ATOM 2777 C CA . VAL D 1 47 ? 21.290 -18.700 8.420 1.00 13.10 199 VAL D CA 1
ATOM 2778 C C . VAL D 1 47 ? 20.524 -18.245 9.666 1.00 14.65 199 VAL D C 1
ATOM 2779 O O . VAL D 1 47 ? 20.275 -17.041 9.866 1.00 16.69 199 VAL D O 1
ATOM 2783 N N . GLU D 1 48 ? 20.244 -19.194 10.543 1.00 11.39 200 GLU D N 1
ATOM 2784 C CA . GLU D 1 48 ? 19.762 -18.951 11.896 1.00 12.53 200 GLU D CA 1
ATOM 2785 C C . GLU D 1 48 ? 20.956 -18.869 12.842 1.00 11.12 200 GLU D C 1
ATOM 2786 O O . GLU D 1 48 ? 21.925 -19.631 12.685 1.00 11.79 200 GLU D O 1
ATOM 2792 N N . THR D 1 49 ? 20.938 -17.909 13.758 1.00 9.95 201 THR D N 1
ATOM 2793 C CA . THR D 1 49 ? 22.102 -17.710 14.651 1.00 9.85 201 THR D CA 1
ATOM 2794 C C . THR D 1 49 ? 21.643 -17.928 16.074 1.00 12.94 201 THR D C 1
ATOM 2795 O O . THR D 1 49 ? 20.536 -17.527 16.455 1.00 13.05 201 THR D O 1
ATOM 2799 N N . GLN D 1 50 ? 22.523 -18.528 16.898 1.00 12.69 202 GLN D N 1
ATOM 2800 C CA . GLN D 1 50 ? 22.251 -18.659 18.329 1.00 13.17 202 GLN D CA 1
ATOM 2801 C C . GLN D 1 50 ? 23.456 -18.169 19.102 1.00 14.94 202 GLN D C 1
ATOM 2802 O O . GLN D 1 50 ? 24.541 -18.725 18.947 1.00 14.93 202 GLN D O 1
ATOM 2808 N N . GLY D 1 51 ? 23.271 -17.139 19.917 1.00 15.70 203 GLY D N 1
ATOM 2809 C CA . GLY D 1 51 ? 24.398 -16.590 20.687 1.00 16.73 203 GLY D CA 1
ATOM 2810 C C . GLY D 1 51 ? 23.877 -16.006 21.981 1.00 17.38 203 GLY D C 1
ATOM 2811 O O . GLY D 1 51 ? 22.725 -16.270 22.341 1.00 19.77 203 GLY D O 1
ATOM 2812 N N . SER D 1 52 ? 24.702 -15.231 22.707 1.00 16.16 204 SER D N 1
ATOM 2813 C CA . SER D 1 52 ? 24.259 -14.715 23.999 1.00 19.24 204 SER D CA 1
ATOM 2814 C C . SER D 1 52 ? 23.061 -13.775 23.873 1.00 24.53 204 SER D C 1
ATOM 2815 O O . SER D 1 52 ? 22.293 -13.632 24.824 1.00 27.86 204 SER D O 1
ATOM 2818 N N . ILE D 1 53 ? 22.912 -13.099 22.730 1.00 20.53 205 ILE D N 1
ATOM 2819 C CA . ILE D 1 53 ? 21.813 -12.177 22.493 1.00 21.81 205 ILE D CA 1
ATOM 2820 C C . ILE D 1 53 ? 20.512 -12.940 22.321 1.00 23.64 205 ILE D C 1
ATOM 2821 O O . ILE D 1 53 ? 19.416 -12.351 22.407 1.00 25.08 205 ILE D O 1
ATOM 2826 N N . GLY D 1 54 ? 20.616 -14.244 22.071 1.00 22.04 206 GLY D N 1
ATOM 2827 C CA . GLY D 1 54 ? 19.480 -15.117 21.827 1.00 19.49 206 GLY D CA 1
ATOM 2828 C C . GLY D 1 54 ? 19.519 -15.775 20.464 1.00 17.57 206 GLY D C 1
ATOM 2829 O O . GLY D 1 54 ? 20.566 -15.845 19.815 1.00 15.62 206 GLY D O 1
ATOM 2830 N N . ILE D 1 55 ? 18.349 -16.259 20.009 1.00 14.98 207 ILE D N 1
ATOM 2831 C CA . ILE D 1 55 ? 18.233 -16.920 18.714 1.00 16.23 207 ILE D CA 1
ATOM 2832 C C . ILE D 1 55 ? 17.629 -15.917 17.747 1.00 14.86 207 ILE D C 1
ATOM 2833 O O . ILE D 1 55 ? 16.592 -15.291 18.056 1.00 17.16 207 ILE D O 1
ATOM 2838 N N . GLU D 1 56 ? 18.249 -15.764 16.578 1.00 12.12 208 GLU D N 1
ATOM 2839 C CA . GLU D 1 56 ? 17.783 -14.783 15.596 1.00 12.76 208 GLU D CA 1
ATOM 2840 C C . GLU D 1 56 ? 17.623 -15.415 14.231 1.00 14.63 208 GLU D C 1
ATOM 2841 O O . GLU D 1 56 ? 18.328 -16.357 13.877 1.00 12.56 208 GLU D O 1
ATOM 2847 N N . ASN D 1 57 ? 16.612 -14.923 13.471 1.00 13.29 209 ASN D N 1
ATOM 2848 C CA . ASN D 1 57 ? 16.429 -15.351 12.085 1.00 13.72 209 ASN D CA 1
ATOM 2849 C C . ASN D 1 57 ? 16.258 -16.865 11.995 1.00 12.62 209 ASN D C 1
ATOM 2850 O O . ASN D 1 57 ? 16.833 -17.526 11.134 1.00 13.63 209 ASN D O 1
ATOM 2855 N N . ALA D 1 58 ? 15.395 -17.389 12.869 1.00 13.68 210 ALA D N 1
ATOM 2856 C CA . ALA D 1 58 ? 15.201 -18.829 12.954 1.00 15.03 210 ALA D CA 1
ATOM 2857 C C . ALA D 1 58 ? 14.666 -19.404 11.646 1.00 14.00 210 ALA D C 1
ATOM 2858 O O . ALA D 1 58 ? 13.861 -18.782 10.939 1.00 15.24 210 ALA D O 1
ATOM 2860 N N . LEU D 1 59 ? 15.173 -20.574 11.316 1.00 14.19 211 LEU D N 1
ATOM 2861 C CA . LEU D 1 59 ? 14.734 -21.290 10.129 1.00 12.76 211 LEU D CA 1
ATOM 2862 C C . LEU D 1 59 ? 13.273 -21.636 10.260 1.00 15.85 211 LEU D C 1
ATOM 2863 O O . LEU D 1 59 ? 12.814 -22.059 11.323 1.00 16.13 211 LEU D O 1
ATOM 2868 N N . THR D 1 60 ? 12.548 -21.492 9.149 1.00 14.19 212 THR D N 1
ATOM 2869 C CA . THR D 1 60 ? 11.168 -21.955 9.177 1.00 16.04 212 THR D CA 1
ATOM 2870 C C . THR D 1 60 ? 11.087 -23.401 8.714 1.00 15.09 212 THR D C 1
ATOM 2871 O O . THR D 1 60 ? 11.980 -23.909 8.035 1.00 14.51 212 THR D O 1
ATOM 2875 N N . GLU D 1 61 ? 9.931 -24.013 8.972 1.00 17.48 213 GLU D N 1
ATOM 2876 C CA A GLU D 1 61 ? 9.685 -25.357 8.460 0.47 20.58 213 GLU D CA 1
ATOM 2877 C CA B GLU D 1 61 ? 9.705 -25.359 8.464 0.53 20.50 213 GLU D CA 1
ATOM 2878 C C . GLU D 1 61 ? 9.782 -25.394 6.938 1.00 16.72 213 GLU D C 1
ATOM 2879 O O . GLU D 1 61 ? 10.349 -26.332 6.358 1.00 18.44 213 GLU D O 1
ATOM 2890 N N . GLU D 1 62 ? 9.215 -24.381 6.255 1.00 15.70 214 GLU D N 1
ATOM 2891 C CA . GLU D 1 62 ? 9.279 -24.345 4.801 1.00 17.40 214 GLU D CA 1
ATOM 2892 C C . GLU D 1 62 ? 10.705 -24.173 4.293 1.00 16.25 214 GLU D C 1
ATOM 2893 O O . GLU D 1 62 ? 11.091 -24.808 3.294 1.00 17.47 214 GLU D O 1
ATOM 2899 N N . GLU D 1 63 ? 11.513 -23.352 4.987 1.00 15.42 215 GLU D N 1
ATOM 2900 C CA . GLU D 1 63 ? 12.910 -23.198 4.583 1.00 16.14 215 GLU D CA 1
ATOM 2901 C C . GLU D 1 63 ? 13.669 -24.521 4.690 1.00 16.84 215 GLU D C 1
ATOM 2902 O O . GLU D 1 63 ? 14.435 -24.889 3.789 1.00 16.91 215 GLU D O 1
ATOM 2908 N N . ILE D 1 64 ? 13.452 -25.256 5.772 1.00 15.67 216 ILE D N 1
ATOM 2909 C CA . ILE D 1 64 ? 14.131 -26.540 5.900 1.00 15.41 216 ILE D CA 1
ATOM 2910 C C . ILE D 1 64 ? 13.627 -27.527 4.853 1.00 13.37 216 ILE D C 1
ATOM 2911 O O . ILE D 1 64 ? 14.414 -28.273 4.254 1.00 15.33 216 ILE D O 1
ATOM 2916 N N . LYS D 1 65 ? 12.311 -27.545 4.627 1.00 15.45 217 LYS D N 1
ATOM 2917 C CA . LYS D 1 65 ? 11.748 -28.426 3.602 1.00 16.45 217 LYS D CA 1
ATOM 2918 C C . LYS D 1 65 ? 12.416 -28.190 2.261 1.00 16.61 217 LYS D C 1
ATOM 2919 O O . LYS D 1 65 ? 12.784 -29.144 1.561 1.00 17.74 217 LYS D O 1
ATOM 2925 N N . ASN D 1 66 ? 12.593 -26.919 1.885 1.00 15.44 218 ASN D N 1
ATOM 2926 C CA . ASN D 1 66 ? 13.065 -26.628 0.541 1.00 18.56 218 ASN D CA 1
ATOM 2927 C C . ASN D 1 66 ? 14.572 -26.719 0.388 1.00 18.86 218 ASN D C 1
ATOM 2928 O O . ASN D 1 66 ? 15.067 -26.660 -0.747 1.00 20.67 218 ASN D O 1
ATOM 2933 N N . ALA D 1 67 ? 15.316 -26.899 1.488 1.00 15.39 219 ALA D N 1
ATOM 2934 C CA . ALA D 1 67 ? 16.762 -26.843 1.388 1.00 15.44 219 ALA D CA 1
ATOM 2935 C C . ALA D 1 67 ? 17.337 -28.101 0.761 1.00 17.44 219 ALA D C 1
ATOM 2936 O O . ALA D 1 67 ? 16.842 -29.198 0.992 1.00 18.37 219 ALA D O 1
ATOM 2938 N N . SER D 1 68 ? 18.443 -27.942 0.021 1.00 17.26 220 SER D N 1
ATOM 2939 C CA . SER D 1 68 ? 19.167 -29.125 -0.446 1.00 18.55 220 SER D CA 1
ATOM 2940 C C . SER D 1 68 ? 20.032 -29.736 0.643 1.00 16.28 220 SER D C 1
ATOM 2941 O O . SER D 1 68 ? 20.269 -30.951 0.651 1.00 19.35 220 SER D O 1
ATOM 2944 N N . VAL D 1 69 ? 20.594 -28.884 1.508 1.00 18.07 221 VAL D N 1
ATOM 2945 C CA A VAL D 1 69 ? 21.453 -29.336 2.591 0.55 16.45 221 VAL D CA 1
ATOM 2946 C CA B VAL D 1 69 ? 21.493 -29.311 2.572 0.45 16.93 221 VAL D CA 1
ATOM 2947 C C . VAL D 1 69 ? 21.263 -28.410 3.784 1.00 14.50 221 VAL D C 1
ATOM 2948 O O . VAL D 1 69 ? 20.819 -27.264 3.648 1.00 15.17 221 VAL D O 1
ATOM 2955 N N . VAL D 1 70 ? 21.587 -28.951 4.970 1.00 13.74 222 VAL D N 1
ATOM 2956 C CA . VAL D 1 70 ? 21.607 -28.223 6.242 1.00 14.27 222 VAL D CA 1
ATOM 2957 C C . VAL D 1 70 ? 23.057 -28.205 6.707 1.00 15.54 222 VAL D C 1
ATOM 2958 O O . VAL D 1 70 ? 23.686 -29.264 6.791 1.00 15.66 222 VAL D O 1
ATOM 2962 N N . ILE D 1 71 ? 23.604 -27.018 7.005 1.00 13.69 223 ILE D N 1
ATOM 2963 C CA . ILE D 1 71 ? 24.943 -26.914 7.586 1.00 12.05 223 ILE D CA 1
ATOM 2964 C C . ILE D 1 71 ? 24.782 -26.456 9.029 1.00 12.93 223 ILE D C 1
ATOM 2965 O O . ILE D 1 71 ? 24.149 -25.411 9.277 1.00 13.15 223 ILE D O 1
ATOM 2970 N N . LEU D 1 72 ? 25.321 -27.243 9.985 1.00 13.11 224 LEU D N 1
ATOM 2971 C CA . LEU D 1 72 ? 25.277 -26.865 11.390 1.00 12.43 224 LEU D CA 1
ATOM 2972 C C . LEU D 1 72 ? 26.706 -26.539 11.797 1.00 15.68 224 LEU D C 1
ATOM 2973 O O . LEU D 1 72 ? 27.556 -27.431 11.861 1.00 16.17 224 LEU D O 1
ATOM 2978 N N . ALA D 1 73 ? 26.978 -25.257 12.025 1.00 13.37 225 ALA D N 1
ATOM 2979 C CA . ALA D 1 73 ? 28.282 -24.826 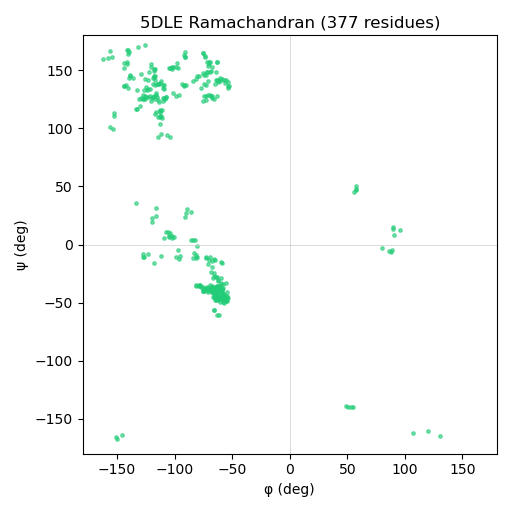12.484 1.00 13.18 225 ALA D CA 1
ATOM 2980 C C . ALA D 1 73 ? 28.067 -24.524 13.954 1.00 13.25 225 ALA D C 1
ATOM 2981 O O . ALA D 1 73 ? 27.662 -23.420 14.317 1.00 12.95 225 ALA D O 1
ATOM 2983 N N . VAL D 1 74 ? 28.316 -25.521 14.819 1.00 15.10 226 VAL D N 1
ATOM 2984 C CA . VAL D 1 74 ? 27.857 -25.424 16.199 1.00 14.57 226 VAL D CA 1
ATOM 2985 C C . VAL D 1 74 ? 28.936 -25.951 17.121 1.00 14.36 226 VAL D C 1
ATOM 2986 O O . VAL D 1 74 ? 29.693 -26.869 16.772 1.00 17.07 226 VAL D O 1
ATOM 2990 N N . ASP D 1 75 ? 29.031 -25.314 18.285 1.00 16.44 227 ASP D N 1
ATOM 2991 C CA . ASP D 1 75 ? 29.927 -25.769 19.346 1.00 17.44 227 ASP D CA 1
ATOM 2992 C C . ASP D 1 75 ? 29.131 -26.184 20.579 1.00 20.56 227 ASP D C 1
ATOM 2993 O O . ASP D 1 75 ? 29.582 -26.020 21.733 1.00 26.89 227 ASP D O 1
ATOM 2998 N N . LYS D 1 76 ? 27.936 -26.692 20.364 1.00 21.86 228 LYS D N 1
ATOM 2999 C CA . LYS D 1 76 ? 27.039 -27.144 21.415 1.00 28.01 228 LYS D CA 1
ATOM 3000 C C . LYS D 1 76 ? 26.029 -28.026 20.698 1.00 26.70 228 LYS D C 1
ATOM 3001 O O . LYS D 1 76 ? 25.846 -27.909 19.483 1.00 25.56 228 LYS D O 1
ATOM 3007 N N . ASP D 1 77 ? 25.360 -28.889 21.452 1.00 29.24 229 ASP D N 1
ATOM 3008 C CA . ASP D 1 77 ? 24.305 -29.684 20.834 1.00 32.34 229 ASP D CA 1
ATOM 3009 C C . ASP D 1 77 ? 23.082 -28.817 20.581 1.00 30.54 229 ASP D C 1
ATOM 3010 O O . ASP D 1 77 ? 22.723 -27.983 21.413 1.00 35.86 229 ASP D O 1
ATOM 3015 N N . ILE D 1 78 ? 22.445 -28.991 19.405 1.00 29.05 230 ILE D N 1
ATOM 3016 C CA . ILE D 1 78 ? 21.103 -28.464 19.203 1.00 30.11 230 ILE D CA 1
ATOM 3017 C C . ILE D 1 78 ? 20.236 -29.651 18.780 1.00 21.79 230 ILE D C 1
ATOM 3018 O O . ILE D 1 78 ? 20.746 -30.640 18.242 1.00 31.87 230 ILE D O 1
ATOM 3023 N N A ASP D 1 79 ? 18.943 -29.594 19.112 0.56 31.22 231 ASP D N 1
ATOM 3024 N N B ASP D 1 79 ? 18.970 -29.575 19.116 0.44 30.62 231 ASP D N 1
ATOM 3025 C CA A ASP D 1 79 ? 17.994 -30.646 18.721 0.56 28.49 231 ASP D CA 1
ATOM 3026 C CA B ASP D 1 79 ? 17.974 -30.537 18.674 0.44 28.80 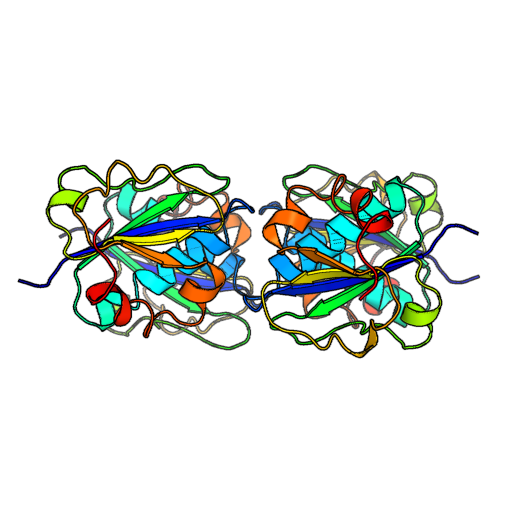231 ASP D CA 1
ATOM 3027 C C A ASP D 1 79 ? 17.937 -30.715 17.199 0.56 28.01 231 ASP D C 1
ATOM 3028 C C B ASP D 1 79 ? 18.005 -30.673 17.158 0.44 27.62 231 ASP D C 1
ATOM 3029 O O A ASP D 1 79 ? 17.698 -29.719 16.521 0.56 23.61 231 ASP D O 1
ATOM 3030 O O B ASP D 1 79 ? 17.875 -29.687 16.435 0.44 25.19 231 ASP D O 1
ATOM 3039 N N . GLU D 1 80 ? 18.190 -31.889 16.663 1.00 29.68 232 GLU D N 1
ATOM 3040 C CA . GLU D 1 80 ? 18.290 -32.043 15.231 1.00 26.58 232 GLU D CA 1
ATOM 3041 C C . GLU D 1 80 ? 17.043 -32.634 14.647 1.00 26.65 232 GLU D C 1
ATOM 3042 O O . GLU D 1 80 ? 17.009 -32.914 13.452 1.00 21.71 232 GLU D O 1
ATOM 3048 N N . LYS D 1 81 ? 15.995 -32.788 15.461 1.00 21.42 233 LYS D N 1
ATOM 3049 C CA . LYS D 1 81 ? 14.793 -33.462 14.994 1.00 17.10 233 LYS D CA 1
ATOM 3050 C C . LYS D 1 81 ? 14.207 -32.738 13.786 1.00 15.23 233 LYS D C 1
ATOM 3051 O O . LYS D 1 81 ? 13.788 -33.387 12.811 1.00 19.09 233 LYS D O 1
ATOM 3057 N N . ARG D 1 82 ? 14.252 -31.400 13.797 1.00 15.00 234 ARG D N 1
ATOM 3058 C CA . ARG D 1 82 ? 13.684 -30.646 12.671 1.00 13.76 234 ARG D CA 1
ATOM 3059 C C . ARG D 1 82 ? 14.419 -30.875 11.363 1.00 15.83 234 ARG D C 1
ATOM 3060 O O . ARG D 1 82 ? 13.897 -30.481 10.309 1.00 15.89 234 ARG D O 1
ATOM 3068 N N . PHE D 1 83 ? 15.609 -31.466 11.384 1.00 14.19 235 PHE D N 1
ATOM 3069 C CA . PHE D 1 83 ? 16.355 -31.702 10.151 1.00 13.45 235 PHE D CA 1
ATOM 3070 C C . PHE D 1 83 ? 16.304 -33.156 9.699 1.00 14.17 235 PHE D C 1
ATOM 3071 O O . PHE D 1 83 ? 17.060 -33.547 8.790 1.00 16.58 235 PHE D O 1
ATOM 3079 N N . GLU D 1 84 ? 15.455 -33.972 10.318 1.00 15.84 236 GLU D N 1
ATOM 3080 C CA . GLU D 1 84 ? 15.301 -35.357 9.878 1.00 19.44 236 GLU D CA 1
ATOM 3081 C C . GLU D 1 84 ? 14.994 -35.407 8.386 1.00 15.88 236 GLU D C 1
ATOM 3082 O O . GLU D 1 84 ? 14.195 -34.620 7.861 1.00 17.56 236 GLU D O 1
ATOM 3088 N N . GLY D 1 85 ? 15.615 -36.382 7.712 1.00 18.41 237 GLY D N 1
ATOM 3089 C CA . GLY D 1 85 ? 15.436 -36.579 6.271 1.00 16.20 237 GLY D CA 1
ATOM 3090 C C . GLY D 1 85 ? 16.252 -35.656 5.378 1.00 18.67 237 GLY D C 1
ATOM 3091 O O . GLY D 1 85 ? 16.186 -35.784 4.143 1.00 16.12 237 GLY D O 1
ATOM 3092 N N . LYS D 1 86 ? 17.007 -34.717 5.952 1.00 14.77 238 LYS D N 1
ATOM 3093 C CA . LYS D 1 86 ? 17.875 -33.823 5.190 1.00 13.46 238 LYS D CA 1
ATOM 3094 C C . LYS D 1 86 ? 19.314 -34.283 5.298 1.00 15.22 238 LYS D C 1
ATOM 3095 O O . LYS D 1 86 ? 19.711 -34.846 6.319 1.00 18.01 238 LYS D O 1
ATOM 3101 N N . ARG D 1 87 ? 20.103 -33.961 4.282 1.00 15.83 239 ARG D N 1
ATOM 3102 C CA . ARG D 1 87 ? 21.559 -34.032 4.451 1.00 16.38 239 ARG D CA 1
ATOM 3103 C C . ARG D 1 87 ? 21.998 -32.969 5.445 1.00 15.35 239 ARG D C 1
ATOM 3104 O O . ARG D 1 87 ? 21.659 -31.785 5.303 1.00 16.58 239 ARG D O 1
ATOM 3112 N N . VAL D 1 88 ? 22.755 -33.380 6.467 1.00 14.97 240 VAL D N 1
ATOM 3113 C CA . VAL D 1 88 ? 23.174 -32.448 7.507 1.00 13.80 240 VAL D CA 1
ATOM 3114 C C . VAL D 1 88 ? 24.678 -32.577 7.637 1.00 14.09 240 VAL D C 1
ATOM 3115 O O . VAL D 1 88 ? 25.179 -33.664 7.925 1.00 16.31 240 VAL D O 1
ATOM 3119 N N . TYR D 1 89 ? 25.378 -31.458 7.510 1.00 16.00 241 TYR D N 1
ATOM 3120 C CA . TYR D 1 89 ? 26.824 -31.425 7.668 1.00 14.60 241 TYR D CA 1
ATOM 3121 C C . TYR D 1 89 ? 27.106 -30.618 8.922 1.00 14.07 241 TYR D C 1
ATOM 3122 O O . TYR D 1 89 ? 26.799 -29.420 8.955 1.00 15.60 241 TYR D O 1
ATOM 3131 N N . LYS D 1 90 ? 27.644 -31.285 9.947 1.00 14.55 242 LYS D N 1
ATOM 3132 C CA . LYS D 1 90 ? 27.877 -30.642 11.232 1.00 15.34 242 LYS D CA 1
ATOM 3133 C C . LYS D 1 90 ? 29.369 -30.428 11.397 1.00 15.35 242 LYS D C 1
ATOM 3134 O O . LYS D 1 90 ? 30.170 -31.373 11.243 1.00 18.63 242 LYS D O 1
ATOM 3140 N N . VAL D 1 91 ? 29.739 -29.182 11.692 1.00 13.23 243 VAL D N 1
ATOM 3141 C CA . VAL D 1 91 ? 31.124 -28.781 11.879 1.00 15.29 243 VAL D CA 1
ATOM 3142 C C . VAL D 1 91 ? 31.185 -27.788 13.033 1.00 13.44 243 VAL D C 1
ATOM 3143 O O . VAL D 1 91 ? 30.159 -27.250 13.475 1.00 14.80 243 VAL D O 1
ATOM 3147 N N . SER D 1 92 ? 32.402 -27.572 13.552 1.00 13.90 244 SER D N 1
ATOM 3148 C CA . SER D 1 92 ? 32.583 -26.548 14.581 1.00 12.84 244 SER D CA 1
ATOM 3149 C C . SER D 1 92 ? 32.500 -25.153 13.976 1.00 11.97 244 SER D C 1
ATOM 3150 O O . SER D 1 92 ? 32.623 -24.983 12.749 1.00 14.31 244 SER D O 1
ATOM 3153 N N . THR D 1 93 ? 32.271 -24.136 14.835 1.00 13.05 245 THR D N 1
ATOM 3154 C CA . THR D 1 93 ? 32.323 -22.771 14.315 1.00 13.94 245 THR D CA 1
ATOM 3155 C C . THR D 1 93 ? 33.704 -22.432 13.797 1.00 14.13 245 THR D C 1
ATOM 3156 O O . THR D 1 93 ? 33.824 -21.751 12.785 1.00 15.11 245 THR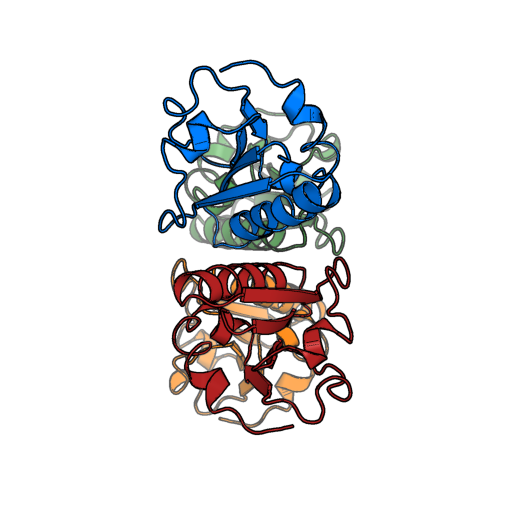 D O 1
ATOM 3160 N N . VAL D 1 94 ? 34.770 -22.888 14.480 1.00 13.53 246 VAL D N 1
ATOM 3161 C CA . VAL D 1 94 ? 36.109 -22.587 14.001 1.00 15.83 246 VAL D CA 1
ATOM 3162 C C . VAL D 1 94 ? 36.315 -23.109 12.586 1.00 15.65 246 VAL D C 1
ATOM 3163 O O . VAL D 1 94 ? 36.846 -22.390 11.729 1.00 16.26 246 VAL D O 1
ATOM 3167 N N . LYS D 1 95 ? 35.884 -24.357 12.304 1.00 14.12 247 LYS D N 1
ATOM 3168 C CA . LYS D 1 95 ? 36.066 -24.923 10.979 1.00 18.34 247 LYS D CA 1
ATOM 3169 C C . LYS D 1 95 ? 35.200 -24.202 9.960 1.00 16.59 247 LYS D C 1
ATOM 3170 O O . LYS D 1 95 ? 35.631 -23.952 8.831 1.00 19.68 247 LYS D O 1
ATOM 3172 N N . ALA D 1 96 ? 33.977 -23.831 10.338 1.00 14.69 248 ALA D N 1
ATOM 3173 C CA . ALA D 1 96 ? 33.122 -23.099 9.404 1.00 12.91 248 ALA D CA 1
ATOM 3174 C C . ALA D 1 96 ? 33.708 -21.735 9.035 1.00 16.88 248 ALA D C 1
ATOM 3175 O O . ALA D 1 96 ? 33.558 -21.263 7.894 1.00 21.19 248 ALA D O 1
ATOM 3177 N N . ILE D 1 97 ? 34.372 -21.081 9.996 1.00 13.29 249 ILE D N 1
ATOM 3178 C CA . ILE D 1 97 ? 34.962 -19.761 9.763 1.00 15.48 249 ILE D CA 1
ATOM 3179 C C . ILE D 1 97 ? 36.219 -19.853 8.890 1.00 16.80 249 ILE D C 1
ATOM 3180 O O . ILE D 1 97 ? 36.437 -19.033 7.991 1.00 18.21 249 ILE D O 1
ATOM 3185 N N . ASN D 1 98 ? 37.046 -20.859 9.120 1.00 15.57 250 ASN D N 1
ATOM 3186 C CA . ASN D 1 98 ? 38.351 -20.932 8.463 1.00 16.36 250 ASN D CA 1
ATOM 3187 C C . ASN D 1 98 ? 38.398 -21.838 7.253 1.00 20.44 250 ASN D C 1
ATOM 3188 O O . ASN D 1 98 ? 39.414 -21.842 6.545 1.00 24.24 250 ASN D O 1
ATOM 3193 N N . ASN D 1 99 ? 37.365 -22.638 7.006 1.00 17.30 251 ASN D N 1
ATOM 3194 C CA . ASN D 1 99 ? 37.384 -23.608 5.916 1.00 18.46 251 ASN D CA 1
ATOM 3195 C C . ASN D 1 99 ? 36.079 -23.520 5.131 1.00 18.02 251 ASN D C 1
ATOM 3196 O O . ASN D 1 99 ? 35.555 -24.525 4.663 1.00 18.65 251 ASN D O 1
ATOM 3201 N N . THR D 1 100 ? 35.540 -22.307 4.992 1.00 18.01 252 THR D N 1
ATOM 3202 C CA . THR D 1 100 ? 34.134 -22.148 4.563 1.00 15.84 252 THR D CA 1
ATOM 3203 C C . THR D 1 100 ? 33.885 -22.700 3.162 1.00 18.70 252 THR D C 1
ATOM 3204 O O . THR D 1 100 ? 32.855 -23.348 2.918 1.00 19.87 252 THR D O 1
ATOM 3208 N N . GLU D 1 101 ? 34.770 -22.386 2.212 1.00 19.97 253 GLU D N 1
ATOM 3209 C CA . GLU D 1 101 ? 34.605 -22.868 0.833 1.00 22.01 253 GLU D CA 1
ATOM 3210 C C . GLU D 1 101 ? 34.465 -24.383 0.782 1.00 20.97 253 GLU D C 1
ATOM 3211 O O . GLU D 1 101 ? 33.525 -24.923 0.172 1.00 22.16 253 GLU D O 1
ATOM 3217 N N . ASN D 1 102 ? 35.365 -25.091 1.459 1.00 20.77 254 ASN D N 1
ATOM 3218 C CA . ASN D 1 102 ? 35.322 -26.548 1.418 1.00 22.31 254 ASN D CA 1
ATOM 3219 C C . ASN D 1 102 ? 34.114 -27.091 2.147 1.00 21.94 254 ASN D C 1
ATOM 3220 O O . ASN D 1 102 ? 33.550 -28.097 1.724 1.00 24.38 254 ASN D O 1
ATOM 3225 N N . ILE D 1 103 ? 33.693 -26.444 3.241 1.00 20.66 255 ILE D N 1
ATOM 3226 C CA A ILE D 1 103 ? 32.568 -26.952 4.020 0.25 21.25 255 ILE D CA 1
ATOM 3227 C CA B ILE D 1 103 ? 32.577 -26.976 4.004 0.75 19.70 255 ILE D CA 1
ATOM 3228 C C . ILE D 1 103 ? 31.285 -26.867 3.206 1.00 23.78 255 ILE D C 1
ATOM 3229 O O . ILE D 1 103 ? 30.473 -27.798 3.197 1.00 23.02 255 ILE D O 1
ATOM 3238 N N . ILE D 1 104 ? 31.090 -25.754 2.503 1.00 19.74 256 ILE D N 1
ATOM 3239 C CA A ILE D 1 104 ? 29.944 -25.618 1.597 0.45 20.54 256 ILE D CA 1
ATOM 3240 C CA B ILE D 1 104 ? 29.912 -25.669 1.654 0.55 20.48 256 ILE D CA 1
ATOM 3241 C C . ILE D 1 104 ? 29.957 -26.739 0.567 1.00 21.12 256 ILE D C 1
ATOM 3242 O O . ILE D 1 104 ? 28.948 -27.420 0.324 1.00 22.41 256 ILE D O 1
ATOM 3251 N N . LYS D 1 105 ? 31.115 -26.952 -0.066 1.00 19.65 257 LYS D N 1
ATOM 3252 C CA . LYS D 1 105 ? 31.172 -27.975 -1.115 1.00 22.72 257 LYS D CA 1
ATOM 3253 C C . LYS D 1 105 ? 30.910 -29.363 -0.553 1.00 23.32 257 LYS D C 1
ATOM 3254 O O . LYS D 1 105 ? 30.125 -30.132 -1.131 1.00 26.66 257 LYS D O 1
ATOM 3260 N N . GLU D 1 106 ? 31.539 -29.693 0.582 1.00 23.93 258 GLU D N 1
ATOM 3261 C CA . GLU D 1 106 ? 31.390 -31.007 1.202 1.00 24.81 258 GLU D CA 1
ATOM 3262 C C . GLU D 1 106 ? 29.971 -31.257 1.698 1.00 22.62 258 GLU D C 1
ATOM 3263 O O . GLU D 1 106 ? 29.548 -32.411 1.784 1.00 24.31 258 GLU D O 1
ATOM 3269 N N . SER D 1 107 ? 29.216 -30.209 2.039 1.00 22.40 259 SER D N 1
ATOM 3270 C CA . SER D 1 107 ? 27.890 -30.443 2.620 1.00 19.01 259 SER D CA 1
ATOM 3271 C C . SER D 1 107 ? 26.983 -31.235 1.685 1.00 21.85 259 SER D C 1
ATOM 3272 O O . SER D 1 107 ? 26.136 -32.007 2.143 1.00 22.52 259 SER D O 1
ATOM 3275 N N . PHE D 1 108 ? 27.135 -31.051 0.382 1.00 20.32 260 PHE D N 1
ATOM 3276 C CA . PHE D 1 108 ? 26.274 -31.774 -0.552 1.00 19.90 260 PHE D CA 1
ATOM 3277 C C . PHE D 1 108 ? 26.536 -33.272 -0.548 1.00 22.48 260 PHE D C 1
ATOM 3278 O O . PHE D 1 108 ? 25.708 -34.016 -1.084 1.00 23.41 260 PHE D O 1
ATOM 3286 N N . ASN D 1 109 ? 27.640 -33.736 0.034 1.00 24.36 261 ASN D N 1
ATOM 3287 C CA . ASN D 1 109 ? 27.883 -35.166 0.188 1.00 26.14 261 ASN D CA 1
ATOM 3288 C C . ASN D 1 109 ? 27.685 -35.643 1.614 1.00 26.05 261 ASN D C 1
ATOM 3289 O O . ASN D 1 109 ? 28.051 -36.786 1.930 1.00 26.00 261 ASN D O 1
ATOM 3294 N N . ALA D 1 110 ? 27.115 -34.793 2.479 1.00 24.47 262 ALA D N 1
ATOM 3295 C CA . ALA D 1 110 ? 26.935 -35.142 3.872 1.00 25.99 262 ALA D CA 1
ATOM 3296 C C . ALA D 1 110 ? 25.847 -36.204 4.019 1.00 24.75 262 ALA D C 1
ATOM 3297 O O . ALA D 1 110 ? 24.906 -36.287 3.201 1.00 23.42 262 ALA D O 1
ATOM 3299 N N . PRO D 1 111 ? 25.913 -36.998 5.084 1.00 25.53 263 PRO D N 1
ATOM 3300 C CA . PRO D 1 111 ? 24.901 -38.038 5.284 1.00 26.81 263 PRO D CA 1
ATOM 3301 C C . PRO D 1 111 ? 23.519 -37.487 5.613 1.00 24.13 263 PRO D C 1
ATOM 3302 O O . PRO D 1 111 ? 23.355 -36.438 6.255 1.00 22.90 263 PRO D O 1
ATOM 3306 N N . VAL D 1 112 ? 22.506 -38.243 5.189 1.00 22.86 264 VAL D N 1
ATOM 3307 C CA . VAL D 1 112 ? 21.136 -37.901 5.533 1.00 23.53 264 VAL D CA 1
ATOM 3308 C C . VAL D 1 112 ? 20.876 -38.209 6.997 1.00 29.36 264 VAL D C 1
ATOM 3309 O O . VAL D 1 112 ? 21.135 -39.324 7.472 1.00 30.28 264 VAL D O 1
ATOM 3313 N N . PHE D 1 113 ? 20.367 -37.213 7.725 1.00 27.00 265 PHE D N 1
ATOM 3314 C CA . PHE D 1 113 ? 20.124 -37.341 9.148 1.00 30.88 265 PHE D CA 1
ATOM 3315 C C . PHE D 1 113 ? 18.777 -38.044 9.496 1.00 35.80 265 PHE D C 1
ATOM 3316 O O . PHE D 1 113 ? 18.734 -38.826 10.458 1.00 41.65 265 PHE D O 1
#

Foldseek 3Di:
DAAEEEEEEEDADACVLQVLLVVLLCVLCVVVPYHYQYWTYYVVGIPRDDDLVSLVRHQFYEYAYPDDDDCPSNAQHQYHYHHSVCSNPVVNVSVVCSNVHDHD/DAAEEEEEEEDAEACVLQVLLVVLLCVLCVVVPYHYQYWTAYPVGIPRDDDLVRLVRHQFYEYAYDDDDDCPSNAQHQYHYHHSVCSNPVVNVSVVCSNVHDHD/DAAEEEEEEEDAPAFVLQVLLVVLLCVLCVVVPHHYFYWGQYPVGIPRDDDLVRLVRHQFYEYAYPDDDDCPSNAQHQYHYHHSVCSNVVVNVSVVCSNVHDHD/DAAEEEEEEEDAEAFVLQVLLVVLLCVLCVVVPHHYFYWGAYPVGIPRDDDLVSLVRHQFYEYQYPDDDDCVSNAQHQYHYHHSVCSNPVVNVSVVCSNVGDHD

Sequence (416 aa):
KAEKIVAVTACPVGVAHTYIAAKKKIENEAKKQGYSIRVETQGGSSIIGGIENALTEEEEIKNASVVVILAVDKDIDEKRFEGKRVYKVSTVKAINNNTENIIIIKESFNAPPVFKAEKIVAVTACPVGVAHTYIAAKKIENEAKKQGYSIRVETQGSIGIENALTEEEEIKNASVVVILAVDKDIDEKRFEGKRVYKVSTVKAINNNTENIIIIKESFNAPVFKAEKIVAVTACPVGVAHTYIAAKKIENEAKKQGYSIRVETQGSIGIENALTEEEEIKNASVVVILAVDKDIDEKRFEGKRVYKVSTVKAINNNTENIIIIKESFNAPVFKAEKIVAVTACPVGVAHTYIAAKKIENNEAKKQGYSIRVETQGSIGIENALTEEEEIKNASVVVILAVDKDIDDEKRFEGKRVYKVSTVKAINNTENIIIIKESFNAPVF

InterPro domains:
  IPR002178 PTS EIIA type-2 domain [PF00359] (5-148)
  IPR002178 PTS EIIA type-2 domain [PS51094] (4-149)
  IPR002178 PTS EIIA type-2 domain [cd00211] (6-146)
  IPR003353 Phosphotransferase system, fructose-specific IIB subunit [TIGR00829] (167-250)
  IPR003353 Phosphotransferase system, fructose-specific IIB subunit [cd05569] (166-261)
  IPR003501 Phosphotransferase system, EIIB component, type 2/3 [PF02302] (167-258)
  IPR004715 Phosphotransferase system, IIA component fructose subfamily [TIGR00848] (5-133)
  IPR006327 Phosphotransferase system, fructose IIC component [TIGR01427] (281-616)
  IPR013011 Phosphotransferase system, EIIB component, type 2 [PS51099] (166-261)
  IPR013014 Phosphotransferase system, EIIC component, type 2 [PS51104] (287-625)
  IPR016152 Phosphotransferase/anion transporter [G3DSA:3.40.930.10] (3-155)
  IPR016152 Phosphotransferase/anion transporter [SSF55804] (1-148)
  IPR036095 PTS system IIB component-like superfamily [SSF52794] (165-261)
  IPR050864 Bacterial PTS System Sugar Transport Components [PTHR30505] (52-623)

Radius of gyration: 23.0 Å; Cα contacts (8 Å, |Δi|>4): 981; chains: 4; bounding box: 52×53×59 Å

B-factor: mean 24.46, std 11.27, range [9.5, 82.78]